Protein AF-A0A8H6Z9X0-F1 (afdb_monomer)

InterPro domains:
  IPR000868 Isochorismatase-like domain [PF00857] (7-190)
  IPR004045 Glutathione S-transferase, N-terminal [PF13409] (209-287)
  IPR004045 Glutathione S-transferase, N-terminal [PS50404] (196-293)
  IPR010987 Glutathione S-transferase, C-terminal-like [PS50405] (303-448)
  IPR036249 Thioredoxin-like superfamily [SSF52833] (198-290)
  IPR036282 Glutathione S-transferase, C-terminal domain superfamily [SSF47616] (295-425)
  IPR036380 Isochorismatase-like superfamily [G3DSA:3.40.50.850] (2-197)
  IPR036380 Isochorismatase-like superfamily [SSF52499] (2-194)
  IPR040079 Glutathione transferase family [SFLDS00019] (200-424)
  IPR050272 Isochorismatase-like hydrolase [PTHR43540] (5-193)

Sequence (451 aa):
MDNPRRCLLLIDLQNEFLSPTGNFPIESTCQLALLESVSKAVRHFRASGNAVVWVRSEYTTGKVLPPELDFLQRTHTGKTPCCEPNSAGAGFPDAIAALQAAEDLIITKTWYSAFTDTALRDELTARGITDVCVGGLLTHVCVRATAESAHSQGFAVTVLEDCMGWRNYRTHMQALRLMQQSGIQVATRHEVLPLNEPVLYYVNGSIPSWRVLMVLYEKEIPFTAIRLKVMSDPKETRLPAFLELNHRGKTPVFVDPLPLSDMHDSHSQIEKVTINESLAILQYIETYHRPDRPLLPPISQRSARALALTRIQETENLHNIYDALEDAHFEREKSGEPLDPEERATLVANVHAELDYWEVYATQSAYIAGDEFGLADCAFFPLLGYMLHRGFDWERMVKEGEPASRGGPDAWPHLRAYFERVWERGREKGCARRAQPAGWDQRGKANVFYP

Secondary structure (DSSP, 8-state):
-PPPEEEEEEE--SHHHHSTTSSSPPPHHHHHHHHHHHHHHHHHHHHTT-EEEEEEE---TT----TT--GGG-----SS--S-TTSTTTSPPHHHHTT--TTSEEEEESSSSTTTTSSHHHHHHHTTEEEEEEEES-IIIIIHHHHHHHHHTT-EEEEEEEEE--S-HHHHHHHHHHHHHTT-EEE-HHHHSPPSS-EEEEETT-HHHHHHHHHHHHTT---EEEEE-SSSSS-GGGSHHHHHH-TT--S-EEEE----TT---TT-----EEEESHHHHHHHHHHHS-TTS-SS--TT-HHHHHHHHHHHHHHHHHHHHHHHHHHHHHHHHHHT-PPPHHHHHHHHHHHHHHHHHHHHHHTTSSBTTBSS--HHHHHHHHHHHHHHHTT--S-BPPPTTS-GGG-BS-S-HHHHHHHHHHHT-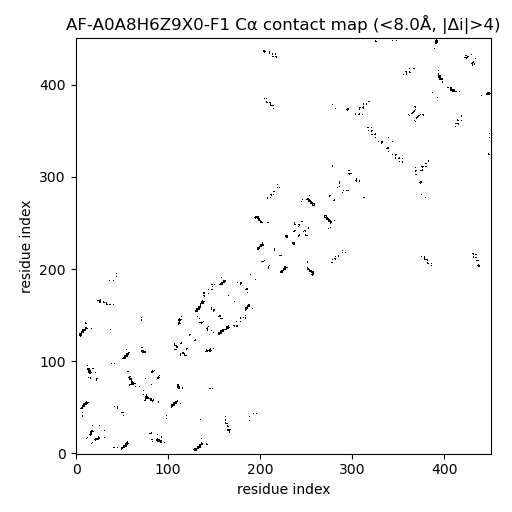SSSS-HHHHHSPTTTT-S----SS--

Structure (mmCIF, N/CA/C/O backbone):
data_AF-A0A8H6Z9X0-F1
#
_entry.id   AF-A0A8H6Z9X0-F1
#
loop_
_atom_site.group_PDB
_atom_site.id
_atom_site.type_symbol
_atom_site.label_atom_id
_atom_site.label_alt_id
_atom_site.label_comp_id
_atom_site.label_asym_id
_atom_site.label_entity_id
_atom_site.label_seq_id
_atom_site.pdbx_PDB_ins_code
_atom_site.Cartn_x
_atom_site.Cartn_y
_atom_site.Cartn_z
_atom_site.occupancy
_atom_site.B_iso_or_equiv
_atom_site.auth_seq_id
_atom_site.auth_comp_id
_atom_site.auth_asym_id
_atom_site.auth_atom_id
_atom_site.pdbx_PDB_model_num
ATOM 1 N N . MET A 1 1 ? -4.273 -24.922 24.700 1.00 36.47 1 MET A N 1
ATOM 2 C CA . MET A 1 1 ? -4.891 -23.706 25.261 1.00 36.47 1 MET A CA 1
ATOM 3 C C . MET A 1 1 ? -5.722 -23.127 24.140 1.00 36.47 1 MET A C 1
ATOM 5 O O . MET A 1 1 ? -5.155 -22.918 23.074 1.00 36.47 1 MET A O 1
ATOM 9 N N . ASP A 1 2 ? -7.039 -23.027 24.324 1.00 44.78 2 ASP A N 1
ATOM 10 C CA . ASP A 1 2 ? -7.939 -22.474 23.307 1.00 44.78 2 ASP A CA 1
ATOM 11 C C . ASP A 1 2 ? -7.489 -21.059 22.929 1.00 44.78 2 ASP A C 1
ATOM 13 O O . ASP A 1 2 ? -7.040 -20.292 23.782 1.00 44.78 2 ASP A O 1
ATOM 17 N N . ASN A 1 3 ? -7.545 -20.742 21.636 1.00 56.06 3 ASN A N 1
ATOM 18 C CA . ASN A 1 3 ? -7.147 -19.440 21.111 1.00 56.06 3 ASN A CA 1
ATOM 19 C C . ASN A 1 3 ? -8.032 -18.350 21.760 1.00 56.06 3 ASN A C 1
ATOM 21 O O . ASN A 1 3 ? -9.256 -18.513 21.739 1.00 56.06 3 ASN A O 1
ATOM 25 N N . PRO A 1 4 ? -7.473 -17.272 22.346 1.00 64.88 4 PRO A N 1
ATOM 26 C CA . PRO A 1 4 ? -8.268 -16.230 22.993 1.00 64.88 4 PRO A CA 1
ATOM 27 C C . PRO A 1 4 ? -9.327 -15.656 22.049 1.00 64.88 4 PRO A C 1
ATOM 29 O O . PRO A 1 4 ? -9.029 -15.291 20.906 1.00 64.88 4 PRO A O 1
ATOM 32 N N . ARG A 1 5 ? -10.573 -15.557 22.526 1.00 84.19 5 ARG A N 1
ATOM 33 C CA . ARG A 1 5 ? -11.680 -15.033 21.721 1.00 84.19 5 ARG A CA 1
ATOM 34 C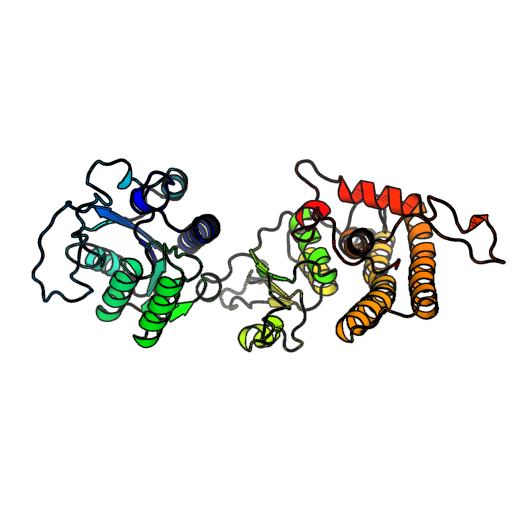 C . ARG A 1 5 ? -11.634 -13.510 21.746 1.00 84.19 5 ARG A C 1
ATOM 36 O O . ARG A 1 5 ? -11.769 -12.897 22.806 1.00 84.19 5 ARG A O 1
ATOM 43 N N . ARG A 1 6 ? -11.439 -12.907 20.573 1.00 91.62 6 ARG A N 1
ATOM 44 C CA . ARG A 1 6 ? -11.275 -11.460 20.420 1.00 91.62 6 ARG A CA 1
ATOM 45 C C . ARG A 1 6 ? -12.581 -10.754 20.074 1.00 91.62 6 ARG A C 1
ATOM 47 O O . ARG A 1 6 ? -13.459 -11.321 19.420 1.00 91.62 6 ARG A O 1
ATOM 54 N N . CYS A 1 7 ? -12.673 -9.476 20.435 1.00 95.25 7 CYS A N 1
ATOM 55 C CA . CYS A 1 7 ? -13.664 -8.569 19.863 1.00 95.25 7 CYS A CA 1
ATOM 56 C C . CYS A 1 7 ? -13.080 -7.212 19.468 1.00 95.25 7 CYS A C 1
ATOM 58 O O . CYS A 1 7 ? -12.078 -6.760 20.023 1.00 95.25 7 CYS A O 1
ATOM 60 N N . LEU A 1 8 ? -13.726 -6.573 18.494 1.00 97.50 8 LEU A N 1
ATOM 61 C CA . LEU A 1 8 ? -13.502 -5.182 18.129 1.00 97.50 8 LEU A CA 1
ATOM 62 C C . LEU A 1 8 ? -14.591 -4.329 18.775 1.00 97.50 8 LEU A C 1
ATOM 64 O O . LEU A 1 8 ? -15.768 -4.498 18.464 1.00 97.50 8 LEU A O 1
ATOM 68 N N . LEU A 1 9 ? -14.196 -3.410 19.648 1.00 98.31 9 LEU A N 1
ATOM 69 C CA . LEU A 1 9 ? -15.073 -2.491 20.359 1.00 98.31 9 LEU A CA 1
ATOM 70 C C . LEU A 1 9 ? -14.933 -1.081 19.766 1.00 98.31 9 LEU A C 1
ATOM 72 O O . LEU A 1 9 ? -13.902 -0.428 19.936 1.00 98.31 9 LEU A O 1
ATOM 76 N N . LEU A 1 10 ? -15.965 -0.615 19.059 1.00 98.69 10 LEU A N 1
ATOM 77 C CA . LEU A 1 10 ? -15.972 0.663 18.341 1.00 98.69 10 LEU A CA 1
ATOM 78 C C . LEU A 1 10 ? -16.825 1.697 19.068 1.00 98.69 10 LEU A C 1
ATOM 80 O O . LEU A 1 10 ? -18.040 1.545 19.174 1.00 98.69 10 LEU A O 1
ATOM 84 N N . ILE A 1 11 ? -16.180 2.756 19.553 1.00 98.62 11 ILE A N 1
ATOM 85 C CA . ILE A 1 11 ? -16.788 3.743 20.446 1.00 98.62 11 ILE A CA 1
ATOM 86 C C . ILE A 1 11 ? -17.245 4.992 19.688 1.00 98.62 11 ILE A C 1
ATOM 88 O O . ILE A 1 11 ? -16.458 5.614 18.981 1.00 98.62 11 ILE A O 1
ATOM 92 N N . ASP A 1 12 ? -18.501 5.386 19.886 1.00 98.00 12 ASP A N 1
ATOM 93 C CA . ASP A 1 12 ? -19.058 6.710 19.583 1.00 98.00 12 ASP A CA 1
ATOM 94 C C . ASP A 1 12 ? -18.835 7.191 18.132 1.00 98.00 12 ASP A C 1
ATOM 96 O O . ASP A 1 12 ? -18.646 8.380 17.880 1.00 98.00 12 ASP A O 1
ATOM 100 N N . LEU A 1 13 ? -18.878 6.288 17.144 1.00 98.19 13 LEU A N 1
ATOM 101 C CA . LEU A 1 13 ? -18.793 6.622 15.709 1.00 98.19 13 LEU A CA 1
ATOM 102 C C . LEU A 1 13 ? -20.101 7.249 15.179 1.00 98.19 13 LEU A C 1
ATOM 104 O O . LEU A 1 13 ? -20.662 6.803 14.184 1.00 98.19 13 LEU A O 1
ATOM 108 N N . GLN A 1 14 ? -20.609 8.265 15.873 1.00 98.00 14 GLN A N 1
ATOM 109 C CA . GLN A 1 14 ? -21.917 8.886 15.657 1.00 98.00 14 GLN A CA 1
ATOM 110 C C . GLN A 1 14 ? -21.821 10.197 14.858 1.00 98.00 14 GLN A C 1
ATOM 112 O O . GLN A 1 14 ? -20.760 10.821 14.758 1.00 98.00 14 GLN A O 1
ATOM 117 N N . ASN A 1 15 ? -22.957 10.643 14.317 1.00 97.69 15 ASN A N 1
ATOM 118 C CA . ASN A 1 15 ? -23.092 11.889 13.556 1.00 97.69 15 ASN A CA 1
ATOM 119 C C . ASN A 1 15 ? -22.611 13.121 14.333 1.00 97.69 15 ASN A C 1
ATOM 121 O O . ASN A 1 15 ? -22.063 14.035 13.725 1.00 97.69 15 ASN A O 1
ATOM 125 N N . GLU A 1 16 ? -22.759 13.136 15.661 1.00 97.06 16 GLU A N 1
ATOM 126 C CA . GLU A 1 16 ? -22.280 14.220 16.532 1.00 97.06 16 GLU A CA 1
ATOM 127 C C . GLU A 1 16 ? -20.791 14.549 16.326 1.00 97.06 16 GLU A C 1
ATOM 129 O O . GLU A 1 16 ? -20.377 15.703 16.465 1.00 97.06 16 GLU A O 1
ATOM 134 N N . PHE A 1 17 ? -19.997 13.534 15.975 1.00 97.31 17 PHE A N 1
ATOM 135 C CA . PHE A 1 17 ? -18.550 13.639 15.810 1.00 97.31 17 PHE A CA 1
ATOM 136 C C . PHE A 1 17 ? -18.098 13.534 14.350 1.00 97.31 17 PHE A C 1
ATOM 138 O O . PHE A 1 17 ? -17.062 14.094 13.996 1.00 97.31 17 PHE A O 1
ATOM 145 N N . LEU A 1 18 ? -18.840 12.801 13.513 1.00 96.44 18 LEU A N 1
ATOM 146 C CA . LEU A 1 18 ? -18.469 12.511 12.123 1.00 96.44 18 LEU A CA 1
ATOM 147 C C . LEU A 1 18 ? -19.166 13.414 11.095 1.00 96.44 18 LEU A C 1
ATOM 149 O O . LEU A 1 18 ? -18.741 13.456 9.941 1.00 96.44 18 LEU A O 1
ATOM 153 N N . SER A 1 19 ? -20.217 14.143 11.477 1.00 93.00 19 SER A N 1
ATOM 154 C CA . SER A 1 19 ? -20.836 15.138 10.600 1.00 93.00 19 SER A CA 1
ATOM 155 C C . SER A 1 19 ? -20.174 16.508 10.779 1.00 93.00 19 SER A C 1
ATOM 157 O O . SER A 1 19 ? -19.987 16.939 11.920 1.00 93.00 19 SER A O 1
ATOM 159 N N . PRO A 1 20 ? -19.931 17.269 9.694 1.00 86.62 20 PRO A N 1
ATOM 160 C CA . PRO A 1 20 ? -19.563 18.684 9.785 1.00 86.62 20 PRO A CA 1
ATOM 161 C C . PRO A 1 20 ? -20.582 19.538 10.556 1.00 86.62 20 PRO A C 1
ATOM 163 O O . PRO A 1 20 ? -20.238 20.611 11.039 1.00 86.62 20 PRO A O 1
ATOM 166 N N . THR A 1 21 ? -21.835 19.077 10.654 1.00 89.06 21 THR A N 1
ATOM 167 C CA . THR A 1 21 ? -22.923 19.756 11.376 1.00 89.06 21 THR A CA 1
ATOM 168 C C . THR A 1 21 ? -23.115 19.254 12.808 1.00 89.06 21 THR A C 1
ATOM 170 O O . THR A 1 21 ? -24.050 19.696 13.472 1.00 89.06 21 THR A O 1
ATOM 173 N N . GLY A 1 22 ? -22.302 18.301 13.274 1.00 92.38 22 GLY A N 1
ATOM 174 C CA . GLY A 1 22 ? -22.305 17.888 14.676 1.00 92.38 22 GLY A CA 1
ATOM 175 C C . GLY A 1 22 ? -21.810 19.018 15.584 1.00 92.38 22 GLY A C 1
ATOM 176 O O . GLY A 1 22 ? -21.097 19.916 15.136 1.00 92.38 22 GLY A O 1
ATOM 177 N N . ASN A 1 23 ? -22.160 18.994 16.870 1.00 93.88 23 ASN A N 1
ATOM 178 C CA . ASN A 1 23 ? -21.667 19.987 17.831 1.00 93.88 23 ASN A CA 1
ATOM 179 C C . ASN A 1 23 ? -20.195 19.749 18.203 1.00 93.88 23 ASN A C 1
ATOM 181 O O . ASN A 1 23 ? -19.512 20.664 18.675 1.00 93.88 23 ASN A O 1
ATOM 185 N N . PHE A 1 24 ? -19.694 18.526 18.005 1.00 94.69 24 PHE A N 1
ATOM 186 C CA . PHE A 1 24 ? -18.351 18.115 18.413 1.00 94.69 24 PHE A CA 1
ATOM 187 C C . PHE A 1 24 ? -17.573 17.409 17.292 1.00 94.69 24 PHE A C 1
ATOM 189 O O . PHE A 1 24 ? -16.994 16.349 17.543 1.00 94.69 24 PHE A O 1
ATOM 196 N N . PRO A 1 25 ? -17.477 17.990 16.082 1.00 96.25 25 PRO A N 1
ATOM 197 C CA . PRO A 1 25 ? -16.830 17.328 14.961 1.00 96.25 25 PRO A CA 1
ATOM 198 C C . PRO A 1 25 ? -15.352 17.067 15.266 1.00 96.25 25 PRO A C 1
ATOM 200 O O . PRO A 1 25 ? -14.683 17.885 15.915 1.00 96.25 25 PRO A O 1
ATOM 203 N N . ILE A 1 26 ? -14.856 15.917 14.807 1.00 95.94 26 ILE A N 1
ATOM 204 C CA . ILE A 1 26 ? -13.423 15.599 14.798 1.00 95.94 26 ILE A CA 1
ATOM 205 C C . ILE A 1 26 ? -12.679 16.407 13.737 1.00 95.94 26 ILE A C 1
ATOM 207 O O . ILE A 1 26 ? -13.271 16.996 12.836 1.00 95.94 26 ILE A O 1
ATOM 211 N N . GLU A 1 27 ? -11.353 16.425 13.843 1.00 90.31 27 GLU A N 1
ATOM 212 C CA . GLU A 1 27 ? -10.500 17.040 12.833 1.00 90.31 27 GLU A CA 1
ATOM 213 C C . GLU A 1 27 ? -10.643 16.313 11.491 1.00 90.31 27 GLU A C 1
ATOM 215 O O . GLU A 1 27 ? -10.440 15.098 11.397 1.00 90.31 27 GLU A O 1
ATOM 220 N N . SER A 1 28 ? -10.921 17.067 10.426 1.00 85.81 28 SER A N 1
ATOM 221 C CA . SER A 1 28 ? -11.088 16.525 9.066 1.00 85.81 28 SER A CA 1
ATOM 222 C C . SER A 1 28 ? -9.872 15.718 8.591 1.00 85.81 28 SER A C 1
ATOM 224 O O . SER A 1 28 ? -10.015 14.745 7.852 1.00 85.81 28 SER A O 1
ATOM 226 N N . THR A 1 29 ? -8.679 16.073 9.077 1.00 80.25 29 THR A N 1
ATOM 227 C CA . THR A 1 29 ? -7.407 15.404 8.766 1.00 80.25 29 THR A CA 1
ATOM 228 C C . THR A 1 29 ? -7.338 13.946 9.225 1.00 80.25 29 THR A C 1
ATOM 230 O O . THR A 1 29 ? -6.576 13.180 8.641 1.00 80.25 29 THR A O 1
ATOM 233 N N . CYS A 1 30 ? -8.122 13.540 10.232 1.00 83.75 30 CYS A N 1
ATOM 234 C CA . CYS A 1 30 ? -8.141 12.157 10.724 1.00 83.75 30 CYS A CA 1
ATOM 235 C C . CYS A 1 30 ? -9.350 11.348 10.238 1.00 83.75 30 CYS A C 1
ATOM 237 O O . CYS A 1 30 ? -9.296 10.121 10.217 1.00 83.75 30 CYS A O 1
ATOM 239 N N . GLN A 1 31 ? -10.427 12.011 9.808 1.00 89.44 31 GLN A N 1
ATOM 240 C CA . GLN A 1 31 ? -11.712 11.359 9.557 1.00 89.44 31 GLN A CA 1
ATOM 241 C C . GLN A 1 31 ? -11.668 10.316 8.431 1.00 89.44 31 GLN A C 1
ATOM 243 O O . GLN A 1 31 ? -12.178 9.212 8.611 1.00 89.44 31 GLN A O 1
ATOM 248 N N . LEU A 1 32 ? -11.060 10.632 7.282 1.00 81.56 32 LEU A N 1
ATOM 249 C CA . LEU A 1 32 ? -10.991 9.685 6.158 1.00 81.56 32 LEU A CA 1
ATOM 250 C C . LEU A 1 32 ? -10.180 8.435 6.520 1.00 81.56 32 LEU A C 1
ATOM 252 O O . LEU A 1 32 ? -10.641 7.319 6.289 1.00 81.56 32 LEU A O 1
ATOM 256 N N . ALA A 1 33 ? -9.013 8.629 7.141 1.00 80.12 33 ALA A N 1
ATOM 257 C CA . ALA A 1 33 ? -8.155 7.534 7.582 1.00 80.12 33 ALA A CA 1
ATOM 258 C C . ALA A 1 33 ? -8.851 6.661 8.641 1.00 80.12 33 ALA A C 1
ATOM 260 O O . ALA A 1 33 ? -8.812 5.437 8.545 1.00 80.12 33 ALA A O 1
ATOM 261 N N . LEU A 1 34 ? -9.552 7.283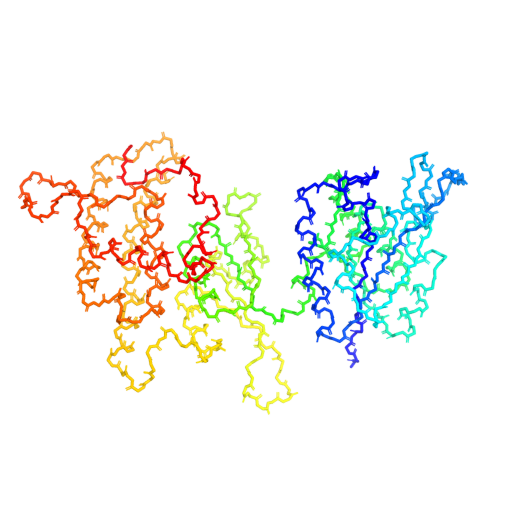 9.597 1.00 92.69 34 LEU A N 1
ATOM 262 C CA . LEU A 1 34 ? -10.356 6.586 10.599 1.00 92.69 34 LEU A CA 1
ATOM 263 C C . LEU A 1 34 ? -11.413 5.685 9.949 1.00 92.69 34 LEU A C 1
ATOM 265 O O . LEU A 1 34 ? -11.494 4.505 10.281 1.00 92.69 34 LEU A O 1
ATOM 269 N N . LEU A 1 35 ? -12.229 6.226 9.039 1.00 91.94 35 LEU A N 1
ATOM 270 C CA . LEU A 1 35 ? -13.320 5.472 8.411 1.00 91.94 35 LEU A CA 1
ATOM 271 C C . LEU A 1 35 ? -12.793 4.306 7.565 1.00 91.94 35 LEU A C 1
ATOM 273 O O . LEU A 1 35 ? -13.355 3.209 7.608 1.00 91.94 35 LEU A O 1
ATOM 277 N N . GLU A 1 36 ? -11.696 4.517 6.836 1.00 85.12 36 GLU A N 1
ATOM 278 C CA . GLU A 1 36 ? -11.043 3.461 6.064 1.00 85.12 36 GLU A CA 1
ATOM 279 C C . GLU A 1 36 ? -10.522 2.341 6.978 1.00 85.12 36 GLU A C 1
ATOM 281 O O . GLU A 1 36 ? -10.826 1.165 6.755 1.00 85.12 36 GLU A O 1
ATOM 286 N N . SER A 1 37 ? -9.780 2.695 8.029 1.00 88.88 37 SER A N 1
ATOM 287 C CA . SER A 1 37 ? -9.214 1.730 8.974 1.00 88.88 37 SER A CA 1
ATOM 288 C C . SER A 1 37 ? -10.289 0.971 9.743 1.00 88.88 37 SER A C 1
ATOM 290 O O . SER A 1 37 ? -10.199 -0.252 9.848 1.00 88.88 37 SER A O 1
ATOM 292 N N . VAL A 1 38 ? -11.342 1.652 10.209 1.00 95.44 38 VAL A N 1
ATOM 293 C CA . VAL A 1 38 ? -12.490 1.011 10.868 1.00 95.44 38 VAL A CA 1
ATOM 294 C C . VAL A 1 38 ? -13.168 0.029 9.920 1.00 95.44 38 VAL A C 1
ATOM 296 O O . VAL A 1 38 ? -13.411 -1.111 10.305 1.00 95.44 38 VAL A O 1
ATOM 299 N N . SER A 1 39 ? -13.421 0.414 8.665 1.00 91.62 39 SER A N 1
ATOM 300 C CA . SER A 1 39 ? -14.029 -0.487 7.678 1.00 91.62 39 SER A CA 1
ATOM 301 C C . SER A 1 39 ? -13.192 -1.751 7.450 1.00 91.62 39 SER A C 1
ATOM 303 O O . SER A 1 39 ? -13.745 -2.851 7.362 1.00 91.62 39 SER A O 1
ATOM 305 N N . LYS A 1 40 ? -11.861 -1.614 7.385 1.00 85.56 40 LYS A N 1
ATOM 306 C CA . LYS A 1 40 ? -10.933 -2.749 7.254 1.00 85.56 40 LYS A CA 1
ATOM 307 C C . LYS A 1 40 ? -10.916 -3.618 8.511 1.00 85.56 40 LYS A C 1
ATOM 309 O O . LYS A 1 40 ? -11.000 -4.839 8.398 1.00 85.56 40 LYS A O 1
ATOM 314 N N . ALA A 1 41 ? -10.861 -3.009 9.695 1.00 91.19 41 ALA A N 1
ATOM 315 C CA . ALA A 1 41 ? -10.877 -3.724 10.966 1.00 91.19 41 ALA A CA 1
ATOM 316 C C . ALA A 1 41 ? -12.180 -4.521 11.140 1.00 91.19 41 ALA A C 1
ATOM 318 O O . ALA A 1 41 ? -12.126 -5.715 11.414 1.00 91.19 41 ALA A O 1
ATOM 319 N N . VAL A 1 42 ? -13.342 -3.912 10.889 1.00 93.69 42 VAL A N 1
ATOM 320 C CA . VAL A 1 42 ? -14.651 -4.586 10.962 1.00 93.69 42 VAL A CA 1
ATOM 321 C C . VAL A 1 42 ? -14.697 -5.807 10.044 1.00 93.69 42 VAL A C 1
ATOM 323 O O . VAL A 1 42 ? -15.053 -6.901 10.486 1.00 93.69 42 VAL A O 1
ATOM 326 N N . ARG A 1 43 ? -14.289 -5.645 8.778 1.00 88.06 43 ARG A N 1
ATOM 327 C CA . ARG A 1 43 ? -14.234 -6.753 7.812 1.00 88.06 43 ARG A CA 1
ATOM 328 C C . ARG A 1 43 ? -13.314 -7.874 8.285 1.00 88.06 43 ARG A C 1
ATOM 330 O O . ARG A 1 43 ? -13.701 -9.037 8.219 1.00 88.06 43 ARG A O 1
ATOM 337 N N . HIS A 1 44 ? -12.134 -7.526 8.793 1.00 84.62 44 HIS A N 1
ATOM 338 C CA . HIS A 1 44 ? -11.184 -8.503 9.308 1.00 84.62 44 HIS A CA 1
ATOM 339 C C . HIS A 1 44 ? -11.757 -9.286 10.495 1.00 84.62 44 HIS A C 1
ATOM 341 O O . HIS A 1 44 ? -11.721 -10.513 10.487 1.00 84.62 44 HIS A O 1
ATOM 347 N N . PHE A 1 45 ? -12.298 -8.601 11.508 1.00 88.62 45 PHE A N 1
ATOM 348 C CA . PHE A 1 45 ? -12.819 -9.263 12.705 1.00 88.62 45 PHE A CA 1
ATOM 349 C C . PHE A 1 45 ? -13.903 -10.277 12.356 1.00 88.62 45 PHE A C 1
ATOM 351 O O . PHE A 1 45 ? -13.823 -11.417 12.809 1.00 88.62 45 PHE A O 1
ATOM 358 N N . ARG A 1 46 ? -14.840 -9.907 11.477 1.00 86.19 46 ARG A N 1
ATOM 359 C CA . ARG A 1 46 ? -15.887 -10.829 11.028 1.00 86.19 46 ARG A CA 1
ATOM 360 C C . ARG A 1 46 ? -15.341 -12.000 10.218 1.00 86.19 46 ARG A C 1
ATOM 362 O O . ARG A 1 46 ? -15.717 -13.135 10.487 1.00 86.19 46 ARG A O 1
ATOM 369 N N . ALA A 1 47 ? -14.435 -11.749 9.268 1.00 79.69 47 ALA A N 1
ATOM 370 C CA . ALA A 1 47 ? -13.822 -12.810 8.462 1.00 79.69 47 ALA A CA 1
ATOM 371 C C . ALA A 1 47 ? -13.057 -13.831 9.322 1.00 79.69 47 ALA A C 1
ATOM 373 O O . ALA A 1 47 ? -13.040 -15.017 9.008 1.00 79.69 47 ALA A O 1
ATOM 374 N N . SER A 1 48 ? -12.478 -13.377 10.435 1.00 78.69 48 SER A N 1
ATOM 375 C CA . SER A 1 48 ? -11.765 -14.209 11.407 1.00 78.69 48 SER A CA 1
ATOM 376 C C . SER A 1 48 ? -12.682 -14.830 12.478 1.00 78.69 48 SER A C 1
ATOM 378 O O . SER A 1 48 ? -12.185 -15.392 13.451 1.00 78.69 48 SER A O 1
ATOM 380 N N . GLY A 1 49 ? -14.011 -14.709 12.346 1.00 83.25 49 GLY A N 1
ATOM 381 C CA . GLY A 1 49 ? -14.990 -15.254 13.297 1.00 83.25 49 GLY A CA 1
ATOM 382 C C . GLY A 1 49 ? -15.028 -14.551 14.663 1.00 83.25 49 GLY A C 1
ATOM 383 O O . GLY A 1 49 ? -15.595 -15.088 15.616 1.00 83.25 49 GLY A O 1
ATOM 384 N N . ASN A 1 50 ? -14.422 -13.367 14.776 1.00 90.00 50 ASN A N 1
ATOM 385 C CA . ASN A 1 50 ? -14.390 -12.560 15.991 1.00 90.00 50 ASN A CA 1
ATOM 386 C C . ASN A 1 50 ? -15.567 -11.575 16.040 1.00 90.00 50 ASN A C 1
ATOM 388 O O . ASN A 1 50 ? -16.102 -11.152 15.015 1.00 90.00 50 ASN A O 1
ATOM 392 N N . ALA A 1 51 ? -15.961 -11.179 17.251 1.00 93.44 51 ALA A N 1
ATOM 393 C CA . ALA A 1 51 ? -17.116 -10.308 17.450 1.00 93.44 51 ALA A CA 1
ATOM 394 C C . ALA A 1 51 ? -16.804 -8.839 17.118 1.00 93.44 51 ALA A C 1
ATOM 396 O O . ALA A 1 51 ? -15.708 -8.348 17.396 1.00 93.44 51 ALA A O 1
ATOM 397 N N . VAL A 1 52 ? -17.801 -8.115 16.607 1.00 97.31 52 VAL A N 1
ATOM 398 C CA . VAL A 1 52 ? -17.788 -6.651 16.495 1.00 97.31 52 VAL A CA 1
ATOM 399 C C . VAL A 1 52 ? -18.869 -6.090 17.418 1.00 97.31 52 VAL A C 1
ATOM 401 O O . VAL A 1 52 ? -20.013 -6.549 17.413 1.00 97.31 52 VAL A O 1
ATOM 404 N N . VAL A 1 53 ? -18.489 -5.119 18.245 1.00 98.38 53 VAL A N 1
ATOM 405 C CA . VAL A 1 53 ? -19.364 -4.444 19.202 1.00 98.38 53 VAL A CA 1
ATOM 406 C C . VAL A 1 53 ? -19.332 -2.949 18.920 1.00 98.38 53 VAL A C 1
ATOM 408 O O . VAL A 1 53 ? -18.280 -2.311 18.983 1.00 98.38 53 VAL A O 1
ATOM 411 N N . TRP A 1 54 ? -20.497 -2.383 18.641 1.00 98.56 54 TRP A N 1
ATOM 412 C CA . TRP A 1 54 ? -20.681 -0.952 18.450 1.00 98.56 54 TRP A CA 1
ATOM 413 C C . TRP A 1 54 ? -21.173 -0.333 19.743 1.00 98.56 54 TRP A C 1
ATOM 415 O O . TRP A 1 54 ? -22.130 -0.807 20.351 1.00 98.56 54 TRP A O 1
ATOM 425 N N . VAL A 1 55 ? -20.549 0.758 20.155 1.00 98.50 55 VAL A N 1
ATOM 426 C CA . VAL A 1 55 ? -20.985 1.531 21.308 1.00 98.50 55 VAL A CA 1
ATOM 427 C C . VAL A 1 55 ? -21.402 2.904 20.828 1.00 98.50 55 VAL A C 1
ATOM 429 O O . VAL A 1 55 ? -20.648 3.578 20.128 1.00 98.50 55 VAL A O 1
ATOM 432 N N . ARG A 1 56 ? -22.599 3.325 21.220 1.00 97.50 56 ARG A N 1
ATOM 433 C CA . ARG A 1 56 ? -23.082 4.687 21.016 1.00 97.50 56 ARG A CA 1
ATOM 434 C C . ARG A 1 56 ? -23.318 5.364 22.355 1.00 97.50 56 ARG A C 1
ATOM 436 O O . ARG A 1 56 ? -23.759 4.729 23.313 1.00 97.50 56 ARG A O 1
ATOM 443 N N . SER A 1 57 ? -23.053 6.654 22.407 1.00 96.88 57 SER A N 1
ATOM 444 C CA . SER A 1 57 ? -23.386 7.494 23.543 1.00 96.88 57 SER A CA 1
ATOM 445 C C . SER A 1 57 ? -24.766 8.097 23.390 1.00 96.88 57 SER A C 1
ATOM 447 O O . SER A 1 57 ? -25.144 8.522 22.302 1.00 96.88 57 SER A O 1
ATOM 449 N N . GLU A 1 58 ? -25.474 8.204 24.502 1.00 95.38 58 GLU A N 1
ATOM 450 C CA . GLU A 1 58 ? -26.644 9.056 24.631 1.00 95.38 58 GLU A CA 1
ATOM 451 C C . GLU A 1 58 ? -26.516 9.859 25.929 1.00 95.38 58 GLU A C 1
ATOM 453 O O . GLU A 1 58 ? -26.509 9.290 27.022 1.00 95.38 58 GLU A O 1
ATOM 458 N N . TYR A 1 59 ? -26.360 11.183 25.829 1.00 91.69 59 TYR A N 1
ATOM 459 C CA . TYR A 1 59 ? -26.185 12.038 27.006 1.00 91.69 59 TYR A CA 1
ATOM 460 C C . TYR A 1 59 ? -27.379 12.961 27.219 1.00 91.69 59 TYR A C 1
ATOM 462 O O . TYR A 1 59 ? -27.945 13.524 26.286 1.00 91.69 59 TYR A O 1
ATOM 470 N N . THR A 1 60 ? -27.730 13.165 28.487 1.00 85.19 60 THR A N 1
ATOM 471 C CA . THR A 1 60 ? -28.675 14.205 28.894 1.00 85.19 60 THR A CA 1
ATOM 472 C C . THR A 1 60 ? -27.916 15.497 29.172 1.00 85.19 60 THR A C 1
ATOM 474 O O . THR A 1 60 ? -27.067 15.549 30.065 1.00 85.19 60 THR A O 1
ATOM 477 N N . THR A 1 61 ? -28.233 16.547 28.418 1.00 79.25 61 THR A N 1
ATOM 478 C CA . THR A 1 61 ? -27.615 17.870 28.556 1.00 79.25 61 THR A CA 1
ATOM 479 C C . THR A 1 61 ? -27.819 18.444 29.959 1.00 79.25 61 THR A C 1
ATOM 481 O O . THR A 1 61 ? -28.895 18.339 30.544 1.00 79.25 61 THR A O 1
ATOM 484 N N . GLY A 1 62 ? -26.779 19.078 30.508 1.00 67.88 62 GLY A N 1
ATOM 485 C CA . GLY A 1 62 ? -26.874 19.776 31.793 1.00 67.88 62 GLY A CA 1
ATOM 486 C C . GLY A 1 62 ? -26.927 18.874 33.031 1.00 67.88 62 GLY A C 1
ATOM 487 O O . GLY A 1 62 ? -27.308 19.349 34.102 1.00 67.88 62 GLY A O 1
ATOM 488 N N . LYS A 1 63 ? -26.529 17.597 32.928 1.00 75.00 63 LYS A N 1
ATOM 489 C CA . LYS A 1 63 ? -26.375 16.719 34.097 1.00 75.00 63 LYS A CA 1
ATOM 490 C C . LYS A 1 63 ? -25.341 17.313 35.063 1.00 75.00 63 LYS A C 1
ATOM 492 O O . LYS A 1 63 ? -24.199 17.571 34.685 1.00 75.00 63 LYS A O 1
ATOM 497 N N . VAL A 1 64 ? -25.738 17.524 36.317 1.00 73.75 64 VAL A N 1
ATOM 498 C CA . VAL A 1 64 ? -24.838 17.980 37.386 1.00 73.75 64 VAL A CA 1
ATOM 499 C C . VAL A 1 64 ? -24.265 16.753 38.083 1.00 73.75 64 VAL A C 1
ATOM 501 O O . VAL A 1 64 ? -25.011 15.905 38.568 1.00 73.75 64 VAL A O 1
ATOM 504 N N . LEU A 1 65 ? -22.940 16.651 38.108 1.00 74.50 65 LEU A N 1
ATOM 505 C CA . LEU A 1 65 ? -22.217 15.569 38.768 1.00 74.50 65 LEU A CA 1
ATOM 506 C C . LEU A 1 65 ? -21.503 16.079 40.032 1.00 74.50 65 LEU A C 1
ATOM 508 O O . LEU A 1 65 ? -21.108 17.248 40.065 1.00 74.50 65 LEU A O 1
ATOM 512 N N . PRO A 1 66 ? -21.290 15.222 41.050 1.00 76.62 66 PRO A N 1
ATOM 513 C CA . PRO A 1 66 ? -20.405 15.530 42.168 1.00 76.62 66 PRO A CA 1
ATOM 514 C C . PRO A 1 66 ? -18.998 15.946 41.692 1.00 76.62 66 PRO A C 1
ATOM 516 O O . PRO A 1 66 ? -18.497 15.388 40.711 1.00 76.62 66 PRO A O 1
ATOM 519 N N . PRO A 1 67 ? -18.335 16.899 42.375 1.00 67.75 67 PRO A N 1
ATOM 520 C CA . PRO A 1 67 ? -17.039 17.427 41.942 1.00 67.75 67 PRO A CA 1
ATOM 521 C C . PRO A 1 67 ? -15.893 16.401 41.997 1.00 67.75 67 PRO A C 1
ATOM 523 O O . PRO A 1 67 ? -14.914 16.546 41.268 1.00 67.75 67 PRO A O 1
ATOM 526 N N . GLU A 1 68 ? -16.023 15.355 42.816 1.00 74.56 68 GLU A N 1
ATOM 527 C CA . GLU A 1 68 ? -14.958 14.394 43.151 1.00 74.56 68 GLU A CA 1
ATOM 528 C C . GLU A 1 68 ? -15.039 13.069 42.370 1.00 74.56 68 GLU A C 1
ATOM 530 O O . GLU A 1 68 ? -14.518 12.050 42.814 1.00 74.56 68 GLU A O 1
ATOM 535 N N . LEU A 1 69 ? -15.695 13.043 41.205 1.00 71.69 69 LEU A N 1
ATOM 536 C CA . LEU A 1 69 ? -15.767 11.815 40.408 1.00 71.69 69 LEU A CA 1
ATOM 537 C C . LEU A 1 69 ? -14.459 11.514 39.674 1.00 71.69 69 LEU A C 1
ATOM 539 O O . LEU A 1 69 ? -13.908 12.376 38.973 1.00 71.69 69 LEU A O 1
ATOM 543 N N . ASP A 1 70 ? -14.040 10.251 39.773 1.00 76.19 70 ASP A N 1
ATOM 544 C CA . ASP A 1 70 ? -12.961 9.683 38.973 1.00 76.19 70 ASP A CA 1
ATOM 545 C C . ASP A 1 70 ? -13.245 9.839 37.469 1.00 76.19 70 ASP A C 1
ATOM 547 O O . ASP A 1 70 ? -14.399 9.874 37.032 1.00 76.19 70 ASP A O 1
ATOM 551 N N . PHE A 1 71 ? -12.189 9.932 36.657 1.00 79.19 71 PHE A N 1
ATOM 552 C CA . PHE A 1 71 ? -12.311 10.140 35.213 1.00 79.19 71 PHE A CA 1
ATOM 553 C C . PHE A 1 71 ? -13.190 9.076 34.535 1.00 79.19 71 PHE A C 1
ATOM 555 O O . PHE A 1 71 ? -13.980 9.422 33.651 1.00 79.19 71 PHE A O 1
ATOM 562 N N . LEU A 1 72 ? -13.118 7.816 34.984 1.00 78.50 72 LEU A N 1
ATOM 563 C CA . LEU A 1 72 ? -13.902 6.704 34.434 1.00 78.50 72 LEU A CA 1
ATOM 564 C C . LEU A 1 72 ? -15.401 6.802 34.755 1.00 78.50 72 LEU A C 1
ATOM 566 O O . LEU A 1 72 ? -16.231 6.220 34.055 1.00 78.50 72 LEU A O 1
ATOM 570 N N . GLN A 1 73 ? -15.753 7.577 35.781 1.00 76.75 73 GLN A N 1
ATOM 571 C CA . GLN A 1 73 ? -17.119 7.797 36.257 1.00 76.75 73 GLN A CA 1
ATOM 572 C C . GLN A 1 73 ? -17.702 9.131 35.772 1.00 76.75 73 GLN A C 1
ATOM 574 O O . GLN A 1 73 ? -18.710 9.604 36.290 1.00 76.75 73 GLN A O 1
ATOM 579 N N . ARG A 1 74 ? -17.078 9.778 34.782 1.00 82.88 74 ARG A N 1
ATOM 580 C CA . ARG A 1 74 ? -17.575 11.038 34.216 1.00 82.88 74 ARG A CA 1
ATOM 581 C C . ARG A 1 74 ? -18.553 10.818 33.065 1.00 82.88 74 ARG A C 1
ATOM 583 O O . ARG A 1 74 ? -18.565 9.786 32.397 1.00 82.88 74 ARG A O 1
ATOM 590 N N . THR A 1 75 ? -19.383 11.829 32.840 1.00 84.75 75 THR A N 1
ATOM 591 C CA . THR A 1 75 ? -20.303 11.939 31.702 1.00 84.75 75 THR A CA 1
ATOM 592 C C . THR A 1 75 ? -20.185 13.328 31.082 1.00 84.75 75 THR A C 1
ATOM 594 O O . THR A 1 75 ? -19.498 14.200 31.625 1.00 84.75 75 THR A O 1
ATOM 597 N N . HIS A 1 76 ? -20.877 13.554 29.970 1.00 83.56 76 HIS A N 1
ATOM 598 C CA . HIS A 1 76 ? -21.012 14.886 29.405 1.00 83.56 76 HIS A CA 1
ATOM 599 C C . HIS A 1 76 ? -21.877 15.772 30.310 1.00 83.56 76 HIS A C 1
ATOM 601 O O . HIS A 1 76 ? -23.059 15.511 30.521 1.00 83.56 76 HIS A O 1
ATOM 607 N N . THR A 1 77 ? -21.281 16.837 30.841 1.00 78.81 77 THR A N 1
ATOM 608 C CA . THR A 1 77 ? -21.946 17.832 31.705 1.00 78.81 77 THR A CA 1
ATOM 609 C C . THR A 1 77 ? -22.030 19.213 31.050 1.00 78.81 77 THR A C 1
ATOM 611 O O . THR A 1 77 ? -22.429 20.194 31.680 1.00 78.81 77 THR A O 1
ATOM 614 N N . GLY A 1 78 ? -21.628 19.315 29.777 1.00 78.12 78 GLY A N 1
ATOM 615 C CA . GLY A 1 78 ? -21.640 20.565 29.027 1.00 78.12 78 GLY A CA 1
ATOM 616 C C . GLY A 1 78 ? -23.055 21.097 28.795 1.00 78.12 78 GLY A C 1
ATOM 617 O O . GLY A 1 78 ? -24.030 20.348 28.755 1.00 78.12 78 GLY A O 1
ATOM 618 N N . LYS A 1 79 ? -23.157 22.418 28.606 1.00 83.50 79 LYS A N 1
ATOM 619 C CA . LYS A 1 79 ? -24.415 23.082 28.219 1.00 83.50 79 LYS A CA 1
ATOM 620 C C . LYS A 1 79 ? -24.782 22.846 26.753 1.00 83.50 79 LYS A C 1
ATOM 622 O O . LYS A 1 79 ? -25.944 22.980 26.396 1.00 83.50 79 LYS A O 1
ATOM 627 N N . THR A 1 80 ? -23.796 22.534 25.915 1.00 87.62 80 THR A N 1
ATOM 628 C CA . THR A 1 80 ? -24.011 22.165 24.515 1.00 87.62 80 THR A CA 1
ATOM 629 C C . THR A 1 80 ? -24.466 20.708 24.446 1.00 87.62 80 THR A C 1
ATOM 631 O O . THR A 1 80 ? -23.743 19.861 24.975 1.00 87.62 80 THR A O 1
ATOM 634 N N . PRO A 1 81 ? -25.602 20.402 23.804 1.00 89.75 81 PRO A N 1
ATOM 635 C CA . PRO A 1 81 ? -26.041 19.037 23.527 1.00 89.75 81 PRO A CA 1
ATOM 636 C C . PRO A 1 81 ? -24.970 18.156 22.890 1.00 89.75 81 PRO A C 1
ATOM 638 O O . PRO A 1 81 ? -24.267 18.605 21.992 1.00 89.75 81 PRO A O 1
ATOM 641 N N . CYS A 1 82 ? -24.852 16.908 23.346 1.00 92.75 82 CYS A N 1
ATOM 642 C CA . CYS A 1 82 ? -23.936 15.912 22.788 1.00 92.75 82 CYS A CA 1
ATOM 643 C C . CYS A 1 82 ? -24.645 14.564 22.718 1.00 92.75 82 CYS A C 1
ATOM 645 O O . CYS A 1 82 ? -24.988 14.017 23.764 1.00 92.75 82 CYS A O 1
ATOM 647 N N . CYS A 1 83 ? -24.844 14.024 21.516 1.00 94.44 83 CYS A N 1
ATOM 648 C CA . CYS A 1 83 ? -25.526 12.752 21.297 1.00 94.44 83 CYS A CA 1
ATOM 649 C C . CYS A 1 83 ? -26.856 12.680 22.069 1.00 94.44 83 CYS A C 1
ATOM 651 O O . CYS A 1 83 ? -27.105 11.719 22.792 1.00 94.44 83 CYS A O 1
ATOM 653 N N . GLU A 1 84 ? -27.694 13.717 21.993 1.00 93.44 84 GLU A N 1
ATOM 654 C CA . GLU A 1 84 ? -28.962 13.702 22.732 1.00 93.44 84 GLU A CA 1
ATOM 655 C C . GLU A 1 84 ? -29.858 12.553 22.244 1.00 93.44 84 GLU A C 1
ATOM 657 O O . GLU A 1 84 ? -29.943 12.334 21.027 1.00 93.44 84 GLU A O 1
ATOM 662 N N . PRO A 1 85 ? -30.548 11.830 23.147 1.00 93.31 85 PRO A N 1
ATOM 663 C CA . PRO A 1 85 ? -31.471 10.771 22.758 1.00 93.31 85 PRO A CA 1
ATOM 664 C C . PRO A 1 85 ? -32.459 11.247 21.688 1.00 93.31 85 PRO A C 1
ATOM 666 O O . PRO A 1 85 ? -33.046 12.323 21.805 1.00 93.31 85 PRO A O 1
ATOM 669 N N . ASN A 1 86 ? -32.663 10.431 20.653 1.00 90.69 86 ASN A N 1
ATOM 670 C CA . ASN A 1 86 ? -33.525 10.723 19.497 1.00 90.69 86 ASN A CA 1
ATOM 671 C C . ASN A 1 86 ? -33.088 11.912 18.614 1.00 90.69 86 ASN A C 1
ATOM 673 O O . ASN A 1 86 ? -33.830 12.306 17.714 1.00 90.69 86 ASN A O 1
ATOM 677 N N . SER A 1 87 ? -31.898 12.481 18.826 1.00 93.62 87 SER A N 1
ATOM 678 C CA . SER A 1 87 ? -31.331 13.483 17.920 1.00 93.62 87 SER A CA 1
ATOM 679 C C . SER A 1 87 ? -30.650 12.831 16.712 1.00 93.62 87 SER A C 1
ATOM 681 O O . SER A 1 87 ? -30.175 11.696 16.777 1.00 93.62 87 SER A O 1
ATOM 683 N N . ALA A 1 88 ? -30.516 13.584 15.615 1.00 92.62 88 ALA A N 1
ATOM 684 C CA . ALA A 1 88 ? -29.707 13.150 14.474 1.00 92.62 88 ALA A CA 1
ATOM 685 C C . ALA A 1 88 ? -28.240 12.898 14.874 1.00 92.62 88 ALA A C 1
ATOM 687 O O . ALA A 1 88 ? -27.618 11.971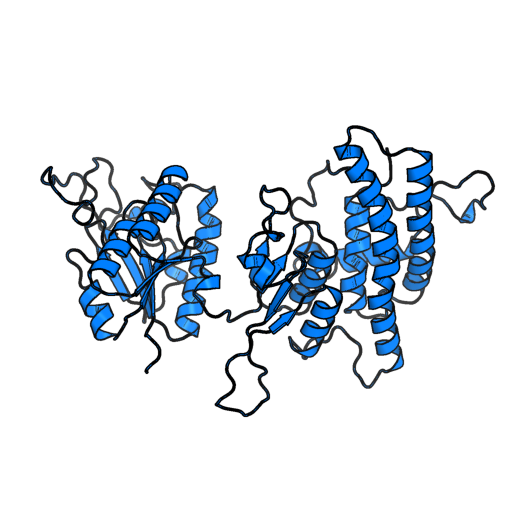 14.355 1.00 92.62 88 ALA A O 1
ATOM 688 N N . GLY A 1 89 ? -27.712 13.681 15.827 1.00 93.94 89 GLY A N 1
ATOM 689 C CA . GLY A 1 89 ? -26.351 13.556 16.355 1.00 93.94 89 GLY A CA 1
ATOM 690 C C . GLY A 1 89 ? -26.084 12.210 17.031 1.00 93.94 89 GLY A C 1
ATOM 691 O O . GLY A 1 89 ? -24.998 11.661 16.867 1.00 93.94 89 GLY A O 1
ATOM 692 N N . ALA A 1 90 ? -27.083 11.634 17.708 1.00 95.94 90 ALA A N 1
ATOM 693 C CA . ALA A 1 90 ? -26.969 10.328 18.360 1.00 95.94 90 ALA A CA 1
ATOM 694 C C . ALA A 1 90 ? -27.004 9.132 17.384 1.00 95.94 90 ALA A C 1
ATOM 696 O O . ALA A 1 90 ? -26.669 8.010 17.770 1.00 95.94 90 ALA A O 1
ATOM 697 N N . GLY A 1 91 ? -27.395 9.333 16.125 1.00 96.19 91 GLY A N 1
ATOM 698 C CA . GLY A 1 91 ? -27.386 8.278 15.110 1.00 96.19 91 GLY A CA 1
ATOM 699 C C . GLY A 1 91 ? -25.979 7.936 14.606 1.00 96.19 91 GLY A C 1
ATOM 700 O O . GLY A 1 91 ? -25.068 8.764 14.654 1.00 96.19 91 GLY A O 1
ATOM 701 N N . PHE A 1 92 ? -25.808 6.725 14.072 1.00 97.25 92 PHE A N 1
ATOM 702 C CA . PHE A 1 92 ? -24.649 6.394 13.239 1.00 97.25 92 PHE A CA 1
ATOM 703 C C . PHE A 1 92 ? -24.824 7.023 11.841 1.00 97.25 92 PHE A C 1
ATOM 705 O O . PHE A 1 92 ? -25.939 6.993 11.317 1.00 97.25 92 PHE A O 1
ATOM 712 N N . PRO A 1 93 ? -23.770 7.582 11.217 1.00 95.81 93 PRO A N 1
ATOM 713 C CA . PRO A 1 93 ? -23.828 8.006 9.818 1.00 95.81 93 PRO A CA 1
ATOM 714 C C . PRO A 1 93 ? -23.972 6.797 8.887 1.00 95.81 93 PRO A C 1
ATOM 716 O O . PRO A 1 93 ? -23.518 5.702 9.226 1.00 95.81 93 PRO A O 1
ATOM 719 N N . ASP A 1 94 ? -24.494 7.007 7.675 1.00 94.62 94 ASP A N 1
ATOM 720 C CA . ASP A 1 94 ? -24.726 5.947 6.678 1.00 94.62 94 ASP A CA 1
ATOM 721 C C . ASP A 1 94 ? -23.487 5.079 6.420 1.00 94.62 94 ASP A C 1
ATOM 723 O O . ASP A 1 94 ? -23.582 3.857 6.340 1.00 94.62 94 ASP A O 1
ATOM 727 N N . ALA A 1 95 ? -22.302 5.695 6.360 1.00 92.50 95 ALA A N 1
ATOM 728 C CA . ALA A 1 95 ? -21.040 4.985 6.154 1.00 92.50 95 ALA A CA 1
ATOM 729 C C . ALA A 1 95 ? -20.709 3.996 7.284 1.00 92.50 95 ALA A C 1
ATOM 731 O O . ALA A 1 95 ? -20.057 2.989 7.032 1.00 92.50 95 ALA A O 1
ATOM 732 N N . ILE A 1 96 ? -21.143 4.274 8.516 1.00 96.94 96 ILE A N 1
ATOM 733 C CA . ILE A 1 96 ? -20.976 3.378 9.665 1.00 96.94 96 ILE A CA 1
ATOM 734 C C . ILE A 1 96 ? -22.130 2.383 9.731 1.00 96.94 96 ILE A C 1
ATOM 736 O O . ILE A 1 96 ? -21.878 1.197 9.911 1.00 96.94 96 ILE A O 1
ATOM 740 N N . ALA A 1 97 ? -23.369 2.829 9.510 1.00 95.25 97 ALA A N 1
ATOM 741 C CA . ALA A 1 97 ? -24.542 1.959 9.477 1.00 95.25 97 ALA A CA 1
ATOM 742 C C . ALA A 1 97 ? -24.399 0.841 8.427 1.00 95.25 97 ALA A C 1
ATOM 744 O O . ALA A 1 97 ? -24.696 -0.314 8.713 1.00 95.25 97 ALA A O 1
ATOM 745 N N . ALA A 1 98 ? -23.845 1.152 7.250 1.00 94.19 98 ALA A N 1
ATOM 746 C CA . ALA A 1 98 ? -23.556 0.178 6.196 1.00 94.19 98 ALA A CA 1
ATOM 747 C C . ALA A 1 98 ? -22.489 -0.864 6.581 1.00 94.19 98 ALA A C 1
ATOM 749 O O . ALA A 1 98 ? -22.385 -1.906 5.935 1.00 94.19 98 ALA A O 1
ATOM 750 N N . LEU A 1 99 ? -21.680 -0.594 7.612 1.00 94.81 99 LEU A N 1
ATOM 751 C CA . LEU A 1 99 ? -20.723 -1.559 8.144 1.00 94.81 99 LEU A CA 1
ATOM 752 C C . LEU A 1 99 ? -21.345 -2.472 9.195 1.00 94.81 99 LEU A C 1
ATOM 754 O O . LEU A 1 99 ? -20.710 -3.471 9.512 1.00 94.81 99 LEU A O 1
ATOM 758 N N . GLN A 1 100 ? -22.515 -2.162 9.755 1.00 96.06 100 GLN A N 1
ATOM 759 C CA . GLN A 1 100 ? -23.144 -2.966 10.805 1.00 96.06 100 GLN A CA 1
ATOM 760 C C . GLN A 1 100 ? -23.791 -4.227 10.218 1.00 96.06 100 GLN A C 1
ATOM 762 O O . GLN A 1 100 ? -24.330 -4.209 9.113 1.00 96.06 100 GLN A O 1
ATOM 767 N N . ALA A 1 101 ? -23.726 -5.324 10.964 1.00 93.81 101 ALA A N 1
ATOM 768 C CA . ALA A 1 101 ? -24.359 -6.596 10.635 1.00 93.81 101 ALA A CA 1
ATOM 769 C C . ALA A 1 101 ? -25.372 -6.981 11.725 1.00 93.81 101 ALA A C 1
ATOM 771 O O . ALA A 1 101 ? -25.307 -6.480 12.848 1.00 93.81 101 ALA A O 1
ATOM 772 N N . ALA A 1 102 ? -26.329 -7.851 11.399 1.00 93.25 102 ALA A N 1
ATOM 773 C CA . ALA A 1 102 ? -27.432 -8.195 12.302 1.00 93.25 102 ALA A CA 1
ATOM 774 C C . ALA A 1 102 ? -26.963 -8.931 13.573 1.00 93.25 102 ALA A C 1
ATOM 776 O O . ALA A 1 102 ? -27.619 -8.869 14.609 1.00 93.25 102 ALA A O 1
ATOM 777 N N . GLU A 1 103 ? -25.833 -9.625 13.486 1.00 91.38 103 GLU A N 1
ATOM 778 C CA . GLU A 1 103 ? -25.178 -10.359 14.566 1.00 91.38 103 GLU A CA 1
ATOM 779 C C . GLU A 1 103 ? -24.325 -9.481 15.497 1.00 91.38 103 GLU A C 1
ATOM 781 O O . GLU A 1 103 ? -23.888 -9.946 16.559 1.00 91.38 103 GLU A O 1
ATOM 786 N N . ASP A 1 104 ? -24.067 -8.228 15.114 1.00 96.38 104 ASP A N 1
ATOM 787 C CA . ASP A 1 104 ? -23.272 -7.322 15.930 1.00 96.38 104 ASP A CA 1
ATOM 788 C C . ASP A 1 104 ? -24.025 -6.925 17.203 1.00 96.38 104 ASP A C 1
ATOM 790 O O . ASP A 1 104 ? -25.242 -6.734 17.222 1.00 96.38 104 ASP A O 1
ATOM 794 N N . LEU A 1 105 ? -23.273 -6.709 18.279 1.00 96.25 105 LEU A N 1
ATOM 795 C CA . LEU A 1 105 ? -23.820 -6.142 19.505 1.00 96.25 105 LEU A CA 1
ATOM 796 C C . LEU A 1 105 ? -23.780 -4.612 19.434 1.00 96.25 105 LEU A C 1
ATOM 798 O O . LEU A 1 105 ? -22.738 -4.038 19.118 1.00 96.25 105 LEU A O 1
ATOM 802 N N . ILE A 1 106 ? -24.883 -3.950 19.789 1.00 97.88 106 ILE A N 1
ATOM 803 C CA . ILE A 1 106 ? -24.940 -2.492 19.940 1.00 97.88 106 ILE A CA 1
ATOM 804 C C . ILE A 1 106 ? -25.220 -2.150 21.405 1.00 97.88 106 ILE A C 1
ATOM 806 O O . ILE A 1 106 ? -26.283 -2.474 21.931 1.00 97.88 106 ILE A O 1
ATOM 810 N N . ILE A 1 107 ? -24.281 -1.468 22.060 1.00 98.19 107 ILE A N 1
ATOM 811 C CA . ILE A 1 107 ? -24.411 -0.973 23.435 1.00 98.19 107 ILE A CA 1
ATOM 812 C C . ILE A 1 107 ? -24.670 0.532 23.415 1.00 98.19 107 ILE A C 1
ATOM 814 O O . ILE A 1 107 ? -23.986 1.287 22.726 1.00 98.19 107 ILE A O 1
ATOM 818 N N . THR A 1 108 ? -25.643 0.981 24.207 1.00 97.69 108 THR A N 1
ATOM 819 C CA . THR A 1 108 ? -25.869 2.411 24.462 1.00 97.69 108 THR A CA 1
ATOM 820 C C . THR A 1 108 ? -25.314 2.764 25.838 1.00 97.69 108 THR A C 1
ATOM 822 O O . THR A 1 108 ? -25.618 2.071 26.808 1.00 97.69 108 THR A O 1
ATOM 825 N N . LYS A 1 109 ? -24.498 3.819 25.929 1.00 95.88 109 LYS A N 1
ATOM 826 C CA . LYS A 1 109 ? -23.885 4.287 27.181 1.00 95.88 109 LYS A CA 1
ATOM 827 C C . LYS A 1 109 ? -24.253 5.732 27.499 1.00 95.88 109 LYS A C 1
ATOM 829 O O . LYS A 1 109 ? -24.402 6.555 26.602 1.00 95.88 109 LYS A O 1
ATOM 834 N N . THR A 1 110 ? -24.306 6.053 28.789 1.00 93.94 110 THR A N 1
ATOM 835 C CA . THR A 1 110 ? -24.536 7.418 29.303 1.00 93.94 110 THR A CA 1
ATOM 836 C C . THR A 1 110 ? -23.320 7.987 30.041 1.00 93.94 110 THR A C 1
ATOM 838 O O . THR A 1 110 ? -23.405 9.047 30.661 1.00 93.94 110 THR A O 1
ATOM 841 N N . TRP A 1 111 ? -22.191 7.280 30.022 1.00 92.88 111 TRP A N 1
ATOM 842 C CA . TRP A 1 111 ? -20.936 7.637 30.688 1.00 92.88 111 TRP A CA 1
ATOM 843 C C . TRP A 1 111 ? -19.776 7.574 29.689 1.00 92.88 111 TRP A C 1
ATOM 845 O O . TRP A 1 111 ? -19.922 7.048 28.584 1.00 92.88 111 TRP A O 1
ATOM 855 N N . TYR A 1 112 ? -18.613 8.117 30.052 1.00 94.75 112 TYR A N 1
ATOM 856 C CA . TYR A 1 112 ? -17.433 8.029 29.190 1.00 94.75 112 TYR A CA 1
ATOM 857 C C . TYR A 1 112 ? -17.010 6.579 28.962 1.00 94.75 112 TYR A C 1
ATOM 859 O O . TYR A 1 112 ? -16.827 6.182 27.811 1.00 94.75 112 TYR A O 1
ATOM 867 N N . SER A 1 113 ? -16.905 5.789 30.034 1.00 96.94 113 SER A N 1
ATOM 868 C CA . SER A 1 113 ? -16.634 4.358 29.931 1.00 96.94 113 SER A CA 1
ATOM 869 C C . SER A 1 113 ? -17.874 3.594 29.479 1.00 96.94 113 SER A C 1
ATOM 871 O O . SER A 1 113 ? -18.947 3.727 30.065 1.00 96.94 113 SER A O 1
ATOM 873 N N . ALA A 1 114 ? -17.707 2.740 28.469 1.00 97.25 114 ALA A N 1
ATOM 874 C CA . ALA A 1 114 ? -18.755 1.835 28.013 1.00 97.25 114 ALA A CA 1
ATOM 875 C C . ALA A 1 114 ? -19.079 0.714 29.012 1.00 97.25 114 ALA A C 1
ATOM 877 O O . ALA A 1 114 ? -20.073 0.025 28.821 1.00 97.25 114 ALA A O 1
ATOM 878 N N . PHE A 1 115 ? -18.271 0.524 30.059 1.00 96.50 115 PHE A N 1
ATOM 879 C CA . PHE A 1 115 ? -18.509 -0.483 31.098 1.00 96.50 115 PHE A CA 1
ATOM 880 C C . PHE A 1 115 ? -19.329 0.041 32.282 1.00 96.50 115 PHE A C 1
ATOM 882 O O . PHE A 1 115 ? -19.808 -0.754 33.086 1.00 96.50 115 PHE A O 1
ATOM 889 N N . THR A 1 116 ? -19.488 1.359 32.406 1.00 93.88 116 THR A N 1
ATOM 890 C CA . THR A 1 116 ? -20.246 1.963 33.505 1.00 93.88 116 THR A CA 1
ATOM 891 C C . THR A 1 116 ? -21.735 1.955 33.173 1.00 93.88 116 THR A C 1
ATOM 893 O O . THR A 1 116 ? -22.142 2.557 32.181 1.00 93.88 116 THR A O 1
ATOM 896 N N . ASP A 1 117 ? -22.541 1.311 34.020 1.00 92.50 117 ASP A N 1
ATOM 897 C CA . ASP A 1 117 ? -24.003 1.199 33.895 1.00 92.50 117 ASP A CA 1
ATOM 898 C C . ASP A 1 117 ? -24.487 0.650 32.537 1.00 92.50 117 ASP A C 1
ATOM 900 O O . ASP A 1 117 ? -25.497 1.097 31.993 1.00 92.50 117 ASP A O 1
ATOM 904 N N . THR A 1 118 ? -23.776 -0.329 31.968 1.00 96.00 118 THR A N 1
ATOM 905 C CA . THR A 1 118 ? -24.205 -1.039 30.750 1.00 96.00 118 THR A CA 1
ATOM 906 C C . THR A 1 118 ? -24.074 -2.556 30.906 1.00 96.00 118 THR A C 1
ATOM 908 O O . THR A 1 118 ? -23.391 -3.048 31.802 1.00 96.00 118 THR A O 1
ATOM 911 N N . ALA A 1 119 ? -24.676 -3.308 29.981 1.00 96.06 119 ALA A N 1
ATOM 912 C CA . ALA A 1 119 ? -24.532 -4.763 29.897 1.00 96.06 119 ALA A CA 1
ATOM 913 C C . ALA A 1 119 ? -23.231 -5.224 29.203 1.00 96.06 119 ALA A C 1
ATOM 915 O O . ALA A 1 119 ? -23.058 -6.418 28.969 1.00 96.06 119 ALA A O 1
ATOM 916 N N . LEU A 1 120 ? -22.311 -4.312 28.843 1.00 97.75 120 LEU A N 1
ATOM 917 C CA . LEU A 1 120 ? -21.144 -4.644 28.015 1.00 97.75 120 LEU 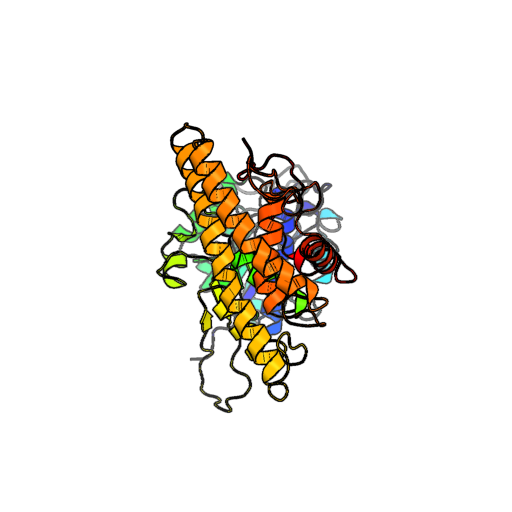A CA 1
ATOM 918 C C . LEU A 1 120 ? -20.289 -5.756 28.634 1.00 97.75 120 LEU A C 1
ATOM 920 O O . LEU A 1 120 ? -19.915 -6.695 27.939 1.00 97.75 120 LEU A O 1
ATOM 924 N N . ARG A 1 121 ? -19.996 -5.677 29.936 1.00 96.75 121 ARG A N 1
ATOM 925 C CA . ARG A 1 121 ? -19.190 -6.695 30.625 1.00 96.75 121 ARG A CA 1
ATOM 926 C C . ARG A 1 121 ? -19.828 -8.079 30.527 1.00 96.75 121 ARG A C 1
ATOM 928 O O . ARG A 1 121 ? -19.139 -9.050 30.208 1.00 96.75 121 ARG A O 1
ATOM 935 N N . ASP A 1 122 ? -21.119 -8.155 30.821 1.00 96.56 122 ASP A N 1
ATOM 936 C CA . ASP A 1 122 ? -21.856 -9.413 30.881 1.00 96.56 122 ASP A CA 1
ATOM 937 C C . ASP A 1 122 ? -21.948 -10.039 29.488 1.00 96.56 122 ASP A C 1
ATOM 939 O O . ASP A 1 122 ? -21.686 -11.228 29.330 1.00 96.56 122 ASP A O 1
ATOM 943 N N . GLU A 1 123 ? -22.190 -9.223 28.460 1.00 97.00 123 GLU A N 1
ATOM 944 C CA . GLU A 1 123 ? -22.191 -9.648 27.059 1.00 97.00 123 GLU A CA 1
ATOM 945 C C . GLU A 1 123 ? -20.825 -10.164 26.590 1.00 97.00 123 GLU A C 1
ATOM 947 O O . GLU A 1 123 ? -20.743 -11.216 25.950 1.00 97.00 123 GLU A O 1
ATOM 952 N N . LEU A 1 124 ? -19.736 -9.455 26.913 1.00 96.50 124 LEU A N 1
ATOM 953 C CA . LEU A 1 124 ? -18.385 -9.904 26.568 1.00 96.50 124 LEU A CA 1
ATOM 954 C C . LEU A 1 124 ? -18.053 -11.230 27.266 1.00 96.50 124 LEU A C 1
ATOM 956 O O . LEU A 1 124 ? -17.554 -12.162 26.632 1.00 96.50 124 LEU A O 1
ATOM 960 N N . THR A 1 125 ? -18.404 -11.341 28.549 1.00 94.94 125 THR A N 1
ATOM 961 C CA . THR A 1 125 ? -18.175 -12.545 29.361 1.00 94.94 125 THR A CA 1
ATOM 962 C C . THR A 1 125 ? -18.990 -13.732 28.847 1.00 94.94 125 THR A C 1
ATOM 964 O O . THR A 1 125 ? -18.442 -14.818 28.666 1.00 94.94 125 THR A O 1
ATOM 967 N N . ALA A 1 126 ? -20.276 -13.537 28.540 1.00 94.56 126 ALA A N 1
ATOM 968 C CA . ALA A 1 126 ? -21.159 -14.578 28.011 1.00 94.56 126 ALA A CA 1
ATOM 969 C C . ALA A 1 126 ? -20.682 -15.121 26.654 1.00 94.56 126 ALA A C 1
ATOM 971 O O . ALA A 1 126 ? -20.878 -16.294 26.338 1.00 94.56 126 ALA A O 1
ATOM 972 N N . ARG A 1 127 ? -20.007 -14.283 25.860 1.00 93.38 127 ARG A N 1
ATOM 973 C CA . ARG A 1 127 ? -19.392 -14.668 24.582 1.00 93.38 127 ARG A CA 1
ATOM 974 C C . ARG A 1 127 ? -18.009 -15.307 24.754 1.00 93.38 127 ARG A C 1
ATOM 976 O O . ARG A 1 127 ? -17.442 -15.769 23.764 1.00 93.38 127 ARG A O 1
ATOM 983 N N . GLY A 1 128 ? -17.477 -15.371 25.975 1.00 93.88 128 GLY A N 1
ATOM 984 C CA . GLY A 1 128 ? -16.144 -15.900 26.271 1.00 93.88 128 GLY A CA 1
ATOM 985 C C . GLY A 1 128 ? -15.017 -15.027 25.722 1.00 93.88 128 GLY A C 1
ATOM 986 O O . GLY A 1 128 ? -13.961 -15.548 25.377 1.00 93.88 128 GLY A O 1
ATOM 987 N N . ILE A 1 129 ? -15.260 -13.723 25.565 1.00 95.62 129 ILE A N 1
ATOM 988 C CA . ILE A 1 129 ? -14.260 -12.773 25.075 1.00 95.62 129 ILE A CA 1
ATOM 989 C C . ILE A 1 129 ? -13.274 -12.471 26.200 1.00 95.62 129 ILE A C 1
ATOM 991 O O . ILE A 1 129 ? -13.680 -12.114 27.303 1.00 95.62 129 ILE A O 1
ATOM 995 N N . THR A 1 130 ? -11.983 -12.591 25.907 1.00 94.44 130 THR A N 1
ATOM 996 C CA . THR A 1 130 ? -10.883 -12.290 26.842 1.00 94.44 130 THR A CA 1
ATOM 997 C C . THR A 1 130 ? -10.012 -11.133 26.359 1.00 94.44 130 THR A C 1
ATOM 999 O O . THR A 1 130 ? -9.324 -10.499 27.158 1.00 94.44 130 THR A O 1
ATOM 1002 N N . ASP A 1 131 ? -10.099 -10.813 25.066 1.00 94.81 131 ASP A N 1
ATOM 1003 C CA . ASP A 1 131 ? -9.206 -9.891 24.374 1.00 94.81 131 ASP A CA 1
ATOM 1004 C C . ASP A 1 131 ? -10.025 -8.853 23.598 1.00 94.81 131 ASP A C 1
ATOM 1006 O O . ASP A 1 131 ? -10.834 -9.188 22.728 1.00 94.81 131 ASP A O 1
ATOM 1010 N N . VAL A 1 132 ? -9.818 -7.574 23.904 1.00 96.75 132 VAL A N 1
ATOM 1011 C CA . VAL A 1 132 ? -10.607 -6.460 23.373 1.00 96.75 132 VAL A CA 1
ATOM 1012 C C . VAL A 1 132 ? -9.702 -5.504 22.607 1.00 96.75 132 VAL A C 1
ATOM 1014 O O . VAL A 1 132 ? -8.800 -4.880 23.168 1.00 96.75 132 VAL A O 1
ATOM 1017 N N . CYS A 1 133 ? -9.977 -5.351 21.314 1.00 97.31 133 CYS A N 1
ATOM 1018 C CA . CYS A 1 133 ? -9.384 -4.312 20.482 1.00 97.31 133 CYS A CA 1
ATOM 1019 C C . CYS A 1 133 ? -10.303 -3.088 20.464 1.00 97.31 133 CYS A C 1
ATOM 1021 O O . CYS A 1 133 ? -11.448 -3.195 20.036 1.00 97.31 133 CYS A O 1
ATOM 1023 N N . VAL A 1 134 ? -9.826 -1.930 20.915 1.00 98.38 134 VAL A N 1
ATOM 1024 C CA . VAL A 1 134 ? -10.641 -0.713 21.058 1.00 98.38 134 VAL A CA 1
ATOM 1025 C C . VAL A 1 134 ? -10.294 0.300 19.967 1.00 98.38 134 VAL A C 1
ATOM 1027 O O . VAL A 1 134 ? -9.124 0.617 19.755 1.00 98.38 134 VAL A O 1
ATOM 1030 N N . GLY A 1 135 ? -11.318 0.843 19.309 1.00 98.19 135 GLY A N 1
ATOM 1031 C CA . GLY A 1 135 ? -11.221 1.963 18.370 1.00 98.19 135 GLY A CA 1
ATOM 1032 C C . GLY A 1 135 ? -12.383 2.946 18.540 1.00 98.19 135 GLY A C 1
ATOM 1033 O O . GLY A 1 135 ? -13.283 2.735 19.352 1.00 98.19 135 GLY A O 1
ATOM 1034 N N . GLY A 1 136 ? -12.385 4.029 17.767 1.00 97.94 136 GLY A N 1
ATOM 1035 C CA . GLY A 1 136 ? -13.455 5.025 17.749 1.00 97.94 136 GLY A CA 1
ATOM 1036 C C . GLY A 1 136 ? -13.073 6.375 18.360 1.00 97.94 136 GLY A C 1
ATOM 1037 O O . GLY A 1 136 ? -11.948 6.859 18.196 1.00 97.94 136 GLY A O 1
ATOM 1038 N N . LEU A 1 137 ? -14.044 7.021 19.009 1.00 97.69 137 LEU A N 1
ATOM 1039 C CA . LEU A 1 137 ? -14.042 8.442 19.347 1.00 97.69 137 LEU A CA 1
ATOM 1040 C C . LEU A 1 137 ? -14.417 8.697 20.818 1.00 97.69 137 LEU A C 1
ATOM 1042 O O . LEU A 1 137 ? -15.141 7.932 21.435 1.00 97.69 137 LEU A O 1
ATOM 1046 N N . LEU A 1 138 ? -13.962 9.778 21.451 1.00 96.56 138 LEU A N 1
ATOM 1047 C CA . LEU A 1 138 ? -12.707 10.481 21.169 1.00 96.56 138 LEU A CA 1
ATOM 1048 C C . LEU A 1 138 ? -11.571 9.779 21.917 1.00 96.56 138 LEU A C 1
ATOM 1050 O O . LEU A 1 138 ? -11.762 9.363 23.062 1.00 96.56 138 LEU A O 1
ATOM 1054 N N . THR A 1 139 ? -10.373 9.738 21.322 1.00 94.88 139 THR A N 1
ATOM 1055 C CA . THR A 1 139 ? -9.198 9.057 21.905 1.00 94.88 139 THR A CA 1
ATOM 1056 C C . THR A 1 139 ? -8.967 9.391 23.379 1.00 94.88 139 THR A C 1
ATOM 1058 O O . THR A 1 139 ? -8.783 8.504 24.201 1.00 94.88 139 THR A O 1
ATOM 1061 N N . HIS A 1 140 ? -9.008 10.679 23.725 1.00 95.19 140 HIS A N 1
ATOM 1062 C CA . HIS A 1 140 ? -8.680 11.173 25.064 1.00 95.19 140 HIS A CA 1
ATOM 1063 C C . HIS A 1 140 ? -9.837 11.142 26.070 1.00 95.19 140 HIS A C 1
ATOM 1065 O O . HIS A 1 140 ? -9.615 11.477 27.232 1.00 95.19 140 HIS A O 1
ATOM 1071 N N . VAL A 1 141 ? -11.047 10.769 25.635 1.00 95.06 141 VAL A N 1
ATOM 1072 C CA . VAL A 1 141 ? -12.254 10.731 26.475 1.00 95.06 141 VAL A CA 1
ATOM 1073 C C . VAL A 1 141 ? -12.793 9.302 26.532 1.00 95.06 141 VAL A C 1
ATOM 1075 O O . VAL A 1 141 ? -12.260 8.485 27.279 1.00 95.06 141 VAL A O 1
ATOM 1078 N N . CYS A 1 142 ? -13.813 8.980 25.733 1.00 97.44 142 CYS A N 1
ATOM 1079 C CA . CYS A 1 142 ? -14.559 7.730 25.831 1.00 97.44 142 CYS A CA 1
ATOM 1080 C C . CYS A 1 142 ? -13.720 6.498 25.481 1.00 97.44 142 CYS A C 1
ATOM 1082 O O . CYS A 1 142 ? -13.858 5.472 26.145 1.00 97.44 142 CYS A O 1
ATOM 1084 N N . VAL A 1 143 ? -12.825 6.596 24.489 1.00 98.06 143 VAL A N 1
ATOM 1085 C CA . VAL A 1 143 ? -11.926 5.485 24.130 1.00 98.06 143 VAL A CA 1
ATOM 1086 C C . VAL A 1 143 ? -11.001 5.161 25.295 1.00 98.06 143 VAL A C 1
ATOM 1088 O O . VAL A 1 143 ? -10.983 4.022 25.750 1.00 98.06 143 VAL A O 1
ATOM 1091 N N . ARG A 1 144 ? -10.300 6.166 25.833 1.00 97.44 144 ARG A N 1
ATOM 1092 C CA . ARG A 1 144 ? -9.418 5.991 26.990 1.00 97.44 144 ARG A CA 1
ATOM 1093 C C . ARG A 1 144 ? -10.159 5.446 28.206 1.00 97.44 144 ARG A C 1
ATOM 1095 O O . ARG A 1 144 ? -9.719 4.456 28.777 1.00 97.44 144 ARG A O 1
ATOM 1102 N N . ALA A 1 145 ? -11.290 6.052 28.571 1.00 97.31 145 ALA A N 1
ATOM 1103 C CA . ALA A 1 145 ? -12.068 5.608 29.725 1.00 97.31 145 ALA A CA 1
ATOM 1104 C C . ALA A 1 145 ? -12.535 4.152 29.571 1.00 97.31 145 ALA A C 1
ATOM 1106 O O . ALA A 1 145 ? -12.477 3.364 30.514 1.00 97.31 145 ALA A O 1
ATOM 1107 N N . THR A 1 146 ? -12.964 3.774 28.367 1.00 98.19 146 THR A N 1
ATOM 1108 C CA . THR A 1 146 ? -13.393 2.403 28.079 1.00 98.19 146 THR A CA 1
ATOM 1109 C C . THR A 1 146 ? -12.219 1.425 28.095 1.00 98.19 146 THR A C 1
ATOM 1111 O O . THR A 1 146 ? -12.347 0.356 28.682 1.00 98.19 146 THR A O 1
ATOM 1114 N N . ALA A 1 147 ? -11.073 1.786 27.514 1.00 98.06 147 ALA A N 1
ATOM 1115 C CA . ALA A 1 147 ? -9.880 0.942 27.487 1.00 98.06 147 ALA A CA 1
ATOM 1116 C C . ALA A 1 147 ? -9.308 0.705 28.896 1.00 98.06 147 ALA A C 1
ATOM 1118 O O . ALA A 1 147 ? -9.044 -0.436 29.267 1.00 98.06 147 ALA A O 1
ATOM 1119 N N . GLU A 1 148 ? -9.194 1.757 29.714 1.00 97.56 148 GLU A N 1
ATOM 1120 C CA . GLU A 1 148 ? -8.768 1.656 31.119 1.00 97.56 148 GLU A CA 1
ATOM 1121 C C . GLU A 1 148 ? -9.761 0.831 31.955 1.00 97.56 148 GLU A C 1
ATOM 1123 O O . GLU A 1 148 ? -9.346 0.010 32.773 1.00 97.56 148 GLU A O 1
ATOM 1128 N N . SER A 1 149 ? -11.069 0.970 31.705 1.00 97.12 149 SER A N 1
ATOM 1129 C CA . SER A 1 149 ? -12.095 0.159 32.380 1.00 97.12 149 SER A CA 1
ATOM 1130 C C . SER A 1 149 ? -12.083 -1.309 31.954 1.00 97.12 149 SER A C 1
ATOM 1132 O O . SER A 1 149 ? -12.330 -2.183 32.780 1.00 97.12 149 SER A O 1
ATOM 1134 N N . ALA A 1 150 ? -11.823 -1.604 30.678 1.00 97.56 150 ALA A N 1
ATOM 1135 C CA . ALA A 1 150 ? -11.664 -2.976 30.203 1.00 97.56 150 ALA A CA 1
ATOM 1136 C C . ALA A 1 150 ? -10.434 -3.623 30.855 1.00 97.56 150 ALA A C 1
ATOM 1138 O O . ALA A 1 150 ? -10.509 -4.739 31.367 1.00 97.56 150 ALA A O 1
ATOM 1139 N N . HIS A 1 151 ? -9.321 -2.890 30.905 1.00 97.06 151 HIS A N 1
ATOM 1140 C CA . HIS A 1 151 ? -8.083 -3.377 31.497 1.00 97.06 151 HIS A CA 1
ATOM 1141 C C . HIS A 1 151 ? -8.243 -3.668 32.995 1.00 97.06 151 HIS A C 1
ATOM 1143 O O . HIS A 1 151 ? -7.866 -4.743 33.458 1.00 97.06 151 HIS A O 1
ATOM 1149 N N . SER A 1 152 ? -8.887 -2.768 33.748 1.00 95.56 152 SER A N 1
ATOM 1150 C CA . SER A 1 152 ? -9.141 -2.970 35.183 1.00 95.56 152 SER A CA 1
ATOM 1151 C C . SER A 1 152 ? -10.089 -4.136 35.484 1.00 95.56 152 SER A C 1
ATOM 1153 O O . SER A 1 152 ? -10.051 -4.694 36.579 1.00 95.56 152 SER A O 1
ATOM 1155 N N . GLN A 1 153 ? -10.907 -4.542 34.510 1.00 94.62 153 GLN A N 1
ATOM 1156 C CA . GLN A 1 153 ? -11.783 -5.714 34.595 1.00 94.62 153 GLN A CA 1
ATOM 1157 C C . GLN A 1 153 ? -11.114 -7.020 34.145 1.00 94.62 153 GLN A C 1
ATOM 1159 O O . GLN A 1 153 ? -11.762 -8.065 34.163 1.00 94.62 153 GLN A O 1
ATOM 1164 N N . GLY A 1 154 ? -9.827 -6.983 33.788 1.00 94.56 154 GLY A N 1
ATOM 1165 C CA . GLY A 1 154 ? -9.028 -8.169 33.481 1.00 94.56 154 GLY A CA 1
ATOM 1166 C C . GLY A 1 154 ? -9.044 -8.605 32.016 1.00 94.56 154 GLY A C 1
ATOM 1167 O O . GLY A 1 154 ? -8.529 -9.679 31.717 1.00 94.56 154 GLY A O 1
ATOM 1168 N N . PHE A 1 155 ? -9.594 -7.801 31.101 1.00 96.69 155 PHE A N 1
ATOM 1169 C CA . PHE A 1 155 ? -9.446 -8.057 29.667 1.00 96.69 155 PHE A CA 1
ATOM 1170 C C . PHE A 1 155 ? -8.016 -7.733 29.214 1.00 96.69 155 PHE A C 1
ATOM 1172 O O . PHE A 1 155 ? -7.415 -6.750 29.661 1.00 96.69 155 PHE A O 1
ATOM 1179 N N . ALA A 1 156 ? -7.486 -8.512 28.270 1.00 95.62 156 ALA A N 1
ATOM 1180 C CA . ALA A 1 156 ? -6.344 -8.073 27.479 1.00 95.62 156 ALA A CA 1
ATOM 1181 C C . ALA A 1 156 ? -6.823 -6.955 26.544 1.00 95.62 156 ALA A C 1
ATOM 1183 O O . ALA A 1 156 ? -7.790 -7.135 25.804 1.00 95.62 156 ALA A O 1
ATOM 1184 N N . VAL A 1 157 ? -6.191 -5.782 26.606 1.00 97.31 157 VAL A N 1
ATOM 1185 C CA . VAL A 1 157 ? -6.652 -4.602 25.864 1.00 97.31 157 VAL A CA 1
ATOM 1186 C C . VAL A 1 157 ? -5.583 -4.138 24.896 1.00 97.31 157 VAL A C 1
ATOM 1188 O O . VAL A 1 157 ? -4.454 -3.838 25.293 1.00 97.31 157 VAL A O 1
ATOM 1191 N N . THR A 1 158 ? -5.986 -3.998 23.637 1.00 96.69 158 THR A N 1
ATOM 1192 C CA . THR A 1 158 ? -5.196 -3.324 22.613 1.00 96.69 158 THR A CA 1
ATOM 1193 C C . THR A 1 158 ? -5.990 -2.167 22.033 1.00 96.69 158 THR A C 1
ATOM 1195 O O . THR A 1 158 ? -7.119 -2.328 21.584 1.00 96.69 158 THR A O 1
ATOM 1198 N N . VAL A 1 159 ? -5.411 -0.977 22.020 1.00 97.62 159 VAL A N 1
ATOM 1199 C CA . VAL A 1 159 ? -6.001 0.192 21.373 1.00 97.62 159 VAL A CA 1
ATOM 1200 C C . VAL A 1 159 ? -5.429 0.309 19.963 1.00 97.62 159 VAL A C 1
ATOM 1202 O O . VAL A 1 159 ? -4.210 0.343 19.794 1.00 97.62 159 VAL A O 1
ATOM 1205 N N . LEU A 1 160 ? -6.316 0.379 18.967 1.00 95.75 160 LEU A N 1
ATOM 1206 C CA . LEU A 1 160 ? -5.962 0.467 17.551 1.00 95.75 160 LEU A CA 1
ATOM 1207 C C . LEU A 1 160 ? -5.754 1.931 17.142 1.00 95.75 160 LEU A C 1
ATOM 1209 O O . LEU A 1 160 ? -6.723 2.658 16.913 1.00 95.75 160 LEU A O 1
ATOM 1213 N N . GLU A 1 161 ? -4.500 2.382 17.071 1.00 92.12 161 GLU A N 1
ATOM 1214 C CA . GLU A 1 161 ? -4.174 3.803 16.868 1.00 92.12 161 GLU A CA 1
ATOM 1215 C C . GLU A 1 161 ? -4.644 4.379 15.534 1.00 92.12 161 GLU A C 1
ATOM 1217 O O . GLU A 1 161 ? -5.081 5.528 15.470 1.00 92.12 161 GLU A O 1
ATOM 1222 N N . ASP A 1 162 ? -4.652 3.553 14.492 1.00 87.81 162 ASP A N 1
ATOM 1223 C CA . ASP A 1 162 ? -5.135 3.904 13.162 1.00 87.81 162 ASP A CA 1
ATOM 1224 C C . ASP A 1 162 ? -6.665 3.830 13.035 1.00 87.81 162 ASP A C 1
ATOM 1226 O O . ASP A 1 162 ? -7.212 4.250 12.017 1.00 87.81 162 ASP A O 1
ATOM 1230 N N . CYS A 1 163 ? -7.363 3.347 14.068 1.00 95.88 163 CYS A N 1
ATOM 1231 C CA . CYS A 1 163 ? -8.824 3.290 14.160 1.00 95.88 163 CYS A CA 1
ATOM 1232 C C . CYS A 1 163 ? -9.378 4.309 15.169 1.00 95.88 163 CYS A C 1
ATOM 1234 O O . CYS A 1 163 ? -10.426 4.075 15.773 1.00 95.88 163 CYS A O 1
ATOM 1236 N N . MET A 1 164 ? -8.688 5.432 15.380 1.00 95.19 164 MET A N 1
ATOM 1237 C CA . MET A 1 164 ? -9.093 6.473 16.324 1.00 95.19 164 MET A CA 1
ATOM 1238 C C . MET A 1 164 ? -9.234 7.853 15.692 1.00 95.19 164 MET A C 1
ATOM 1240 O O . MET A 1 164 ? -8.554 8.190 14.730 1.00 95.19 164 MET A O 1
ATOM 1244 N N . GLY A 1 165 ? -10.105 8.673 16.279 1.00 94.56 165 GLY A N 1
ATOM 1245 C CA . GLY A 1 165 ? -10.280 10.066 15.879 1.00 94.56 165 GLY A CA 1
ATOM 1246 C C . GLY A 1 165 ? -10.254 11.036 17.053 1.00 94.56 165 GLY A C 1
ATOM 1247 O O . GLY A 1 165 ? -10.512 10.699 18.217 1.00 94.56 165 GLY A O 1
ATOM 1248 N N . TRP A 1 166 ? -9.907 12.278 16.732 1.00 95.12 166 TRP A N 1
ATOM 1249 C CA . TRP A 1 166 ? -9.628 13.316 17.711 1.00 95.12 166 TRP A CA 1
ATOM 1250 C C . TRP A 1 166 ? -10.027 14.700 17.215 1.00 95.12 166 TRP A C 1
ATOM 1252 O O . TRP A 1 166 ? -10.065 14.980 16.023 1.00 95.12 166 TRP A O 1
ATOM 1262 N N . ARG A 1 167 ? -10.266 15.597 18.174 1.00 94.81 167 ARG A N 1
ATOM 1263 C CA . ARG A 1 167 ? -10.483 17.034 17.935 1.00 94.81 167 ARG A CA 1
ATOM 1264 C C . ARG A 1 167 ? -9.220 17.868 18.147 1.00 94.81 167 ARG A C 1
ATOM 1266 O O . ARG A 1 167 ? -9.148 19.014 17.744 1.00 94.81 167 ARG A O 1
ATOM 1273 N N . ASN A 1 168 ? -8.234 17.314 18.850 1.00 91.62 168 ASN A N 1
ATOM 1274 C CA . ASN A 1 168 ? -6.962 17.970 19.114 1.00 91.62 168 ASN A CA 1
ATOM 1275 C C . ASN A 1 168 ? -5.857 16.915 19.186 1.00 91.62 168 ASN A C 1
ATOM 1277 O O . ASN A 1 168 ? -5.859 16.053 20.071 1.00 91.62 168 ASN A O 1
ATOM 1281 N N . TYR A 1 169 ? -4.896 17.011 18.271 1.00 89.69 169 TYR A N 1
ATOM 1282 C CA . TYR A 1 169 ? -3.831 16.021 18.131 1.00 89.69 169 TYR A CA 1
ATOM 1283 C C . TYR A 1 169 ? -2.942 15.894 19.382 1.00 89.69 169 TYR A C 1
ATOM 1285 O O . TYR A 1 169 ? -2.537 14.791 19.741 1.00 89.69 169 TYR A O 1
ATOM 1293 N N . ARG A 1 170 ? -2.682 16.988 20.117 1.00 89.81 170 ARG A N 1
ATOM 1294 C CA . ARG A 1 170 ? -1.874 16.921 21.351 1.00 89.81 170 ARG A CA 1
ATOM 1295 C C . ARG A 1 170 ? -2.560 16.075 22.420 1.00 89.81 170 ARG A C 1
ATOM 1297 O O . ARG A 1 170 ? -1.911 15.234 23.034 1.00 89.81 170 ARG A O 1
ATOM 1304 N N . THR A 1 171 ? -3.865 16.269 22.615 1.00 92.25 171 THR A N 1
ATOM 1305 C CA . THR A 1 171 ? -4.639 15.477 23.589 1.00 92.25 171 THR A CA 1
ATOM 1306 C C . THR A 1 171 ? -4.755 14.009 23.183 1.00 92.25 171 THR A C 1
ATOM 1308 O O . THR A 1 171 ? -4.676 13.137 24.042 1.00 92.25 171 THR A O 1
ATOM 1311 N N . HIS A 1 172 ? -4.865 13.729 21.880 1.00 93.69 172 HIS A N 1
ATOM 1312 C CA . HIS A 1 172 ? -4.816 12.375 21.328 1.00 93.69 172 HIS A CA 1
ATOM 1313 C C . HIS A 1 172 ? -3.497 11.675 21.678 1.00 93.69 172 HIS A C 1
ATOM 1315 O O . HIS A 1 172 ? -3.514 10.635 22.335 1.00 93.69 172 HIS A O 1
ATOM 1321 N N . MET A 1 173 ? -2.358 12.297 21.355 1.00 89.94 173 MET A N 1
ATOM 1322 C CA . MET A 1 173 ? -1.036 11.734 21.654 1.00 89.94 173 MET A CA 1
ATOM 1323 C C . MET A 1 173 ? -0.784 11.565 23.154 1.00 89.94 173 MET A C 1
ATOM 1325 O O . MET A 1 173 ? -0.161 10.593 23.577 1.00 89.94 173 MET A O 1
ATOM 1329 N N . GLN A 1 174 ? -1.258 12.501 23.980 1.00 92.44 174 GLN A N 1
ATOM 1330 C CA . GLN A 1 174 ? -1.146 12.378 25.432 1.00 92.44 174 GLN A CA 1
ATOM 1331 C C . GLN A 1 174 ? -1.953 11.186 25.958 1.00 92.44 174 GLN A C 1
ATOM 1333 O O . GLN A 1 174 ? -1.453 10.439 26.794 1.00 92.44 174 GLN A O 1
ATOM 1338 N N . ALA A 1 175 ? -3.176 10.989 25.466 1.00 93.75 175 ALA A N 1
ATOM 1339 C CA . ALA A 1 175 ? -4.018 9.875 25.883 1.00 93.75 175 ALA A CA 1
ATOM 1340 C C . ALA A 1 175 ? -3.439 8.514 25.481 1.00 93.75 175 ALA A C 1
ATOM 1342 O O . ALA A 1 175 ? -3.445 7.607 26.307 1.00 93.75 175 ALA A O 1
ATOM 1343 N N . LEU A 1 176 ? -2.877 8.390 24.272 1.00 92.19 176 LEU A N 1
ATOM 1344 C CA . LEU A 1 176 ? -2.152 7.186 23.850 1.00 92.19 176 LEU A CA 1
ATOM 1345 C C . LEU A 1 176 ? -1.039 6.818 24.837 1.00 92.19 176 LEU A C 1
ATOM 1347 O O . LEU A 1 176 ? -0.980 5.688 25.316 1.00 92.19 176 LEU A O 1
ATOM 1351 N N . ARG A 1 177 ? -0.207 7.799 25.206 1.00 91.12 177 ARG A N 1
ATOM 1352 C CA . ARG A 1 177 ? 0.889 7.599 26.165 1.00 91.12 177 ARG A CA 1
ATOM 1353 C C . ARG A 1 177 ? 0.388 7.188 27.547 1.00 91.12 177 ARG A C 1
ATOM 1355 O O . ARG A 1 177 ? 0.989 6.319 28.166 1.00 91.12 177 ARG A O 1
ATOM 1362 N N . LEU A 1 178 ? -0.700 7.793 28.027 1.00 94.31 178 LEU A N 1
ATOM 1363 C CA . LEU A 1 178 ? -1.290 7.448 29.325 1.00 94.31 178 LEU A CA 1
ATOM 1364 C C . LEU A 1 178 ? -1.844 6.018 29.337 1.00 94.31 178 LEU A C 1
ATOM 1366 O O . LEU A 1 178 ? -1.643 5.302 30.316 1.00 94.31 178 LEU A O 1
ATOM 1370 N N . MET A 1 179 ? -2.477 5.574 28.246 1.00 96.00 179 MET A N 1
ATOM 1371 C CA . MET A 1 179 ? -2.934 4.186 28.113 1.00 96.00 179 MET A CA 1
ATOM 1372 C C . MET A 1 179 ? -1.750 3.209 28.111 1.00 96.00 179 MET A C 1
ATOM 1374 O O . MET A 1 179 ? -1.760 2.254 28.884 1.00 96.00 179 MET A O 1
ATOM 1378 N N . GLN A 1 180 ? -0.687 3.495 27.348 1.00 92.94 180 GLN A N 1
ATOM 1379 C CA . GLN A 1 180 ? 0.543 2.684 27.359 1.00 92.94 180 GLN A CA 1
ATOM 1380 C C . GLN A 1 180 ? 1.172 2.595 28.753 1.00 92.94 180 GLN A C 1
ATOM 1382 O O . GLN A 1 180 ? 1.528 1.512 29.209 1.00 92.94 180 GLN A O 1
ATOM 1387 N N . GLN A 1 181 ? 1.273 3.725 29.460 1.00 92.81 181 GLN A N 1
ATOM 1388 C CA . GLN A 1 181 ? 1.787 3.772 30.834 1.00 92.81 181 GLN A CA 1
ATOM 1389 C C . GLN A 1 181 ? 0.921 2.983 31.821 1.00 92.81 181 GLN A C 1
ATOM 1391 O O . GLN A 1 181 ? 1.433 2.504 32.828 1.00 92.81 181 GLN A O 1
ATOM 1396 N N . SER A 1 182 ? -0.368 2.826 31.520 1.00 92.31 182 SER A N 1
ATOM 1397 C CA . SER A 1 182 ? -1.317 2.042 32.314 1.00 92.31 182 SER A CA 1
ATOM 1398 C C . SER A 1 182 ? -1.310 0.549 31.958 1.00 92.31 182 SER A C 1
ATOM 1400 O O . SER A 1 182 ? -2.162 -0.183 32.445 1.00 92.31 182 SER A O 1
ATOM 1402 N N . GLY A 1 183 ? -0.376 0.090 31.114 1.00 90.69 183 GLY A N 1
ATOM 1403 C CA . GLY A 1 183 ? -0.242 -1.319 30.726 1.00 90.69 183 GLY A CA 1
ATOM 1404 C C . GLY A 1 183 ? -1.114 -1.748 29.543 1.00 90.69 183 GLY A C 1
ATOM 1405 O O . GLY A 1 183 ? -1.156 -2.932 29.220 1.00 90.69 183 GLY A O 1
ATOM 1406 N N . ILE A 1 184 ? -1.790 -0.810 28.874 1.00 96.25 184 ILE A N 1
ATOM 1407 C CA . ILE A 1 184 ? -2.613 -1.091 27.691 1.00 96.25 184 ILE A CA 1
ATOM 1408 C C . ILE A 1 184 ? -1.731 -1.066 26.445 1.00 96.25 184 ILE A C 1
ATOM 1410 O O . ILE A 1 184 ? -1.000 -0.102 26.205 1.00 96.25 184 ILE A O 1
ATOM 1414 N N . GLN A 1 185 ? -1.824 -2.100 25.611 1.00 92.75 185 GLN A N 1
ATOM 1415 C CA . GLN A 1 185 ? -1.095 -2.128 24.350 1.00 92.75 185 GLN A CA 1
ATOM 1416 C C . GLN A 1 185 ? -1.672 -1.080 23.389 1.00 92.75 185 GLN A C 1
ATOM 1418 O O . GLN A 1 185 ? -2.884 -0.984 23.214 1.00 92.75 185 GLN A O 1
ATOM 1423 N N . VAL A 1 186 ? -0.803 -0.315 22.731 1.00 91.31 186 VAL A N 1
ATOM 1424 C CA . VAL A 1 186 ? -1.167 0.555 21.605 1.00 91.31 186 VAL A CA 1
ATOM 1425 C C . VAL A 1 186 ? -0.449 0.020 20.383 1.00 91.31 186 VAL A C 1
ATOM 1427 O O . VAL A 1 186 ? 0.754 -0.231 20.444 1.00 91.31 186 VAL A O 1
ATOM 1430 N N . ALA A 1 187 ? -1.203 -0.189 19.314 1.00 86.62 187 ALA A N 1
ATOM 1431 C CA . ALA A 1 187 ? -0.706 -0.748 18.071 1.00 86.62 187 ALA A CA 1
ATOM 1432 C C . ALA A 1 187 ? -1.605 -0.304 16.914 1.00 86.62 187 ALA A C 1
ATOM 1434 O O . ALA A 1 187 ? -2.758 0.077 17.112 1.00 86.62 187 ALA A O 1
ATOM 1435 N N . THR A 1 188 ? -1.105 -0.379 15.694 1.00 83.75 188 THR A N 1
ATOM 1436 C CA . THR A 1 188 ? -1.926 -0.296 14.487 1.00 83.75 188 THR A CA 1
ATOM 1437 C C . THR A 1 188 ? -2.696 -1.599 14.287 1.00 83.75 188 THR A C 1
ATOM 1439 O O . THR A 1 188 ? -2.275 -2.671 14.732 1.00 83.75 188 THR A O 1
ATOM 1442 N N . ARG A 1 189 ? -3.813 -1.566 13.551 1.00 82.94 189 ARG A N 1
ATOM 1443 C CA . ARG A 1 189 ? -4.582 -2.787 13.249 1.00 82.94 189 ARG A CA 1
ATOM 1444 C C . ARG A 1 189 ? -3.739 -3.883 12.578 1.00 82.94 189 ARG A C 1
ATOM 1446 O O . ARG A 1 189 ? -4.038 -5.054 12.749 1.00 82.94 189 ARG A O 1
ATOM 1453 N N . HIS A 1 190 ? -2.684 -3.528 11.843 1.00 70.31 190 HIS A N 1
ATOM 1454 C CA . HIS A 1 190 ? -1.788 -4.483 11.179 1.00 70.31 190 HIS A CA 1
ATOM 1455 C C . HIS A 1 190 ? -0.883 -5.268 12.114 1.00 70.31 190 HIS A C 1
ATOM 1457 O O . HIS A 1 190 ? -0.483 -6.380 11.786 1.00 70.31 190 HIS A O 1
ATOM 1463 N N . GLU A 1 191 ? -0.523 -4.674 13.243 1.00 71.81 191 GLU A N 1
ATOM 1464 C CA . GLU A 1 191 ? 0.331 -5.317 14.238 1.00 71.81 191 GLU A CA 1
ATOM 1465 C C . GLU A 1 191 ? -0.464 -6.309 15.097 1.00 71.81 191 GLU A C 1
ATOM 1467 O O . GLU A 1 191 ? 0.111 -7.222 15.682 1.00 71.81 191 GLU A O 1
ATOM 1472 N N . VAL A 1 192 ? -1.789 -6.141 15.167 1.00 72.44 192 VAL A N 1
ATOM 1473 C CA . VAL A 1 192 ? -2.674 -6.903 16.064 1.00 72.44 192 VAL A CA 1
ATOM 1474 C C . VAL A 1 192 ? -3.479 -7.960 15.319 1.00 72.44 192 VAL A C 1
ATOM 1476 O O . VAL A 1 192 ? -3.745 -9.044 15.848 1.00 72.44 192 VAL A O 1
ATOM 1479 N N . LEU A 1 193 ? -3.906 -7.642 14.100 1.00 67.69 193 LEU A N 1
ATOM 1480 C CA . LEU A 1 193 ? -4.734 -8.512 13.282 1.00 67.69 193 LEU A CA 1
ATOM 1481 C C . LEU A 1 193 ? -3.836 -9.317 12.345 1.00 67.69 193 LEU A C 1
ATOM 1483 O O . LEU A 1 193 ? -3.002 -8.710 11.669 1.00 67.69 193 LEU A O 1
ATOM 1487 N N . PRO A 1 194 ? -3.982 -10.659 12.285 1.00 60.78 194 PRO A N 1
ATOM 1488 C CA . PRO A 1 194 ? -3.288 -11.435 11.272 1.00 60.78 194 PRO A CA 1
ATOM 1489 C C . PRO A 1 194 ? -3.608 -10.819 9.914 1.00 60.78 194 PRO A C 1
ATOM 1491 O O . PRO A 1 194 ? -4.746 -10.457 9.615 1.00 60.78 194 PRO A O 1
ATOM 1494 N N . LEU A 1 195 ? -2.576 -10.593 9.117 1.00 58.19 195 LEU A N 1
ATOM 1495 C CA . LEU A 1 195 ? -2.777 -10.028 7.799 1.00 58.19 195 LEU A CA 1
ATOM 1496 C C . LEU A 1 195 ? -3.575 -11.081 7.004 1.00 58.19 195 LEU A C 1
ATOM 1498 O O . LEU A 1 195 ? -3.133 -12.211 6.863 1.00 58.19 195 LEU A O 1
ATOM 1502 N N . ASN A 1 196 ? -4.781 -10.748 6.546 1.00 64.38 196 ASN A N 1
ATOM 1503 C CA . ASN A 1 196 ? -5.567 -11.627 5.659 1.00 64.38 196 ASN A CA 1
ATOM 1504 C C . ASN A 1 196 ? -5.361 -11.254 4.182 1.00 64.38 196 ASN A C 1
ATOM 1506 O O . ASN A 1 196 ? -5.980 -11.823 3.290 1.00 64.38 196 ASN A O 1
ATOM 1510 N N . GLU A 1 197 ? -4.525 -10.249 3.939 1.00 76.12 197 GLU A N 1
ATOM 1511 C CA . GLU A 1 197 ? -4.139 -9.752 2.631 1.00 76.12 197 GLU A CA 1
ATOM 1512 C C . GLU A 1 197 ? -2.666 -9.330 2.687 1.00 76.12 197 GLU A C 1
ATOM 1514 O O . GLU A 1 197 ? -2.177 -8.962 3.766 1.00 76.12 197 GLU A O 1
ATOM 1519 N N . PRO A 1 198 ? -1.952 -9.351 1.555 1.00 89.81 198 PRO A N 1
ATOM 1520 C CA . PRO A 1 198 ? -0.577 -8.894 1.520 1.00 89.81 198 PRO A CA 1
ATOM 1521 C C . PRO A 1 198 ? -0.409 -7.439 1.964 1.00 89.81 198 PRO A C 1
ATOM 1523 O O . PRO A 1 198 ? -1.266 -6.582 1.730 1.00 89.81 198 PRO A O 1
ATOM 1526 N N . VAL A 1 199 ? 0.737 -7.141 2.572 1.00 90.56 199 VAL A N 1
ATOM 1527 C CA . VAL A 1 199 ? 1.135 -5.785 2.955 1.00 90.56 199 VAL A CA 1
ATOM 1528 C C . VAL A 1 199 ? 2.334 -5.352 2.134 1.00 90.56 199 VAL A C 1
ATOM 1530 O O . VAL A 1 199 ? 3.352 -6.035 2.085 1.00 90.56 199 VAL A O 1
ATOM 1533 N N . LEU A 1 200 ? 2.233 -4.175 1.527 1.00 95.81 200 LEU A N 1
ATOM 1534 C CA . LEU A 1 200 ? 3.319 -3.533 0.807 1.00 95.81 200 LEU A CA 1
ATOM 1535 C C . LEU A 1 200 ? 3.810 -2.315 1.588 1.00 95.81 200 LEU A C 1
ATOM 1537 O O . LEU A 1 200 ? 3.138 -1.284 1.632 1.00 95.81 200 LEU A O 1
ATOM 1541 N N . TYR A 1 201 ? 5.015 -2.401 2.141 1.00 95.25 201 TYR A N 1
ATOM 1542 C CA . TYR A 1 201 ? 5.737 -1.240 2.648 1.00 95.25 201 TYR A CA 1
ATOM 1543 C C . TYR A 1 201 ? 6.458 -0.560 1.488 1.00 95.25 201 TYR A C 1
ATOM 1545 O O . TYR A 1 201 ? 7.277 -1.184 0.808 1.00 95.25 201 TYR A O 1
ATOM 1553 N N . TYR A 1 202 ? 6.166 0.716 1.252 1.00 95.62 202 TYR A N 1
ATOM 1554 C CA . TYR A 1 202 ? 6.634 1.422 0.062 1.00 95.62 202 TYR A CA 1
ATOM 1555 C C . TYR A 1 202 ? 6.992 2.879 0.333 1.00 95.62 202 TYR A C 1
ATOM 1557 O O . TYR A 1 202 ? 6.559 3.476 1.318 1.00 95.62 202 TYR A O 1
ATOM 1565 N N . VAL A 1 203 ? 7.756 3.476 -0.582 1.00 92.12 203 VAL A N 1
ATOM 1566 C CA . VAL A 1 203 ? 8.082 4.906 -0.557 1.00 92.12 203 VAL A CA 1
ATOM 1567 C C . VAL A 1 203 ? 7.427 5.594 -1.744 1.00 92.12 203 VAL A C 1
ATOM 1569 O O . VAL A 1 203 ? 7.476 5.122 -2.879 1.00 92.12 203 VAL A O 1
ATOM 1572 N N . ASN A 1 204 ? 6.811 6.744 -1.485 1.00 88.69 204 ASN A N 1
ATOM 1573 C CA . ASN A 1 204 ? 6.212 7.551 -2.538 1.00 88.69 204 ASN A CA 1
ATOM 1574 C C . ASN A 1 204 ? 7.288 8.136 -3.458 1.00 88.69 204 ASN A C 1
ATOM 1576 O O . ASN A 1 204 ? 8.156 8.859 -2.976 1.00 88.69 204 ASN A O 1
ATOM 1580 N N . GLY A 1 205 ? 7.189 7.885 -4.765 1.00 83.38 205 GLY A N 1
ATOM 1581 C CA . GLY A 1 205 ? 8.206 8.317 -5.728 1.00 83.38 205 GLY A CA 1
ATOM 1582 C C . GLY A 1 205 ? 9.400 7.369 -5.858 1.00 83.38 205 GLY A C 1
ATOM 1583 O O . GLY A 1 205 ? 10.400 7.766 -6.428 1.00 83.38 205 GLY A O 1
ATOM 1584 N N . SER A 1 206 ? 9.320 6.140 -5.340 1.00 91.25 206 SER A N 1
ATOM 1585 C CA . SER A 1 206 ? 10.339 5.107 -5.562 1.00 91.25 206 SER A CA 1
ATOM 1586 C C . SER A 1 206 ? 9.971 4.255 -6.781 1.00 91.25 206 SER A C 1
ATOM 1588 O O . SER A 1 206 ? 8.916 3.617 -6.779 1.00 91.25 206 SER A O 1
ATOM 1590 N N . ILE A 1 207 ? 10.852 4.200 -7.788 1.00 95.12 207 ILE A N 1
ATOM 1591 C CA . ILE A 1 207 ? 10.710 3.330 -8.972 1.00 95.12 207 ILE A CA 1
ATOM 1592 C C . ILE A 1 207 ? 10.465 1.863 -8.557 1.00 95.12 207 ILE A C 1
ATOM 1594 O O . ILE A 1 207 ? 9.439 1.306 -8.956 1.00 95.12 207 ILE A O 1
ATOM 1598 N N . PRO A 1 208 ? 11.287 1.245 -7.678 1.00 96.69 208 PRO A N 1
ATOM 1599 C CA . PRO A 1 208 ? 11.032 -0.104 -7.168 1.00 96.69 208 PRO A CA 1
ATOM 1600 C C . PRO A 1 208 ? 9.646 -0.296 -6.538 1.00 96.69 208 PRO A C 1
ATOM 1602 O O . PRO A 1 208 ? 9.009 -1.328 -6.740 1.00 96.69 208 PRO A O 1
ATOM 1605 N N . SER A 1 209 ? 9.163 0.693 -5.780 1.00 96.62 209 SER A N 1
ATOM 1606 C CA . SER A 1 209 ? 7.837 0.641 -5.150 1.00 96.62 209 SER A CA 1
ATOM 1607 C C . SER A 1 209 ? 6.713 0.681 -6.185 1.00 96.62 209 SER A C 1
ATOM 1609 O O . SER A 1 209 ? 5.724 -0.043 -6.070 1.00 96.62 209 SER A O 1
ATOM 1611 N N . TRP A 1 210 ? 6.883 1.514 -7.211 1.00 96.06 210 TRP A N 1
ATOM 1612 C CA . TRP A 1 210 ? 5.921 1.669 -8.292 1.00 96.06 210 TRP A CA 1
ATOM 1613 C C . TRP A 1 210 ? 5.781 0.375 -9.107 1.00 96.06 210 TRP A C 1
ATOM 1615 O O . TRP A 1 210 ? 4.653 -0.051 -9.361 1.00 96.06 210 TRP A O 1
ATOM 1625 N N . ARG A 1 211 ? 6.889 -0.325 -9.402 1.00 97.44 211 ARG A N 1
ATOM 1626 C CA . ARG A 1 211 ? 6.857 -1.642 -10.072 1.00 97.44 211 ARG A CA 1
ATOM 1627 C C . ARG A 1 211 ? 5.868 -2.599 -9.401 1.00 97.44 211 ARG A C 1
ATOM 1629 O O . ARG A 1 211 ? 5.006 -3.168 -10.063 1.00 97.44 211 ARG A O 1
ATOM 1636 N N . VAL A 1 212 ? 5.952 -2.733 -8.074 1.00 98.19 212 VAL A N 1
ATOM 1637 C CA . VAL A 1 212 ? 5.093 -3.650 -7.304 1.00 98.19 212 VAL A CA 1
ATOM 1638 C C . VAL A 1 212 ? 3.632 -3.195 -7.304 1.00 98.19 212 VAL A C 1
ATOM 1640 O O . VAL A 1 212 ? 2.734 -4.006 -7.527 1.00 98.19 212 VAL A O 1
ATOM 1643 N N . LEU A 1 213 ? 3.381 -1.897 -7.102 1.00 97.12 213 LEU A N 1
ATOM 1644 C CA . LEU A 1 213 ? 2.025 -1.340 -7.123 1.00 97.12 213 LEU A CA 1
ATOM 1645 C C . LEU A 1 213 ? 1.321 -1.583 -8.467 1.00 97.12 213 LEU A C 1
ATOM 1647 O O . LEU A 1 213 ? 0.139 -1.924 -8.477 1.00 97.12 213 LEU A O 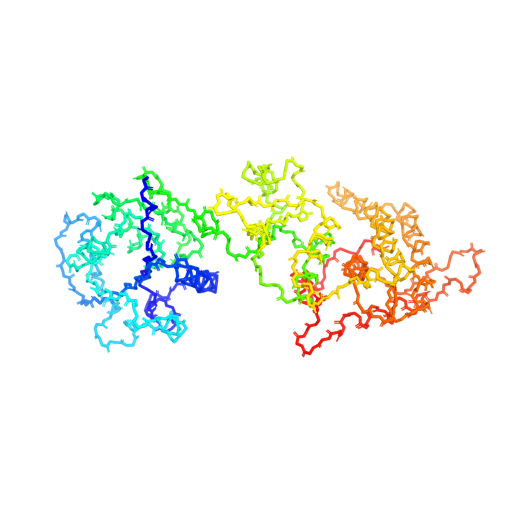1
ATOM 1651 N N . MET A 1 214 ? 2.032 -1.455 -9.595 1.00 96.31 214 MET A N 1
ATOM 1652 C CA . MET A 1 214 ? 1.458 -1.733 -10.917 1.00 96.31 214 MET A CA 1
ATOM 1653 C C . MET A 1 214 ? 0.969 -3.178 -11.035 1.00 96.31 214 MET A C 1
ATOM 1655 O O . MET A 1 214 ? -0.157 -3.399 -11.475 1.00 96.31 214 MET A O 1
ATOM 1659 N N . VAL A 1 215 ? 1.768 -4.151 -10.588 1.00 97.25 215 VAL A N 1
ATOM 1660 C CA . VAL A 1 215 ? 1.395 -5.575 -10.623 1.00 97.25 215 VAL A CA 1
ATOM 1661 C C . VAL A 1 215 ? 0.167 -5.848 -9.762 1.00 97.25 215 VAL A C 1
ATOM 1663 O O . VAL A 1 215 ? -0.767 -6.503 -10.222 1.00 97.25 215 VAL A O 1
ATOM 1666 N N . LEU A 1 216 ? 0.150 -5.328 -8.530 1.00 96.12 216 LEU A N 1
ATOM 1667 C CA . LEU A 1 216 ? -0.968 -5.515 -7.603 1.00 96.12 216 LEU A CA 1
ATOM 1668 C C . LEU A 1 216 ? -2.274 -4.962 -8.185 1.00 96.12 216 LEU A C 1
ATOM 1670 O O . LEU A 1 216 ? -3.318 -5.604 -8.083 1.00 96.12 216 LEU A O 1
ATOM 1674 N N . TYR A 1 217 ? -2.219 -3.804 -8.849 1.00 94.06 217 TYR A N 1
ATOM 1675 C CA . TYR A 1 217 ? -3.392 -3.223 -9.496 1.00 94.06 217 TYR A CA 1
ATOM 1676 C C . TYR A 1 217 ? -3.813 -3.943 -10.777 1.00 94.06 217 TYR A C 1
ATOM 1678 O O . TYR A 1 217 ? -5.015 -4.113 -10.973 1.00 94.06 217 TYR A O 1
ATOM 1686 N N . GLU A 1 218 ? -2.876 -4.376 -11.624 1.00 93.44 218 GLU A N 1
ATOM 1687 C CA . GLU A 1 218 ? -3.191 -5.087 -12.873 1.00 93.44 218 GLU A CA 1
ATOM 1688 C C . GLU A 1 218 ? -3.810 -6.468 -12.603 1.00 93.44 218 GLU A C 1
ATOM 1690 O O . GLU A 1 218 ? -4.779 -6.877 -13.255 1.00 93.44 218 GLU A O 1
ATOM 1695 N N . LYS A 1 219 ? -3.279 -7.175 -11.598 1.00 93.12 219 LYS A N 1
ATOM 1696 C CA . LYS A 1 219 ? -3.790 -8.481 -11.157 1.00 93.12 219 LYS A CA 1
ATOM 1697 C C . LYS A 1 219 ? -4.991 -8.362 -10.214 1.00 93.12 219 LYS A C 1
ATOM 1699 O O . LYS A 1 219 ? -5.544 -9.388 -9.829 1.00 93.12 219 LYS A O 1
ATOM 1704 N N . GLU A 1 220 ? -5.419 -7.143 -9.870 1.00 90.62 220 GLU A N 1
ATOM 1705 C CA . GLU A 1 220 ? -6.543 -6.871 -8.958 1.00 90.62 220 GLU A CA 1
ATOM 1706 C C . GLU A 1 220 ? -6.397 -7.617 -7.621 1.00 90.62 220 GLU A C 1
ATOM 1708 O O . GLU A 1 220 ? -7.331 -8.254 -7.132 1.00 90.62 220 GLU A O 1
ATOM 1713 N N . ILE A 1 221 ? -5.195 -7.581 -7.050 1.00 89.50 221 ILE A N 1
ATOM 1714 C CA . ILE A 1 221 ? -4.889 -8.207 -5.763 1.00 89.50 221 ILE A CA 1
ATOM 1715 C C . ILE A 1 221 ? -5.263 -7.210 -4.662 1.00 89.50 221 ILE A C 1
ATOM 1717 O O . ILE A 1 221 ? -4.758 -6.087 -4.688 1.00 89.50 221 ILE A O 1
ATOM 1721 N N . PRO A 1 222 ? -6.135 -7.564 -3.702 1.00 86.25 222 PRO A N 1
ATOM 1722 C CA . PRO A 1 222 ? -6.336 -6.769 -2.496 1.00 86.25 222 PRO A CA 1
ATOM 1723 C C . PRO A 1 222 ? -5.055 -6.760 -1.663 1.00 86.25 222 PRO A C 1
ATOM 1725 O O . PRO A 1 222 ? -4.441 -7.803 -1.458 1.00 86.25 222 PRO A O 1
ATOM 1728 N N . PHE A 1 223 ? -4.636 -5.588 -1.204 1.00 89.69 223 PHE A N 1
ATOM 1729 C CA . PHE A 1 223 ? -3.455 -5.438 -0.365 1.00 89.69 223 PHE A CA 1
ATOM 1730 C C . PHE A 1 223 ? -3.594 -4.193 0.500 1.00 89.69 223 PHE A C 1
ATOM 1732 O O . PHE A 1 223 ? -4.303 -3.244 0.146 1.00 89.69 223 PHE A O 1
ATOM 1739 N N . THR A 1 224 ? -2.824 -4.143 1.583 1.00 85.19 224 THR A N 1
ATOM 1740 C CA . THR A 1 224 ? -2.606 -2.884 2.286 1.00 85.19 224 THR A CA 1
ATOM 1741 C C . THR A 1 224 ? -1.264 -2.262 1.917 1.00 85.19 224 THR A C 1
ATOM 1743 O O . THR A 1 224 ? -0.209 -2.869 2.072 1.00 85.19 224 THR A O 1
ATOM 1746 N N . ALA A 1 225 ? -1.299 -0.997 1.502 1.00 88.69 225 ALA A N 1
ATOM 1747 C CA . ALA A 1 225 ? -0.121 -0.163 1.325 1.00 88.69 225 ALA A CA 1
ATOM 1748 C C . ALA A 1 225 ? 0.241 0.583 2.626 1.00 88.69 225 ALA A C 1
ATOM 1750 O O . ALA A 1 225 ? -0.563 1.360 3.143 1.00 88.69 225 ALA A O 1
ATOM 1751 N N . ILE A 1 226 ? 1.467 0.407 3.118 1.00 88.12 226 ILE A N 1
ATOM 1752 C CA . ILE A 1 226 ? 2.051 1.198 4.208 1.00 88.12 226 ILE A CA 1
ATOM 1753 C C . ILE A 1 226 ? 3.104 2.127 3.607 1.00 88.12 226 ILE A C 1
ATOM 1755 O O . ILE A 1 226 ? 4.177 1.698 3.179 1.00 88.12 226 ILE A O 1
ATOM 1759 N N . ARG A 1 227 ? 2.786 3.422 3.553 1.00 90.75 227 ARG A N 1
ATOM 1760 C CA . ARG A 1 227 ? 3.704 4.442 3.043 1.00 90.75 227 ARG A CA 1
ATOM 1761 C C . ARG A 1 227 ? 4.714 4.822 4.118 1.00 90.75 227 ARG A C 1
ATOM 1763 O O . ARG A 1 227 ? 4.332 5.414 5.122 1.00 90.75 227 ARG A O 1
ATOM 1770 N N . LEU A 1 228 ? 5.989 4.595 3.832 1.00 89.25 228 LEU A N 1
ATOM 1771 C CA . LEU A 1 228 ? 7.094 4.998 4.688 1.00 89.25 228 LEU A CA 1
ATOM 1772 C C . LEU A 1 228 ? 7.585 6.411 4.362 1.00 89.25 228 LEU A C 1
ATOM 1774 O O . LEU A 1 228 ? 7.709 6.808 3.196 1.00 89.25 228 LEU A O 1
ATOM 1778 N N . LYS A 1 229 ? 7.897 7.180 5.404 1.00 86.50 229 LYS A N 1
ATOM 1779 C CA . LYS A 1 229 ? 8.483 8.521 5.316 1.00 86.50 229 LYS A CA 1
ATOM 1780 C C . LYS A 1 229 ? 10.002 8.428 5.450 1.00 86.50 229 LYS A C 1
ATOM 1782 O O . LYS A 1 229 ? 10.547 8.165 6.515 1.00 86.50 229 LYS A O 1
ATOM 1787 N N . VAL A 1 230 ? 10.703 8.676 4.345 1.00 84.50 230 VAL A N 1
ATOM 1788 C CA . VAL A 1 230 ? 12.181 8.648 4.284 1.00 84.50 230 VAL A CA 1
ATOM 1789 C C . VAL A 1 230 ? 12.839 10.016 4.482 1.00 84.50 230 VAL A C 1
ATOM 1791 O O . VAL A 1 230 ? 14.064 10.105 4.520 1.00 84.50 230 VAL A O 1
ATOM 1794 N N . MET A 1 231 ? 12.025 11.065 4.622 1.00 79.44 231 MET A N 1
ATOM 1795 C CA . MET A 1 231 ? 12.460 12.436 4.920 1.00 79.44 231 MET A CA 1
ATOM 1796 C C . MET A 1 231 ? 12.268 12.809 6.401 1.00 79.44 231 MET A C 1
ATOM 1798 O O . MET A 1 231 ? 12.485 13.957 6.770 1.00 79.44 231 MET A O 1
ATOM 1802 N N . SER A 1 232 ? 11.818 11.872 7.242 1.00 75.88 232 SER A N 1
ATOM 1803 C CA . SER A 1 232 ? 11.725 12.059 8.694 1.00 75.88 232 SER A CA 1
ATOM 1804 C C . SER A 1 232 ? 13.072 11.818 9.379 1.00 75.88 232 SER A C 1
ATOM 1806 O O . SER A 1 232 ? 13.952 11.164 8.814 1.00 75.88 232 SER A O 1
ATOM 1808 N N . ASP A 1 233 ? 13.198 12.295 10.619 1.00 77.44 233 ASP A N 1
ATOM 1809 C CA . ASP A 1 233 ? 14.313 11.977 11.512 1.00 77.44 233 ASP A CA 1
ATOM 1810 C C . ASP A 1 233 ? 13.791 11.309 12.806 1.00 77.44 233 ASP A C 1
ATOM 1812 O O . ASP A 1 233 ? 13.045 11.952 13.552 1.00 77.44 233 ASP A O 1
ATOM 1816 N N . PRO A 1 234 ? 14.106 10.020 13.060 1.00 80.50 234 PRO A N 1
ATOM 1817 C CA . PRO A 1 234 ? 14.813 9.105 12.161 1.00 80.50 234 PRO A CA 1
ATOM 1818 C C . PRO A 1 234 ? 13.963 8.741 10.931 1.00 80.50 234 PRO A C 1
ATOM 1820 O O . PRO A 1 234 ? 12.729 8.818 10.946 1.00 80.50 234 PRO A O 1
ATOM 1823 N N . LYS A 1 235 ? 14.618 8.303 9.850 1.00 86.56 235 LYS A N 1
ATOM 1824 C CA . LYS A 1 235 ? 13.921 7.739 8.681 1.00 86.56 235 LYS A CA 1
ATOM 1825 C C . LYS A 1 235 ? 13.141 6.505 9.122 1.00 86.56 235 LYS A C 1
ATOM 1827 O O . LYS A 1 235 ? 13.716 5.640 9.781 1.00 86.56 235 LYS A O 1
ATOM 1832 N N . GLU A 1 236 ? 11.882 6.367 8.712 1.00 87.75 236 GLU A N 1
ATOM 1833 C CA . GLU A 1 236 ? 11.065 5.209 9.115 1.00 87.75 236 GLU A CA 1
ATOM 1834 C C . GLU A 1 236 ? 11.691 3.870 8.676 1.00 87.75 236 GLU A C 1
ATOM 1836 O O . GLU A 1 236 ? 11.603 2.877 9.392 1.00 87.75 236 GLU A O 1
ATOM 1841 N N . THR A 1 237 ? 12.450 3.858 7.573 1.00 90.50 237 THR A N 1
ATOM 1842 C CA . THR A 1 237 ? 13.210 2.683 7.102 1.00 90.50 237 THR A CA 1
ATOM 1843 C C . THR A 1 237 ? 14.422 2.308 7.966 1.00 90.50 237 THR A C 1
ATOM 1845 O O . THR A 1 237 ? 15.099 1.316 7.698 1.00 90.50 237 THR A O 1
ATOM 1848 N N . ARG A 1 238 ? 14.740 3.112 8.982 1.00 90.50 238 ARG A N 1
ATOM 1849 C CA . ARG A 1 238 ? 15.824 2.879 9.947 1.00 90.50 238 ARG A CA 1
ATOM 1850 C C . ARG A 1 238 ? 15.300 2.544 11.342 1.00 90.50 238 ARG A C 1
ATOM 1852 O O . ARG A 1 238 ? 16.104 2.297 12.234 1.00 90.50 238 ARG A O 1
ATOM 1859 N N . LEU A 1 239 ? 13.980 2.534 11.537 1.00 85.12 239 LEU A N 1
ATOM 1860 C CA . LEU A 1 239 ? 13.376 2.131 12.802 1.00 85.12 239 LEU A CA 1
ATOM 1861 C C . LEU A 1 239 ? 13.571 0.622 13.031 1.00 85.12 239 LEU A C 1
ATOM 1863 O O . LEU A 1 239 ? 13.463 -0.140 12.066 1.00 85.12 239 LEU A O 1
ATOM 1867 N N . PRO A 1 240 ? 13.790 0.172 14.283 1.00 84.44 240 PRO A N 1
ATOM 1868 C CA . PRO A 1 240 ? 13.978 -1.247 14.599 1.00 84.44 240 PRO A CA 1
ATOM 1869 C C . PRO A 1 240 ? 12.888 -2.151 14.012 1.00 84.44 240 PRO A C 1
ATOM 1871 O O . PRO A 1 240 ? 13.208 -3.119 13.332 1.00 84.44 240 PRO A O 1
ATOM 1874 N N . ALA A 1 241 ? 11.618 -1.759 14.152 1.00 81.12 241 ALA A N 1
ATOM 1875 C CA . ALA A 1 241 ? 10.475 -2.513 13.633 1.00 81.12 241 ALA A CA 1
ATOM 1876 C C . ALA A 1 241 ? 10.519 -2.732 12.108 1.00 81.12 241 ALA A C 1
ATOM 1878 O O . ALA A 1 241 ? 10.095 -3.771 11.613 1.00 81.12 241 ALA A O 1
ATOM 1879 N N . PHE A 1 242 ? 11.052 -1.775 11.339 1.00 86.81 242 PHE A N 1
ATOM 1880 C CA . PHE A 1 242 ? 11.211 -1.957 9.895 1.00 86.81 242 PHE A CA 1
ATOM 1881 C C . PHE A 1 242 ? 12.456 -2.781 9.552 1.00 86.81 242 PHE A C 1
ATOM 1883 O O . PHE A 1 242 ? 12.432 -3.586 8.622 1.00 86.81 242 PHE A O 1
ATOM 1890 N N . LEU A 1 243 ? 13.545 -2.610 10.305 1.00 90.62 243 LEU A N 1
ATOM 1891 C CA . LEU A 1 243 ? 14.774 -3.381 10.106 1.00 90.62 243 LEU A CA 1
ATOM 1892 C C . LEU A 1 243 ? 14.590 -4.875 10.410 1.00 90.62 243 LEU A C 1
ATOM 1894 O O . LEU A 1 243 ? 15.289 -5.694 9.817 1.00 90.62 243 LEU A O 1
ATOM 1898 N N . GLU A 1 244 ? 13.626 -5.235 11.260 1.00 88.75 244 GLU A N 1
ATOM 1899 C CA . GLU A 1 244 ? 13.187 -6.624 11.453 1.00 88.75 244 GLU A CA 1
ATOM 1900 C C . GLU A 1 244 ? 12.556 -7.226 10.187 1.00 88.75 244 GLU A C 1
ATOM 1902 O O . GLU A 1 244 ? 12.751 -8.407 9.909 1.00 88.75 244 GLU A O 1
ATOM 1907 N N . LEU A 1 245 ? 11.848 -6.422 9.383 1.00 88.81 245 LEU A N 1
ATOM 1908 C CA . LEU A 1 245 ? 11.288 -6.858 8.096 1.00 88.81 245 LEU A CA 1
ATOM 1909 C C . LEU A 1 245 ? 12.360 -6.906 6.999 1.00 88.81 245 LEU A C 1
ATOM 1911 O O . LEU A 1 245 ? 12.414 -7.835 6.192 1.00 88.81 245 LEU A O 1
ATOM 1915 N N . ASN A 1 246 ? 13.224 -5.891 6.960 1.00 93.88 246 ASN A N 1
ATOM 1916 C CA . ASN A 1 246 ? 14.318 -5.799 6.006 1.00 93.88 246 ASN A CA 1
ATOM 1917 C C . ASN A 1 246 ? 15.545 -5.143 6.643 1.00 93.88 246 ASN A C 1
ATOM 1919 O O . ASN A 1 246 ? 15.643 -3.914 6.704 1.00 93.88 246 ASN A O 1
ATOM 1923 N N . HIS A 1 247 ? 16.542 -5.955 7.007 1.00 92.75 247 HIS A N 1
ATOM 1924 C CA . HIS A 1 247 ? 17.777 -5.472 7.635 1.00 92.75 247 HIS A CA 1
ATOM 1925 C C . HIS A 1 247 ? 18.542 -4.448 6.780 1.00 92.75 247 HIS A C 1
ATOM 1927 O O . HIS A 1 247 ? 19.386 -3.717 7.295 1.00 92.75 247 HIS A O 1
ATOM 1933 N N . ARG A 1 248 ? 18.279 -4.381 5.463 1.00 93.88 248 ARG A N 1
ATOM 1934 C CA . ARG A 1 248 ? 18.922 -3.413 4.559 1.00 93.88 248 ARG A CA 1
ATOM 1935 C C . ARG A 1 248 ? 18.298 -2.021 4.654 1.00 93.88 248 ARG A C 1
ATOM 1937 O O . ARG A 1 248 ? 18.874 -1.077 4.117 1.00 93.88 248 ARG A O 1
ATOM 1944 N N . GLY A 1 249 ? 17.131 -1.880 5.290 1.00 93.00 249 GLY A N 1
ATOM 1945 C CA . GLY A 1 249 ? 16.393 -0.618 5.357 1.00 93.00 249 GLY A CA 1
ATOM 1946 C C . GLY A 1 249 ? 15.957 -0.106 3.978 1.00 93.00 249 GLY A C 1
ATOM 1947 O O . GLY A 1 249 ? 15.869 1.105 3.771 1.00 93.00 249 GLY A O 1
ATOM 1948 N N . LYS A 1 250 ? 15.751 -1.019 3.017 1.00 92.81 250 LYS A N 1
ATOM 1949 C CA . LYS A 1 250 ? 15.354 -0.715 1.636 1.00 92.81 250 LYS A CA 1
ATOM 1950 C C . LYS A 1 250 ? 13.871 -1.006 1.415 1.00 92.81 250 LYS A C 1
ATOM 1952 O O . LYS A 1 250 ? 13.279 -1.838 2.096 1.00 92.81 250 LYS A O 1
ATOM 1957 N N . THR A 1 251 ? 13.292 -0.332 0.430 1.00 93.94 251 THR A N 1
ATOM 1958 C CA . THR A 1 251 ? 11.901 -0.512 -0.0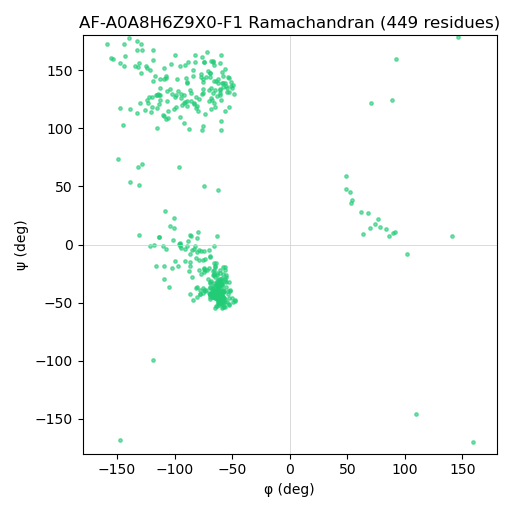06 1.00 93.94 251 THR A CA 1
ATOM 1959 C C . THR A 1 251 ? 11.846 -0.814 -1.503 1.00 93.94 251 THR A C 1
ATOM 1961 O O . THR A 1 251 ? 12.710 -0.319 -2.228 1.00 93.94 251 THR A O 1
ATOM 1964 N N . PRO A 1 252 ? 10.814 -1.517 -1.996 1.00 97.44 252 PRO A N 1
ATOM 1965 C CA . PRO A 1 252 ? 9.656 -2.027 -1.259 1.00 97.44 252 PRO A CA 1
ATOM 1966 C C . PRO A 1 252 ? 9.957 -3.276 -0.423 1.00 97.44 252 PRO A C 1
ATOM 1968 O O . PRO A 1 252 ? 10.937 -3.978 -0.669 1.00 97.44 252 PRO A O 1
ATOM 1971 N N . VAL A 1 253 ? 9.079 -3.545 0.544 1.00 97.31 253 VAL A N 1
ATOM 1972 C CA . VAL A 1 253 ? 8.993 -4.828 1.258 1.00 97.31 253 VAL A CA 1
ATOM 1973 C C . VAL A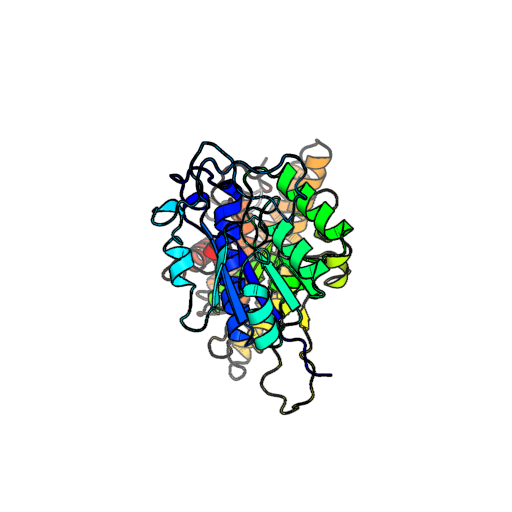 1 253 ? 7.572 -5.348 1.109 1.00 97.31 253 VAL A C 1
ATOM 1975 O O . VAL A 1 253 ? 6.621 -4.641 1.448 1.00 97.31 253 VAL A O 1
ATOM 1978 N N . PHE A 1 254 ? 7.430 -6.564 0.592 1.00 96.38 254 PHE A N 1
ATOM 1979 C CA . PHE A 1 254 ? 6.145 -7.237 0.463 1.00 96.38 254 PHE A CA 1
ATOM 1980 C C . PHE A 1 254 ? 6.050 -8.340 1.508 1.00 96.38 254 PHE A C 1
ATOM 1982 O O . PHE A 1 254 ? 6.911 -9.214 1.586 1.00 96.38 254 PHE A O 1
ATOM 1989 N N . VAL A 1 255 ? 5.012 -8.275 2.326 1.00 92.25 255 VAL A N 1
ATOM 1990 C CA . VAL A 1 255 ? 4.706 -9.259 3.352 1.00 92.25 255 VAL A CA 1
ATOM 1991 C C . VAL A 1 255 ? 3.457 -9.995 2.912 1.00 92.25 255 VAL A C 1
ATOM 1993 O O . VAL A 1 255 ? 2.377 -9.408 2.892 1.00 92.25 255 VAL A O 1
ATOM 1996 N N . ASP A 1 256 ? 3.608 -11.268 2.577 1.00 89.44 256 ASP A N 1
ATOM 1997 C CA . ASP A 1 256 ? 2.497 -12.144 2.251 1.00 89.44 256 ASP A CA 1
ATOM 1998 C C . ASP A 1 256 ? 2.155 -13.028 3.453 1.00 89.44 256 ASP A C 1
ATOM 2000 O O . ASP A 1 256 ? 2.991 -13.812 3.910 1.00 89.44 256 ASP A O 1
ATOM 2004 N N . PRO A 1 257 ? 0.951 -12.887 4.013 1.00 76.62 257 PRO A N 1
ATOM 2005 C CA . PRO A 1 257 ? 0.501 -13.724 5.107 1.00 76.62 257 PRO A CA 1
ATOM 2006 C C . PRO A 1 257 ? -0.326 -14.927 4.652 1.00 76.62 257 PRO A C 1
ATOM 2008 O O . PRO A 1 257 ? -0.809 -15.665 5.507 1.00 76.62 257 PRO A O 1
ATOM 2011 N N . LEU A 1 258 ? -0.588 -15.090 3.350 1.00 66.00 258 LEU A N 1
ATOM 2012 C CA . LEU A 1 258 ? -1.456 -16.159 2.878 1.00 66.00 258 LEU A CA 1
ATOM 2013 C C . LEU A 1 258 ? -0.767 -17.522 3.045 1.00 66.00 258 LEU A C 1
ATOM 2015 O O . LEU A 1 258 ? 0.390 -17.677 2.653 1.00 66.00 258 LEU A O 1
ATOM 2019 N N . PRO A 1 259 ? -1.459 -18.536 3.596 1.00 58.53 259 PRO A N 1
ATOM 2020 C CA . PRO A 1 259 ? -0.945 -19.896 3.564 1.00 58.53 259 PRO A CA 1
ATOM 2021 C C . PRO A 1 259 ? -0.864 -20.374 2.109 1.00 58.53 259 PRO A C 1
ATOM 2023 O O . PRO A 1 259 ? -1.771 -20.115 1.315 1.00 58.53 259 PRO A O 1
ATOM 2026 N N . LEU A 1 260 ? 0.198 -21.107 1.762 1.00 54.56 260 LEU A N 1
ATOM 2027 C CA . LEU A 1 260 ? 0.272 -21.824 0.487 1.00 54.56 260 LEU A CA 1
ATOM 2028 C C . LEU A 1 260 ? -0.898 -22.818 0.435 1.00 54.56 260 LEU A C 1
ATOM 2030 O O . LEU A 1 260 ? -0.887 -23.824 1.141 1.00 54.56 260 LEU A O 1
ATOM 2034 N N . SER A 1 261 ? -1.918 -22.529 -0.375 1.00 49.62 261 SER A N 1
ATOM 2035 C CA . SER A 1 261 ? -3.208 -23.238 -0.365 1.00 49.62 261 SER A CA 1
ATOM 2036 C C . SER A 1 261 ? -3.161 -24.712 -0.790 1.00 49.62 261 SER A C 1
ATOM 2038 O O . SER A 1 261 ? -4.191 -25.376 -0.735 1.00 49.62 261 SER A O 1
ATOM 2040 N N . ASP A 1 262 ? -1.993 -25.249 -1.153 1.00 45.66 262 ASP A N 1
ATOM 2041 C CA . ASP A 1 262 ? -1.870 -26.586 -1.746 1.00 45.66 262 ASP A CA 1
ATOM 2042 C C . ASP A 1 262 ? -1.049 -27.598 -0.929 1.00 45.66 262 ASP A C 1
ATOM 2044 O O . ASP A 1 262 ? -0.957 -28.763 -1.321 1.00 45.66 262 ASP A O 1
ATOM 2048 N N . MET A 1 263 ? -0.505 -27.227 0.234 1.00 43.31 263 MET A N 1
ATOM 2049 C CA . MET A 1 263 ? 0.095 -28.218 1.134 1.00 43.31 263 MET A CA 1
ATOM 2050 C C . MET A 1 263 ? -0.960 -28.700 2.130 1.00 43.31 263 MET A C 1
ATOM 2052 O O . MET A 1 263 ? -1.320 -27.995 3.065 1.00 43.31 263 MET A O 1
ATOM 2056 N N . HIS A 1 264 ? -1.467 -29.913 1.898 1.00 39.25 264 HIS A N 1
ATOM 2057 C CA . HIS A 1 264 ? -2.403 -30.682 2.733 1.00 39.25 264 HIS A CA 1
ATOM 2058 C C . HIS A 1 264 ? -1.830 -31.038 4.125 1.00 39.25 264 HIS A C 1
ATOM 2060 O O . HIS A 1 264 ? -1.906 -32.183 4.564 1.00 39.25 264 HIS A O 1
ATOM 2066 N N . ASP A 1 265 ? -1.237 -30.081 4.832 1.00 43.91 265 ASP A N 1
ATOM 2067 C CA . ASP A 1 265 ? -0.744 -30.287 6.185 1.00 43.91 265 ASP A CA 1
ATOM 2068 C C . ASP A 1 265 ? -1.536 -29.414 7.156 1.00 43.91 265 ASP A C 1
ATOM 2070 O O . ASP A 1 265 ? -1.303 -28.217 7.316 1.00 43.91 265 ASP A O 1
ATOM 2074 N N . SER A 1 266 ? -2.498 -30.037 7.835 1.00 44.09 266 SER A N 1
ATOM 2075 C CA . SER A 1 266 ? -3.332 -29.429 8.879 1.00 44.09 266 SER A CA 1
ATOM 2076 C C . SER A 1 266 ? -2.542 -28.957 10.114 1.00 44.09 266 SER A C 1
ATOM 2078 O O . SER A 1 266 ? -3.143 -28.556 11.111 1.00 44.09 266 SER A O 1
ATOM 2080 N N . HIS A 1 267 ? -1.206 -29.007 10.064 1.00 45.22 267 HIS A N 1
ATOM 2081 C CA . HIS A 1 267 ? -0.290 -28.569 11.110 1.00 45.22 267 HIS A CA 1
ATOM 2082 C C . HIS A 1 267 ? 0.700 -27.473 10.686 1.00 45.22 267 HIS A C 1
ATOM 2084 O O . HIS A 1 267 ? 1.460 -27.009 11.540 1.00 45.22 267 HIS A O 1
ATOM 2090 N N . SER A 1 268 ? 0.701 -27.007 9.430 1.00 45.25 268 SER A N 1
ATOM 2091 C CA . SER A 1 268 ? 1.604 -25.921 9.034 1.00 45.25 268 SER A CA 1
ATOM 2092 C C . SER A 1 268 ? 1.118 -24.590 9.612 1.00 45.25 268 SER A C 1
ATOM 2094 O O . SER A 1 268 ? 0.067 -24.074 9.225 1.00 45.25 268 SER A O 1
ATOM 2096 N N . GLN A 1 269 ? 1.883 -24.025 10.550 1.00 50.16 269 GLN A N 1
ATOM 2097 C CA . GLN A 1 269 ? 1.743 -22.623 10.939 1.00 50.16 269 GLN A CA 1
ATOM 2098 C C . GLN A 1 269 ? 1.772 -21.756 9.673 1.00 50.16 269 GLN A C 1
ATOM 2100 O O . GLN A 1 269 ? 2.548 -22.034 8.763 1.00 50.16 269 GLN A O 1
ATOM 2105 N N . ILE A 1 270 ? 0.921 -20.728 9.610 1.00 53.25 270 ILE A N 1
ATOM 2106 C CA . ILE A 1 270 ? 0.924 -19.747 8.520 1.00 53.25 270 ILE A CA 1
ATOM 2107 C C . ILE A 1 270 ? 2.309 -19.087 8.502 1.00 53.25 270 ILE A C 1
ATOM 2109 O O . ILE A 1 270 ? 2.597 -18.215 9.324 1.00 53.25 270 ILE A O 1
ATOM 2113 N N . GLU A 1 271 ? 3.194 -19.539 7.616 1.00 62.91 271 GLU A N 1
ATOM 2114 C CA . GLU A 1 271 ? 4.521 -18.955 7.469 1.00 62.91 271 GLU A CA 1
ATOM 2115 C C . GLU A 1 271 ? 4.366 -17.639 6.708 1.00 62.91 271 GLU A C 1
ATOM 2117 O O . GLU A 1 271 ? 4.223 -17.613 5.490 1.00 62.91 271 GLU A O 1
ATOM 2122 N N . LYS A 1 272 ? 4.342 -16.527 7.449 1.00 76.31 272 LYS A N 1
ATOM 2123 C CA . LYS A 1 272 ? 4.406 -15.180 6.877 1.00 76.31 272 LYS A CA 1
ATOM 2124 C C . LYS A 1 272 ? 5.666 -15.074 6.013 1.00 76.31 272 LYS A C 1
ATOM 2126 O O . LYS A 1 272 ? 6.779 -15.087 6.540 1.00 76.31 272 LYS A O 1
ATOM 2131 N N . VAL A 1 273 ? 5.497 -14.892 4.708 1.00 88.50 273 VAL A N 1
ATOM 2132 C CA . VAL A 1 273 ? 6.608 -14.738 3.766 1.00 88.50 273 VAL A CA 1
ATOM 2133 C C . VAL A 1 273 ? 6.928 -13.257 3.613 1.00 88.50 273 VAL A C 1
ATOM 2135 O O . VAL A 1 273 ? 6.054 -12.436 3.351 1.00 88.50 273 VAL A O 1
ATOM 2138 N N . THR A 1 274 ? 8.197 -12.893 3.781 1.00 92.38 274 THR A N 1
ATOM 2139 C CA . THR A 1 274 ? 8.671 -11.524 3.539 1.00 92.38 274 THR A CA 1
ATOM 2140 C C . THR A 1 274 ? 9.615 -11.527 2.350 1.00 92.38 274 THR A C 1
ATOM 2142 O O . THR A 1 274 ? 10.643 -12.202 2.370 1.00 92.38 274 THR A O 1
ATOM 2145 N N . ILE A 1 275 ? 9.268 -10.766 1.315 1.00 95.88 275 ILE A N 1
ATOM 2146 C CA . ILE A 1 275 ? 10.060 -10.627 0.099 1.00 95.88 275 ILE A CA 1
ATOM 2147 C C . ILE A 1 275 ? 10.589 -9.199 0.025 1.00 95.88 275 ILE A C 1
ATOM 2149 O O . ILE A 1 275 ? 9.843 -8.217 0.053 1.00 95.88 275 ILE A O 1
ATOM 2153 N N . ASN A 1 276 ? 11.909 -9.118 -0.087 1.00 93.38 276 ASN A N 1
ATOM 2154 C CA . ASN A 1 276 ? 12.668 -7.895 -0.279 1.00 93.38 276 ASN A CA 1
ATOM 2155 C C . ASN A 1 276 ? 13.171 -7.886 -1.732 1.00 93.38 276 ASN A C 1
ATOM 2157 O O . ASN A 1 276 ? 13.539 -8.943 -2.237 1.00 93.38 276 ASN A O 1
ATOM 2161 N N . GLU A 1 277 ? 13.212 -6.710 -2.367 1.00 94.81 277 GLU A N 1
ATOM 2162 C CA . GLU A 1 277 ? 13.529 -6.460 -3.793 1.00 94.81 277 GLU A CA 1
ATOM 2163 C C . GLU A 1 277 ? 12.342 -6.510 -4.764 1.00 94.81 277 GLU A C 1
ATOM 2165 O O . GLU A 1 277 ? 11.640 -7.509 -4.902 1.00 94.81 277 GLU A O 1
ATOM 2170 N N . SER A 1 278 ? 12.155 -5.416 -5.512 1.00 97.50 278 SER A N 1
ATOM 2171 C CA . SER A 1 278 ? 10.988 -5.233 -6.390 1.00 97.50 278 SER A CA 1
ATOM 2172 C C . SER A 1 278 ? 10.849 -6.316 -7.463 1.00 97.50 278 SER A C 1
ATOM 2174 O O . SER A 1 278 ? 9.755 -6.841 -7.644 1.00 97.50 278 SER A O 1
ATOM 2176 N N . LEU A 1 279 ? 11.937 -6.710 -8.135 1.00 97.56 279 LEU A N 1
ATOM 2177 C CA . LEU A 1 279 ? 11.884 -7.732 -9.188 1.00 97.56 279 LEU A CA 1
ATOM 2178 C C . LEU A 1 279 ? 11.592 -9.136 -8.635 1.00 97.56 279 LEU A C 1
ATOM 2180 O O . LEU A 1 279 ? 10.903 -9.921 -9.287 1.00 97.56 279 LEU A O 1
ATOM 2184 N N . ALA A 1 280 ? 12.059 -9.441 -7.420 1.00 97.44 280 ALA A N 1
ATOM 2185 C CA . ALA A 1 280 ? 11.721 -10.685 -6.733 1.00 97.44 280 ALA A CA 1
ATOM 2186 C C . ALA A 1 280 ? 10.243 -10.698 -6.318 1.00 97.44 280 ALA A C 1
ATOM 2188 O O . ALA A 1 280 ? 9.552 -11.692 -6.532 1.00 97.44 280 ALA A O 1
ATOM 2189 N N . ILE A 1 281 ? 9.734 -9.572 -5.805 1.00 98.19 281 ILE A N 1
ATOM 2190 C CA . ILE A 1 281 ? 8.314 -9.400 -5.468 1.00 98.19 281 ILE A CA 1
ATOM 2191 C C . ILE A 1 281 ? 7.431 -9.588 -6.710 1.00 98.19 281 ILE A C 1
ATOM 2193 O O . ILE A 1 281 ? 6.431 -10.296 -6.642 1.00 98.19 281 ILE A O 1
ATOM 2197 N N . LEU A 1 282 ? 7.817 -9.014 -7.855 1.00 98.06 282 LEU A N 1
ATOM 2198 C CA . LEU A 1 282 ? 7.139 -9.196 -9.146 1.00 98.06 282 LEU A CA 1
ATOM 2199 C C . LEU A 1 282 ? 6.970 -10.686 -9.492 1.00 98.06 282 LEU A C 1
ATOM 2201 O O . LEU A 1 282 ? 5.863 -11.131 -9.791 1.00 98.06 282 LEU A O 1
ATOM 2205 N N . GLN A 1 283 ? 8.056 -11.460 -9.418 1.00 95.94 283 GLN A N 1
ATOM 2206 C CA . GLN A 1 283 ? 8.041 -12.898 -9.718 1.00 95.94 283 GLN A CA 1
ATOM 2207 C C . GLN A 1 283 ? 7.244 -13.706 -8.689 1.00 95.94 283 GLN A C 1
ATOM 2209 O O . GLN A 1 283 ? 6.530 -14.639 -9.059 1.00 95.94 283 GLN A O 1
ATOM 2214 N N . TYR A 1 284 ? 7.344 -13.344 -7.408 1.00 96.00 284 TYR A N 1
ATOM 2215 C CA . TYR A 1 284 ? 6.586 -13.975 -6.333 1.00 96.00 284 TYR A CA 1
ATOM 2216 C C . TYR A 1 284 ? 5.078 -13.790 -6.539 1.00 96.00 284 TYR A C 1
ATOM 2218 O O . TYR A 1 284 ? 4.332 -14.767 -6.565 1.00 96.00 284 TYR A O 1
ATOM 2226 N N . ILE A 1 285 ? 4.637 -12.550 -6.778 1.00 95.81 285 ILE A N 1
ATOM 2227 C CA . ILE A 1 285 ? 3.233 -12.231 -7.052 1.00 95.81 285 ILE A CA 1
ATOM 2228 C C . ILE A 1 285 ? 2.745 -12.971 -8.301 1.00 95.81 285 ILE A C 1
ATOM 2230 O O . ILE A 1 285 ? 1.669 -13.556 -8.275 1.00 95.81 285 ILE A O 1
ATOM 2234 N N . GLU A 1 286 ? 3.528 -12.991 -9.381 1.00 95.19 286 GLU A N 1
ATOM 2235 C CA . GLU A 1 286 ? 3.156 -13.715 -10.602 1.00 95.19 286 GLU A CA 1
ATOM 2236 C C . GLU A 1 286 ? 2.983 -15.223 -10.380 1.00 95.19 286 GLU A C 1
ATOM 2238 O O . GLU A 1 286 ? 2.156 -15.850 -11.038 1.00 95.19 286 GLU A O 1
ATOM 2243 N N . THR A 1 287 ? 3.748 -15.799 -9.454 1.00 91.94 287 THR A N 1
ATOM 2244 C CA . THR A 1 287 ? 3.721 -17.237 -9.170 1.00 91.94 287 THR A CA 1
ATOM 2245 C C . THR A 1 287 ? 2.553 -17.624 -8.266 1.00 91.94 287 THR A C 1
ATOM 2247 O O . THR A 1 287 ? 1.888 -18.621 -8.534 1.00 91.94 287 THR A O 1
ATOM 2250 N N . TYR A 1 288 ? 2.308 -16.857 -7.200 1.00 88.88 288 TYR A N 1
ATOM 2251 C CA . TYR A 1 288 ? 1.418 -17.278 -6.110 1.00 88.88 288 TYR A CA 1
ATOM 2252 C C . TYR A 1 288 ? 0.089 -16.522 -6.050 1.00 88.88 288 TYR A C 1
ATOM 2254 O O . TYR A 1 288 ? -0.863 -17.015 -5.451 1.00 88.88 288 TYR A O 1
ATOM 2262 N N . HIS A 1 289 ? -0.021 -15.354 -6.687 1.00 87.38 289 HIS A N 1
ATOM 2263 C CA . HIS A 1 289 ? -1.235 -14.540 -6.634 1.00 87.38 289 HIS A CA 1
ATOM 2264 C C . HIS A 1 289 ? -1.911 -14.472 -7.992 1.00 87.38 289 HIS A C 1
ATOM 2266 O O . HIS A 1 289 ? -1.300 -14.086 -8.986 1.00 87.38 289 HIS A O 1
ATOM 2272 N N . ARG A 1 290 ? -3.215 -14.770 -8.020 1.00 83.69 290 ARG A N 1
ATOM 2273 C CA . ARG A 1 290 ? -4.059 -14.656 -9.222 1.00 83.69 290 ARG A CA 1
ATOM 2274 C C . ARG A 1 290 ? -3.428 -15.329 -10.459 1.00 83.69 290 ARG A C 1
ATOM 2276 O O . ARG A 1 290 ? -3.186 -14.656 -11.468 1.00 83.69 290 ARG A O 1
ATOM 2283 N N . PRO A 1 291 ? -3.140 -16.648 -10.408 1.00 85.88 291 PRO A N 1
ATOM 2284 C CA . PRO A 1 291 ? -2.604 -17.383 -11.558 1.00 85.88 291 PRO A CA 1
ATOM 2285 C C . PRO A 1 291 ? -3.589 -17.426 -12.742 1.00 85.88 291 PRO A C 1
ATOM 2287 O O . PRO A 1 291 ? -3.184 -17.683 -13.871 1.00 85.88 291 PRO A O 1
ATOM 2290 N N . ASP A 1 292 ? -4.869 -17.116 -12.504 1.00 86.06 292 ASP A N 1
ATOM 2291 C CA . ASP A 1 292 ? -5.905 -16.894 -13.519 1.00 86.06 292 ASP A CA 1
ATOM 2292 C C . ASP A 1 292 ? -5.650 -15.655 -14.398 1.00 86.06 292 ASP A C 1
ATOM 2294 O O . ASP A 1 292 ? -6.255 -15.519 -15.460 1.00 86.06 292 ASP A O 1
ATOM 2298 N N . ARG A 1 293 ? -4.755 -14.753 -13.975 1.00 89.56 293 ARG A N 1
ATOM 2299 C CA . ARG A 1 293 ? -4.395 -13.517 -14.686 1.00 89.56 293 ARG A CA 1
ATOM 2300 C C . ARG A 1 293 ? -2.877 -13.415 -14.847 1.00 89.56 293 ARG A C 1
ATOM 2302 O O . ARG A 1 293 ? -2.253 -12.592 -14.168 1.00 89.56 293 ARG A O 1
ATOM 2309 N N . PRO A 1 294 ? -2.257 -14.272 -15.673 1.00 94.81 294 PRO A N 1
ATOM 2310 C CA . PRO A 1 294 ? -0.808 -14.289 -15.833 1.00 94.81 294 PRO A CA 1
ATOM 2311 C C . PRO A 1 294 ? -0.310 -12.996 -16.488 1.00 94.81 294 PRO A C 1
ATOM 2313 O O . PRO A 1 294 ? -0.940 -12.471 -17.403 1.00 94.81 294 PRO A O 1
ATOM 2316 N N . LEU A 1 295 ? 0.833 -12.499 -16.017 1.00 97.00 295 LEU A N 1
ATOM 2317 C CA . LEU A 1 295 ? 1.583 -11.400 -16.638 1.00 97.00 295 LEU A CA 1
ATOM 2318 C C . LEU A 1 295 ? 2.871 -11.887 -17.312 1.00 97.00 295 LEU A C 1
ATOM 2320 O O . LEU A 1 295 ? 3.591 -11.096 -17.924 1.00 97.00 295 LEU A O 1
ATOM 2324 N N . LEU A 1 296 ? 3.190 -13.175 -17.195 1.00 97.38 296 LEU A N 1
ATOM 2325 C CA . LEU A 1 296 ? 4.212 -13.828 -17.997 1.00 97.38 296 LEU A CA 1
ATOM 2326 C C . LEU A 1 296 ? 3.575 -14.755 -19.037 1.00 97.38 296 LEU A C 1
ATOM 2328 O O . LEU A 1 296 ? 2.618 -15.466 -18.721 1.00 97.38 296 LEU A O 1
ATOM 2332 N N . PRO A 1 297 ? 4.172 -14.864 -20.239 1.00 96.50 297 PRO A N 1
ATOM 2333 C CA . PRO A 1 297 ? 3.778 -15.881 -21.206 1.00 96.50 297 PRO A CA 1
ATOM 2334 C C . PRO A 1 297 ? 3.793 -17.286 -20.580 1.00 96.50 297 PRO A C 1
ATOM 2336 O O . PRO A 1 297 ? 4.675 -17.582 -19.757 1.00 96.50 297 PRO A O 1
ATOM 2339 N N . PRO A 1 298 ? 2.854 -18.177 -20.950 1.00 93.56 298 PRO A N 1
ATOM 2340 C CA . PRO A 1 298 ? 2.739 -19.501 -20.346 1.00 93.56 298 PRO A CA 1
ATOM 2341 C C . PRO A 1 298 ? 4.013 -20.329 -20.556 1.00 93.56 298 PRO A C 1
ATOM 2343 O O . PRO A 1 298 ? 4.761 -20.127 -21.511 1.00 93.56 298 PRO A O 1
ATOM 2346 N N . ILE A 1 299 ? 4.251 -21.316 -19.686 1.00 94.31 299 ILE A N 1
ATOM 2347 C CA . ILE A 1 299 ? 5.468 -22.159 -19.712 1.00 94.31 299 ILE A CA 1
ATOM 2348 C C . ILE A 1 299 ? 5.649 -22.895 -21.057 1.00 94.31 299 ILE A C 1
ATOM 2350 O O . ILE A 1 299 ? 6.775 -23.197 -21.458 1.00 94.31 299 ILE A O 1
ATOM 2354 N N . SER A 1 300 ? 4.560 -23.146 -21.789 1.00 96.19 300 SER A N 1
ATOM 2355 C CA . SER A 1 300 ? 4.593 -23.718 -23.139 1.00 96.19 300 SER A CA 1
ATOM 2356 C C . SER A 1 300 ? 5.237 -22.790 -24.182 1.00 96.19 300 SER A C 1
ATOM 2358 O O . SER A 1 300 ? 5.819 -23.278 -25.149 1.00 96.19 300 SER A O 1
ATOM 2360 N N . GLN A 1 301 ? 5.208 -21.469 -23.983 1.00 97.00 301 GLN A N 1
ATOM 2361 C CA . GLN A 1 301 ? 5.775 -20.462 -24.885 1.00 97.00 301 GLN A CA 1
ATOM 2362 C C . GLN A 1 301 ? 7.179 -20.033 -24.439 1.00 97.00 301 GLN A C 1
ATOM 2364 O O . GLN A 1 301 ? 7.420 -18.892 -24.040 1.00 97.00 301 GLN A O 1
ATOM 2369 N N . ARG A 1 302 ? 8.134 -20.965 -24.517 1.00 97.56 302 ARG A N 1
ATOM 2370 C CA . ARG A 1 302 ? 9.500 -20.775 -23.995 1.00 97.56 302 ARG A CA 1
ATOM 2371 C C . ARG A 1 302 ? 10.190 -19.503 -24.495 1.00 97.56 302 ARG A C 1
ATOM 2373 O O . ARG A 1 302 ? 10.761 -18.790 -23.680 1.00 97.56 302 ARG A O 1
ATOM 2380 N N . SER A 1 303 ? 10.128 -19.206 -25.795 1.00 97.69 303 SER A N 1
ATOM 2381 C CA . SER A 1 303 ? 10.818 -18.042 -26.375 1.00 97.69 303 SER A CA 1
ATOM 2382 C C . SER A 1 303 ? 10.242 -16.713 -25.883 1.00 97.69 303 SER A C 1
ATOM 2384 O O . SER A 1 303 ? 11.000 -15.837 -25.479 1.00 97.69 303 SER A O 1
ATOM 2386 N N . ALA A 1 304 ? 8.912 -16.583 -25.850 1.00 97.56 304 ALA A N 1
ATOM 2387 C CA . ALA A 1 304 ? 8.249 -15.383 -25.344 1.00 97.56 304 ALA A CA 1
ATOM 2388 C C . ALA A 1 304 ? 8.512 -15.197 -23.842 1.00 97.56 304 ALA A C 1
ATOM 2390 O O . ALA A 1 304 ? 8.839 -14.103 -23.389 1.00 97.56 304 ALA A O 1
ATOM 2391 N N . ARG A 1 305 ? 8.449 -16.286 -23.060 1.00 97.25 305 ARG A N 1
ATOM 2392 C CA . ARG A 1 305 ? 8.745 -16.239 -21.623 1.00 97.25 305 ARG A CA 1
ATOM 2393 C C . ARG A 1 305 ? 10.206 -15.873 -21.353 1.00 97.25 305 ARG A C 1
ATOM 2395 O O . ARG A 1 305 ? 10.464 -15.091 -20.445 1.00 97.25 305 ARG A O 1
ATOM 2402 N N . ALA A 1 306 ? 11.148 -16.399 -22.139 1.00 98.19 306 ALA A N 1
ATOM 2403 C CA . ALA A 1 306 ? 12.560 -16.036 -22.043 1.00 98.19 306 ALA A CA 1
ATOM 2404 C C . ALA A 1 306 ? 12.774 -14.545 -22.339 1.00 98.19 306 ALA A C 1
ATOM 2406 O O . ALA A 1 306 ? 13.417 -13.870 -21.543 1.00 98.19 306 ALA A O 1
ATOM 2407 N N . LEU A 1 307 ? 12.167 -14.020 -23.410 1.00 98.38 307 LEU A N 1
ATOM 2408 C CA . LEU A 1 307 ? 12.230 -12.597 -23.746 1.00 98.38 307 LEU A CA 1
ATOM 2409 C C . LEU A 1 307 ? 11.688 -11.719 -22.609 1.00 98.38 307 LEU A C 1
ATOM 2411 O O . LEU A 1 307 ? 12.359 -10.776 -22.200 1.00 98.38 307 LEU A O 1
ATOM 2415 N N . ALA A 1 308 ? 10.523 -12.056 -22.048 1.00 98.06 308 ALA A N 1
ATOM 2416 C CA . ALA A 1 308 ? 9.951 -11.319 -20.922 1.00 98.06 308 ALA A CA 1
ATOM 2417 C C . ALA A 1 308 ? 10.876 -11.312 -19.696 1.00 98.06 308 ALA A C 1
ATOM 2419 O O . ALA A 1 308 ? 11.106 -10.258 -19.109 1.00 98.06 308 ALA A O 1
ATOM 2420 N N . LEU A 1 309 ? 11.456 -12.461 -19.334 1.00 97.94 309 LEU A N 1
ATOM 2421 C CA . LEU A 1 309 ? 12.401 -12.557 -18.217 1.00 97.94 309 LEU A CA 1
ATOM 2422 C C . LEU A 1 309 ? 13.680 -11.748 -18.466 1.00 97.94 309 LEU A C 1
ATOM 2424 O O . LEU A 1 309 ? 14.151 -11.075 -17.551 1.00 97.94 309 LEU A O 1
ATOM 2428 N N . THR A 1 310 ? 14.212 -11.773 -19.690 1.00 98.31 310 THR A N 1
ATOM 2429 C CA . THR A 1 310 ? 15.354 -10.941 -20.087 1.00 98.31 310 THR A CA 1
ATOM 2430 C C . THR A 1 310 ? 15.025 -9.460 -19.932 1.00 98.31 310 THR A C 1
ATOM 2432 O O . THR A 1 310 ? 15.752 -8.753 -19.237 1.00 98.31 310 THR A O 1
ATOM 2435 N N . ARG A 1 311 ? 13.893 -9.004 -20.483 1.00 98.19 311 ARG A N 1
ATOM 2436 C CA . ARG A 1 311 ? 13.480 -7.595 -20.426 1.00 98.19 311 ARG A CA 1
ATOM 2437 C C . ARG A 1 311 ? 13.257 -7.107 -19.002 1.00 98.19 311 ARG A C 1
ATOM 2439 O O . ARG A 1 311 ? 13.654 -5.994 -18.694 1.00 98.19 311 ARG A O 1
ATOM 2446 N N . ILE A 1 312 ? 12.692 -7.936 -18.118 1.00 98.38 312 ILE A N 1
ATOM 2447 C CA . ILE A 1 312 ? 12.553 -7.607 -16.688 1.00 98.38 312 ILE A CA 1
ATOM 2448 C C . ILE A 1 312 ? 13.915 -7.278 -16.068 1.00 98.38 312 ILE A C 1
ATOM 2450 O O . ILE A 1 312 ? 14.029 -6.280 -15.360 1.00 98.38 312 ILE A O 1
ATOM 2454 N N . GLN A 1 313 ? 14.938 -8.096 -16.326 1.00 97.81 313 GLN A N 1
ATOM 2455 C CA . GLN A 1 313 ? 16.257 -7.901 -15.718 1.00 97.81 313 GLN A CA 1
ATOM 2456 C C . GLN A 1 313 ? 17.029 -6.740 -16.347 1.00 97.81 313 GLN A C 1
ATOM 2458 O O . GLN A 1 313 ? 17.677 -5.981 -15.632 1.00 97.81 313 GLN A O 1
ATOM 2463 N N . GLU A 1 314 ? 16.918 -6.550 -17.662 1.00 97.88 314 GLU A N 1
ATOM 2464 C CA . GLU A 1 314 ? 17.556 -5.426 -18.358 1.00 97.88 314 GLU A CA 1
ATOM 2465 C C . GLU A 1 314 ? 17.068 -4.064 -17.858 1.00 97.88 314 GLU A C 1
ATOM 2467 O O . GLU A 1 314 ? 17.804 -3.090 -17.979 1.00 97.88 314 GLU A O 1
ATOM 2472 N N . THR A 1 315 ? 15.880 -3.972 -17.240 1.00 97.31 315 THR A N 1
ATOM 2473 C CA . THR A 1 315 ? 15.409 -2.708 -16.641 1.00 97.31 315 THR A CA 1
ATOM 2474 C C . THR A 1 315 ? 16.387 -2.124 -15.620 1.00 97.31 315 THR A C 1
ATOM 2476 O O . THR A 1 315 ? 16.420 -0.908 -15.443 1.00 97.31 315 THR A O 1
ATOM 2479 N N . GLU A 1 316 ? 17.216 -2.953 -14.979 1.00 96.94 316 GLU A N 1
ATOM 2480 C CA . GLU A 1 316 ? 18.235 -2.475 -14.044 1.00 96.94 316 GLU A CA 1
ATOM 2481 C C . GLU A 1 316 ? 19.398 -1.763 -14.744 1.00 96.94 316 GLU A C 1
ATOM 2483 O O . GLU A 1 316 ? 20.044 -0.931 -14.116 1.00 96.94 316 GLU A O 1
ATOM 2488 N N . ASN A 1 317 ? 19.647 -2.003 -16.037 1.00 97.75 317 ASN A N 1
ATOM 2489 C CA . ASN A 1 317 ? 20.647 -1.242 -16.792 1.00 97.75 317 ASN A CA 1
ATOM 2490 C C . ASN A 1 317 ? 20.256 0.241 -16.836 1.00 97.75 317 ASN A C 1
ATOM 2492 O O . ASN A 1 317 ? 21.028 1.100 -16.411 1.00 97.75 317 ASN A O 1
ATOM 2496 N N . LEU A 1 318 ? 19.017 0.529 -17.250 1.00 97.38 318 LEU A N 1
ATOM 2497 C CA . LEU A 1 318 ? 18.480 1.889 -17.269 1.00 97.38 318 LEU A CA 1
ATOM 2498 C C . LEU A 1 318 ? 18.342 2.478 -15.866 1.00 97.38 318 LEU A C 1
ATOM 2500 O O . LEU A 1 318 ? 18.665 3.646 -15.671 1.00 97.38 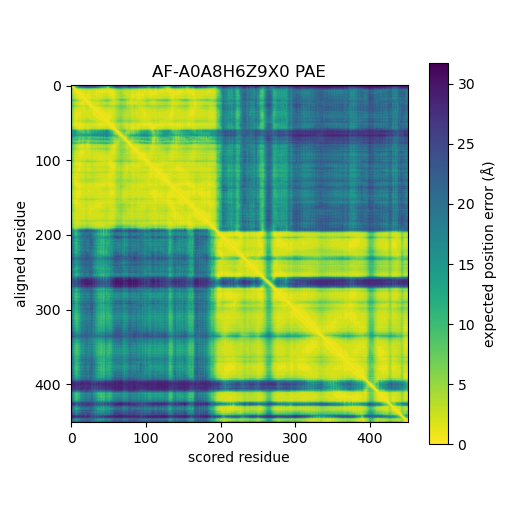318 LEU A O 1
ATOM 2504 N N . HIS A 1 319 ? 17.906 1.681 -14.890 1.00 97.00 319 HIS A N 1
ATOM 2505 C CA . HIS A 1 319 ? 17.792 2.133 -13.504 1.00 97.00 319 HIS A CA 1
ATOM 2506 C C . HIS A 1 319 ? 19.140 2.592 -12.945 1.00 97.00 319 HIS A C 1
ATOM 2508 O O . HIS A 1 319 ? 19.236 3.715 -12.472 1.00 97.00 319 HIS A O 1
ATOM 2514 N N . ASN A 1 320 ? 20.195 1.785 -13.089 1.00 96.69 320 ASN A N 1
ATOM 2515 C CA . ASN A 1 320 ? 21.530 2.126 -12.595 1.00 96.69 320 ASN A CA 1
ATOM 2516 C C . ASN A 1 320 ? 22.103 3.380 -13.277 1.00 96.69 320 ASN A C 1
ATOM 2518 O O . ASN A 1 320 ? 22.776 4.183 -12.635 1.00 96.69 320 ASN A O 1
ATOM 2522 N N . ILE A 1 321 ? 21.849 3.550 -14.579 1.00 96.81 321 ILE A N 1
ATOM 2523 C CA . ILE A 1 321 ? 22.309 4.723 -15.332 1.00 96.81 321 ILE A CA 1
ATOM 2524 C C . ILE A 1 321 ? 21.554 5.985 -14.894 1.00 96.81 321 ILE A C 1
ATOM 2526 O O . ILE A 1 321 ? 22.168 7.036 -14.713 1.00 96.81 321 ILE A O 1
ATOM 2530 N N . TYR A 1 322 ? 20.237 5.886 -14.703 1.00 96.62 322 TYR A N 1
ATOM 2531 C CA . TYR A 1 322 ? 19.416 6.995 -14.224 1.00 96.62 322 TYR A CA 1
ATOM 2532 C C . TYR A 1 322 ? 19.727 7.364 -12.765 1.00 96.62 322 TYR A C 1
ATOM 2534 O O . TYR A 1 322 ? 19.843 8.550 -12.456 1.00 96.62 322 TYR A O 1
ATOM 2542 N N . ASP A 1 323 ? 19.925 6.378 -11.887 1.00 94.75 323 ASP A N 1
ATOM 2543 C CA . ASP A 1 323 ? 20.265 6.597 -10.477 1.00 94.75 323 ASP A CA 1
ATOM 2544 C C . ASP A 1 323 ? 21.553 7.414 -10.340 1.00 94.75 323 ASP A C 1
ATOM 2546 O O . ASP A 1 323 ? 21.608 8.332 -9.529 1.00 94.75 323 ASP A O 1
ATOM 2550 N N . ALA A 1 324 ? 22.557 7.179 -11.194 1.00 96.31 324 ALA A N 1
ATOM 2551 C CA . ALA A 1 324 ? 23.780 7.983 -11.200 1.00 96.31 324 ALA A CA 1
ATOM 2552 C C . ALA A 1 324 ? 23.518 9.476 -11.493 1.00 96.31 324 ALA A C 1
ATOM 2554 O O . ALA A 1 324 ? 24.163 10.341 -10.899 1.00 96.31 324 ALA A O 1
ATOM 2555 N N . LEU A 1 325 ? 22.569 9.793 -12.384 1.00 95.69 325 LEU A N 1
ATOM 2556 C CA . LEU A 1 325 ? 22.145 11.173 -12.651 1.00 95.69 325 LEU A CA 1
ATOM 2557 C C . LEU A 1 325 ? 21.377 11.765 -11.462 1.00 95.69 325 LEU A C 1
ATOM 2559 O O . LEU A 1 325 ? 21.626 12.907 -11.069 1.00 95.69 325 LEU A O 1
ATOM 2563 N N . GLU A 1 326 ? 20.441 11.000 -10.900 1.00 92.88 326 GLU A N 1
ATOM 2564 C CA . GLU A 1 326 ? 19.597 11.449 -9.792 1.00 92.88 326 GLU A CA 1
ATOM 2565 C C . GLU A 1 326 ? 20.419 11.689 -8.511 1.00 92.88 326 GLU A C 1
ATOM 2567 O O . GLU A 1 326 ? 20.279 12.740 -7.876 1.00 92.88 326 GLU A O 1
ATOM 2572 N N . ASP A 1 327 ? 21.323 10.770 -8.169 1.00 92.75 327 ASP A N 1
ATOM 2573 C CA . ASP A 1 327 ? 22.216 10.884 -7.015 1.00 92.75 327 ASP A CA 1
ATOM 2574 C C . ASP A 1 327 ? 23.147 12.091 -7.159 1.00 92.75 327 ASP A C 1
ATOM 2576 O O . ASP A 1 327 ? 23.192 12.934 -6.260 1.00 92.75 327 ASP A O 1
ATOM 2580 N N . ALA A 1 328 ? 23.808 12.249 -8.312 1.00 93.81 328 ALA A N 1
ATOM 2581 C CA . ALA A 1 328 ? 24.683 13.392 -8.564 1.00 93.81 328 ALA A CA 1
ATOM 2582 C C . ALA A 1 328 ? 23.934 14.729 -8.420 1.00 93.81 328 ALA A C 1
ATOM 2584 O O . ALA A 1 328 ? 24.452 15.679 -7.832 1.00 93.81 328 ALA A O 1
ATOM 2585 N N . HIS A 1 329 ? 22.686 14.807 -8.896 1.00 92.38 329 HIS A N 1
ATOM 2586 C CA . HIS A 1 329 ? 21.858 16.001 -8.741 1.00 92.38 329 HIS A CA 1
ATOM 2587 C C . HIS A 1 329 ? 21.539 16.303 -7.267 1.00 92.38 329 HIS A C 1
ATOM 2589 O O . HIS A 1 329 ? 21.783 17.415 -6.791 1.00 92.38 329 HIS A O 1
ATOM 2595 N N . PHE A 1 330 ? 21.009 15.326 -6.524 1.00 89.62 330 PHE A N 1
ATOM 2596 C CA . PHE A 1 330 ? 20.544 15.549 -5.151 1.00 89.62 330 PHE A CA 1
ATOM 2597 C C . PHE A 1 330 ? 21.667 15.632 -4.116 1.00 89.62 330 PHE A C 1
ATOM 2599 O O . PHE A 1 330 ? 21.477 16.238 -3.059 1.00 89.62 330 PHE A O 1
ATOM 2606 N N . GLU A 1 331 ? 22.825 15.023 -4.358 1.00 89.94 331 GLU A N 1
ATOM 2607 C CA . GLU A 1 331 ? 24.000 15.206 -3.504 1.00 89.94 331 GLU A CA 1
ATOM 2608 C C . GLU A 1 331 ? 24.534 16.636 -3.596 1.00 89.94 331 GLU A C 1
ATOM 2610 O O . GLU A 1 331 ? 24.797 17.255 -2.563 1.00 89.94 331 GLU A O 1
ATOM 2615 N N . ARG A 1 332 ? 24.597 17.191 -4.811 1.00 88.56 332 ARG A N 1
ATOM 2616 C CA . ARG A 1 332 ? 25.026 18.572 -5.057 1.00 88.56 332 ARG A CA 1
ATOM 2617 C C . ARG A 1 332 ? 24.031 19.590 -4.499 1.00 88.56 332 ARG A C 1
ATOM 2619 O O . ARG A 1 332 ? 24.421 20.517 -3.785 1.00 88.56 332 ARG A O 1
ATOM 2626 N N . GLU A 1 333 ? 22.733 19.350 -4.692 1.00 85.06 333 GLU A N 1
ATOM 2627 C CA . GLU A 1 333 ? 21.683 20.186 -4.097 1.00 85.06 333 GLU A CA 1
ATOM 2628 C C . GLU A 1 333 ? 21.805 20.243 -2.561 1.00 85.06 333 GLU A C 1
ATOM 2630 O O . GLU A 1 333 ? 21.713 21.319 -1.968 1.00 85.06 333 GLU A O 1
ATOM 2635 N N . LYS A 1 334 ? 22.105 19.113 -1.898 1.00 84.56 334 LYS A N 1
ATOM 2636 C CA . LYS A 1 334 ? 22.349 19.078 -0.442 1.00 84.56 334 LYS A CA 1
ATOM 2637 C C . LYS A 1 334 ? 23.601 19.845 -0.022 1.00 84.56 334 LYS A C 1
ATOM 2639 O O . LYS A 1 334 ? 23.612 20.390 1.081 1.00 84.56 334 LYS A O 1
ATOM 2644 N N . SER A 1 335 ? 24.643 19.878 -0.854 1.00 86.69 335 SER A N 1
ATOM 2645 C CA . SER A 1 335 ? 25.839 20.688 -0.595 1.00 86.69 335 SER A CA 1
ATOM 2646 C C . SER A 1 335 ? 25.652 22.172 -0.929 1.00 86.69 335 SER A C 1
ATOM 2648 O O . SER A 1 335 ? 26.541 22.965 -0.635 1.00 86.69 335 SER A O 1
ATOM 2650 N N . GLY A 1 336 ? 24.504 22.566 -1.494 1.00 87.31 336 GLY A N 1
ATOM 2651 C CA . GLY A 1 336 ? 24.208 23.948 -1.878 1.00 87.31 336 GLY A CA 1
ATOM 2652 C C . GLY A 1 336 ? 24.870 24.391 -3.186 1.00 87.31 336 GLY A C 1
ATOM 2653 O O . GLY A 1 336 ? 24.917 25.588 -3.462 1.00 87.31 336 GLY A O 1
ATOM 2654 N N . GLU A 1 337 ? 25.368 23.450 -3.989 1.00 87.69 337 GLU A N 1
ATOM 2655 C CA . GLU A 1 337 ? 26.021 23.712 -5.275 1.00 87.69 337 GLU A CA 1
ATOM 2656 C C . GLU A 1 337 ? 25.228 23.030 -6.400 1.00 87.69 337 GLU A C 1
ATOM 2658 O O . GLU A 1 337 ? 24.743 21.918 -6.210 1.00 87.69 337 GLU A O 1
ATOM 2663 N N . PRO A 1 338 ? 25.050 23.644 -7.580 1.00 87.06 338 PRO A N 1
ATOM 2664 C CA . PRO A 1 338 ? 24.442 22.947 -8.708 1.00 87.06 338 PRO A CA 1
ATOM 2665 C C . PRO A 1 338 ? 25.394 21.878 -9.267 1.00 87.06 338 PRO A C 1
ATOM 2667 O O . PRO A 1 338 ? 26.612 22.046 -9.242 1.00 87.06 338 PRO A O 1
ATOM 2670 N N . LEU A 1 339 ? 24.839 20.793 -9.818 1.00 90.69 339 LEU A N 1
ATOM 2671 C CA . LEU A 1 339 ? 25.618 19.809 -10.578 1.00 90.69 339 LEU A CA 1
ATOM 2672 C C . LEU A 1 339 ? 26.274 20.479 -11.793 1.00 90.69 339 LEU A C 1
ATOM 2674 O O . LEU A 1 339 ? 25.593 21.202 -12.530 1.00 90.69 339 LEU A O 1
ATOM 2678 N N . ASP A 1 340 ? 27.565 20.205 -11.994 1.00 92.56 340 ASP A N 1
ATOM 2679 C CA . ASP A 1 340 ? 28.356 20.757 -13.091 1.00 92.56 340 ASP A CA 1
ATOM 2680 C C . ASP A 1 340 ? 27.694 20.473 -14.460 1.00 92.56 340 ASP A C 1
ATOM 2682 O O . ASP A 1 340 ? 27.225 19.353 -14.696 1.00 92.56 340 ASP A O 1
ATOM 2686 N N . PRO A 1 341 ? 27.608 21.462 -15.371 1.00 91.38 341 PRO A N 1
ATOM 2687 C CA . PRO A 1 341 ? 26.943 21.275 -16.658 1.00 91.38 341 PRO A CA 1
ATOM 2688 C C . PRO A 1 341 ? 27.557 20.187 -17.552 1.00 91.38 341 PRO A C 1
ATOM 2690 O O . PRO A 1 341 ? 26.813 19.513 -18.265 1.00 91.38 341 PRO A O 1
ATOM 2693 N N . GLU A 1 342 ? 28.881 20.000 -17.538 1.00 91.31 342 GLU A N 1
ATOM 2694 C CA . GLU A 1 342 ? 29.568 18.987 -18.353 1.00 91.31 342 GLU A CA 1
ATOM 2695 C C . GLU A 1 342 ? 29.368 17.583 -17.767 1.00 91.31 342 GLU A C 1
ATOM 2697 O O . GLU A 1 342 ? 29.061 16.632 -18.499 1.00 91.31 342 GLU A O 1
ATOM 2702 N N . GLU A 1 343 ? 29.452 17.465 -16.438 1.00 93.69 343 GLU A N 1
ATOM 2703 C CA . GLU A 1 343 ? 29.116 16.240 -15.706 1.00 93.69 343 GLU A CA 1
ATOM 2704 C C . GLU A 1 343 ? 27.661 15.827 -15.976 1.00 93.69 343 GLU A C 1
ATOM 2706 O O . GLU A 1 343 ? 27.396 14.697 -16.400 1.00 93.69 343 GLU A O 1
ATOM 2711 N N . ARG A 1 344 ? 26.715 16.766 -15.844 1.00 93.12 344 ARG A N 1
ATOM 2712 C CA . ARG A 1 344 ? 25.296 16.534 -16.145 1.00 93.12 344 ARG A CA 1
ATOM 2713 C C . ARG A 1 344 ? 25.088 16.090 -17.586 1.00 93.12 344 ARG A C 1
ATOM 2715 O O . ARG A 1 344 ? 24.400 15.100 -17.818 1.00 93.12 344 ARG A O 1
ATOM 2722 N N . ALA A 1 345 ? 25.680 16.790 -18.555 1.00 91.19 345 ALA A N 1
ATOM 2723 C CA . ALA A 1 345 ? 25.544 16.444 -19.968 1.00 91.19 345 ALA A CA 1
ATOM 2724 C C . ALA A 1 345 ? 26.066 15.029 -20.270 1.00 91.19 345 ALA A C 1
ATOM 2726 O O . ALA A 1 345 ? 25.515 14.338 -21.127 1.00 91.19 345 ALA A O 1
ATOM 2727 N N . THR A 1 346 ? 27.106 14.583 -19.563 1.00 94.00 346 THR A N 1
ATOM 2728 C CA . THR A 1 346 ? 27.642 13.220 -19.676 1.00 94.00 346 THR A CA 1
ATOM 2729 C C . THR A 1 346 ? 26.678 12.185 -19.097 1.00 94.00 346 THR A C 1
ATOM 2731 O O . THR A 1 346 ? 26.379 11.191 -19.758 1.00 94.00 346 THR A O 1
ATOM 2734 N N . LEU A 1 347 ? 26.138 12.431 -17.901 1.00 95.81 347 LEU A N 1
ATOM 2735 C CA . LEU A 1 347 ? 25.169 11.542 -17.255 1.00 95.81 347 LEU A CA 1
ATOM 2736 C C . LEU A 1 347 ? 23.871 11.427 -18.072 1.00 95.81 347 LEU A C 1
ATOM 2738 O O . LEU A 1 347 ? 23.393 10.321 -18.318 1.00 95.81 347 LEU A O 1
ATOM 2742 N N . VAL A 1 348 ? 23.356 12.547 -18.586 1.00 94.50 348 VAL A N 1
ATOM 2743 C CA . VAL A 1 348 ? 22.193 12.576 -19.490 1.00 94.50 348 VAL A CA 1
ATOM 2744 C C . VAL A 1 348 ? 22.476 11.816 -20.788 1.00 94.50 348 VAL A C 1
ATOM 2746 O O . VAL A 1 348 ? 21.640 11.035 -21.236 1.00 94.50 348 VAL A O 1
ATOM 2749 N N . ALA A 1 349 ? 23.665 11.975 -21.378 1.00 92.69 349 ALA A N 1
ATOM 2750 C CA . ALA A 1 349 ? 24.035 11.236 -22.584 1.00 92.69 349 ALA A CA 1
ATOM 2751 C C . ALA A 1 349 ? 24.070 9.715 -22.358 1.00 92.69 349 ALA A C 1
ATOM 2753 O O . ALA A 1 349 ? 23.688 8.967 -23.256 1.00 92.69 349 ALA A O 1
ATOM 2754 N N . ASN A 1 350 ? 24.467 9.256 -21.166 1.00 95.38 350 ASN A N 1
ATOM 2755 C CA . ASN A 1 350 ? 24.413 7.836 -20.815 1.00 95.38 350 ASN A CA 1
ATOM 2756 C C . ASN A 1 350 ? 22.965 7.332 -20.732 1.00 95.38 350 ASN A C 1
ATOM 2758 O O . ASN A 1 350 ? 22.669 6.264 -21.264 1.00 95.38 350 ASN A O 1
ATOM 2762 N N . VAL A 1 351 ? 22.054 8.112 -20.131 1.00 96.31 351 VAL A N 1
ATOM 2763 C CA . VAL A 1 351 ? 20.615 7.786 -20.111 1.00 96.31 351 VAL A CA 1
ATOM 2764 C C . VAL A 1 351 ? 20.071 7.697 -21.539 1.00 96.31 351 VAL A C 1
ATOM 2766 O O . VAL A 1 351 ? 19.408 6.724 -21.887 1.00 96.31 351 VAL A O 1
ATOM 2769 N N . HIS A 1 352 ? 20.399 8.668 -22.394 1.00 94.81 352 HIS A N 1
ATOM 2770 C CA . HIS A 1 352 ? 19.979 8.679 -23.798 1.00 94.81 352 HIS A CA 1
ATOM 2771 C C . HIS A 1 352 ? 20.514 7.474 -24.581 1.00 94.81 352 HIS A C 1
ATOM 2773 O O . HIS A 1 352 ? 19.771 6.861 -25.343 1.00 94.81 352 HIS A O 1
ATOM 2779 N N . ALA A 1 353 ? 21.782 7.108 -24.381 1.00 94.31 353 ALA A N 1
ATOM 2780 C CA . ALA A 1 353 ? 22.382 5.944 -25.025 1.00 94.31 353 ALA A CA 1
ATOM 2781 C C . ALA A 1 353 ? 21.703 4.634 -24.601 1.00 94.31 353 ALA A C 1
ATOM 2783 O O . ALA A 1 353 ? 21.541 3.737 -25.424 1.00 94.31 353 ALA A O 1
ATOM 2784 N N . GLU A 1 354 ? 21.277 4.525 -23.342 1.00 97.12 354 GLU A N 1
ATOM 2785 C CA . GLU A 1 354 ? 20.502 3.371 -22.894 1.00 97.12 354 GLU A CA 1
ATOM 2786 C C . GLU A 1 354 ? 19.098 3.362 -23.515 1.00 97.12 354 GLU A C 1
ATOM 2788 O O . GLU A 1 354 ? 18.649 2.326 -24.007 1.00 97.12 354 GLU A O 1
ATOM 2793 N N . LEU A 1 355 ? 18.419 4.515 -23.571 1.00 96.69 355 LEU A N 1
ATOM 2794 C CA . LEU A 1 355 ? 17.104 4.641 -24.212 1.00 96.69 355 LEU A CA 1
ATOM 2795 C C . LEU A 1 355 ? 17.127 4.272 -25.700 1.00 96.69 355 LEU A C 1
ATOM 2797 O O . LEU A 1 355 ? 16.141 3.725 -26.191 1.00 96.69 355 LEU A O 1
ATOM 2801 N N . ASP A 1 356 ? 18.248 4.474 -26.397 1.00 95.62 356 ASP A N 1
ATOM 2802 C CA . ASP A 1 356 ? 18.414 4.027 -27.785 1.00 95.62 356 ASP A CA 1
ATOM 2803 C C . ASP A 1 356 ? 18.233 2.498 -27.926 1.00 95.62 356 ASP A C 1
ATOM 2805 O O . ASP A 1 356 ? 17.645 2.039 -28.909 1.00 95.62 356 ASP A O 1
ATOM 2809 N N . TYR A 1 357 ? 18.655 1.688 -26.944 1.00 96.88 357 TYR A N 1
ATOM 2810 C CA . TYR A 1 357 ? 18.388 0.240 -26.951 1.00 96.88 357 TYR A CA 1
ATOM 2811 C C . TYR A 1 357 ? 16.908 -0.073 -26.704 1.00 96.88 357 TYR A C 1
ATOM 2813 O O . TYR A 1 357 ? 16.329 -0.929 -27.378 1.00 96.88 357 TYR A O 1
ATOM 2821 N N . TRP A 1 358 ? 16.274 0.635 -25.767 1.00 97.81 358 TRP A N 1
ATOM 2822 C CA . TRP A 1 358 ? 14.859 0.438 -25.440 1.00 97.81 358 TRP A CA 1
ATOM 2823 C C . TRP A 1 358 ? 13.924 0.880 -26.568 1.00 97.81 358 TRP A C 1
ATOM 2825 O O . TRP A 1 358 ? 12.890 0.250 -26.781 1.00 97.81 358 TRP A O 1
ATOM 2835 N N . GLU A 1 359 ? 14.303 1.892 -27.343 1.00 97.19 359 GLU A N 1
ATOM 2836 C CA . GLU A 1 359 ? 13.591 2.302 -28.554 1.00 97.19 359 GLU A CA 1
ATOM 2837 C C . GLU A 1 359 ? 13.608 1.205 -29.612 1.00 97.19 359 GLU A C 1
ATOM 2839 O O . GLU A 1 359 ? 12.563 0.885 -30.179 1.00 97.19 359 GLU A O 1
ATOM 2844 N N . VAL A 1 360 ? 14.754 0.544 -29.814 1.00 96.94 360 VAL A N 1
ATOM 2845 C CA . VAL A 1 360 ? 14.828 -0.628 -30.697 1.00 96.94 360 VAL A CA 1
ATOM 2846 C C . VAL A 1 360 ? 13.860 -1.713 -30.228 1.00 96.94 360 VAL A C 1
ATOM 2848 O O . VAL A 1 360 ? 13.179 -2.312 -31.061 1.00 96.94 360 VAL A O 1
ATOM 2851 N N . TYR A 1 361 ? 13.740 -1.953 -28.921 1.00 97.38 361 TYR A N 1
ATOM 2852 C CA . TYR A 1 361 ? 12.778 -2.922 -28.386 1.00 97.38 361 TYR A CA 1
ATOM 2853 C C . TYR A 1 361 ? 11.327 -2.478 -28.601 1.00 97.38 361 TYR A C 1
ATOM 2855 O O . TYR A 1 361 ? 10.508 -3.284 -29.036 1.00 97.38 361 TYR A O 1
ATOM 2863 N N . ALA A 1 362 ? 11.021 -1.197 -28.392 1.00 97.62 362 ALA A N 1
ATOM 2864 C CA . ALA A 1 362 ? 9.692 -0.630 -28.606 1.00 97.62 362 ALA A CA 1
ATOM 2865 C C . ALA A 1 362 ? 9.239 -0.666 -30.080 1.00 97.62 362 ALA A C 1
ATOM 2867 O O . ALA A 1 362 ? 8.041 -0.615 -30.349 1.00 97.62 362 ALA A O 1
ATOM 2868 N N . THR A 1 363 ? 10.161 -0.802 -31.043 1.00 97.12 363 THR A N 1
ATOM 2869 C CA . THR A 1 363 ? 9.796 -1.002 -32.461 1.00 97.12 363 THR A CA 1
ATOM 2870 C C . THR A 1 363 ? 9.283 -2.412 -32.779 1.00 97.12 363 THR A C 1
ATOM 2872 O O . THR A 1 363 ? 8.640 -2.612 -33.809 1.00 97.12 363 THR A O 1
ATOM 2875 N N . GLN A 1 364 ? 9.583 -3.405 -31.934 1.00 96.94 364 GLN A N 1
ATOM 2876 C CA . GLN A 1 364 ? 9.380 -4.822 -32.262 1.00 96.94 364 GLN A CA 1
ATOM 2877 C C . GLN A 1 364 ? 7.960 -5.313 -31.975 1.00 96.94 364 GLN A C 1
ATOM 2879 O O . GLN A 1 364 ? 7.503 -6.255 -32.622 1.00 96.94 364 GLN A O 1
ATOM 2884 N N . SER A 1 365 ? 7.273 -4.705 -31.009 1.00 96.69 365 SER A N 1
ATOM 2885 C CA . SER A 1 365 ? 5.960 -5.148 -30.535 1.00 96.69 365 SER A CA 1
ATOM 2886 C C . SER A 1 365 ? 5.200 -4.029 -29.824 1.00 96.69 365 SER A C 1
ATOM 2888 O O . SER A 1 365 ? 5.737 -2.953 -29.572 1.00 96.69 365 SER A O 1
ATOM 2890 N N . ALA A 1 366 ? 3.928 -4.269 -29.492 1.00 96.06 366 ALA A N 1
ATOM 2891 C CA . ALA A 1 366 ? 3.101 -3.288 -28.781 1.00 96.06 366 ALA A CA 1
ATOM 2892 C C . ALA A 1 366 ? 3.646 -2.882 -27.395 1.00 96.06 366 ALA A C 1
ATOM 2894 O O . ALA A 1 366 ? 3.447 -1.739 -26.974 1.00 96.06 366 ALA A O 1
ATOM 2895 N N . TYR A 1 367 ? 4.276 -3.827 -26.698 1.00 97.81 367 TYR A N 1
ATOM 2896 C CA . TYR A 1 367 ? 4.849 -3.714 -25.358 1.00 97.81 367 TYR A CA 1
ATOM 2897 C C . TYR A 1 367 ? 6.298 -4.223 -25.359 1.00 97.81 367 TYR A C 1
ATOM 2899 O O . TYR A 1 367 ? 6.765 -4.765 -26.362 1.00 97.81 367 TYR A O 1
ATOM 2907 N N . ILE A 1 368 ? 7.040 -4.057 -24.259 1.00 97.25 368 ILE A N 1
ATOM 2908 C CA . ILE A 1 368 ? 8.510 -4.170 -24.292 1.00 97.25 368 ILE A CA 1
ATOM 2909 C C . ILE A 1 368 ? 9.032 -5.610 -24.436 1.00 97.25 368 ILE A C 1
ATOM 2911 O O . ILE A 1 368 ? 10.214 -5.831 -24.711 1.00 97.25 368 ILE A O 1
ATOM 2915 N N . ALA A 1 369 ? 8.148 -6.593 -24.253 1.00 97.56 369 ALA A N 1
ATOM 2916 C CA . ALA A 1 369 ? 8.448 -8.019 -24.363 1.00 97.56 369 ALA A CA 1
ATOM 2917 C C . ALA A 1 369 ? 7.454 -8.812 -25.236 1.00 97.56 369 ALA A C 1
ATOM 2919 O O . ALA A 1 369 ? 7.514 -10.043 -25.252 1.00 97.56 369 ALA A O 1
ATOM 2920 N N . GLY A 1 370 ? 6.535 -8.143 -25.937 1.00 96.44 370 GLY A N 1
ATOM 2921 C CA . GLY A 1 370 ? 5.528 -8.797 -26.773 1.00 96.44 370 GLY A CA 1
ATOM 2922 C C . GLY A 1 370 ? 4.318 -7.913 -27.063 1.00 96.44 370 GLY A C 1
ATOM 2923 O O . GLY A 1 370 ? 4.322 -6.716 -26.786 1.00 96.44 370 GLY A O 1
ATOM 2924 N N . ASP A 1 371 ? 3.270 -8.502 -27.638 1.00 95.81 371 ASP A N 1
ATOM 2925 C CA . ASP A 1 371 ? 2.052 -7.763 -28.004 1.00 95.81 371 ASP A CA 1
ATOM 2926 C C . ASP A 1 371 ? 1.026 -7.645 -26.868 1.00 95.81 371 ASP A C 1
ATOM 2928 O O . ASP A 1 371 ? 0.062 -6.882 -26.962 1.00 95.81 371 ASP A O 1
ATOM 2932 N N . GLU A 1 372 ? 1.261 -8.355 -25.766 1.00 95.25 372 GLU A N 1
ATOM 2933 C CA . GLU A 1 372 ? 0.454 -8.296 -24.552 1.00 95.25 372 GLU A CA 1
ATOM 2934 C C . GLU A 1 372 ? 1.220 -7.601 -23.425 1.00 95.25 372 GLU A C 1
ATOM 2936 O O . GLU A 1 372 ? 2.427 -7.784 -23.272 1.00 95.25 372 GLU A O 1
ATOM 2941 N N . PHE A 1 373 ? 0.496 -6.814 -22.626 1.00 96.75 373 PHE A N 1
ATOM 2942 C CA . PHE A 1 373 ? 1.039 -6.165 -21.436 1.00 96.75 373 PHE A CA 1
ATOM 2943 C C . PHE A 1 373 ? 1.402 -7.217 -20.387 1.00 96.75 373 PHE A C 1
ATOM 2945 O O . PHE A 1 373 ? 0.565 -8.054 -20.041 1.00 96.75 373 PHE A O 1
ATOM 2952 N N . GLY A 1 374 ? 2.614 -7.144 -19.847 1.00 96.94 374 GLY A N 1
ATOM 2953 C CA . GLY A 1 374 ? 3.122 -8.148 -18.925 1.00 96.94 374 GLY A CA 1
ATOM 2954 C C . GLY A 1 374 ? 4.063 -7.614 -17.854 1.00 96.94 374 GLY A C 1
ATOM 2955 O O . GLY A 1 374 ? 4.225 -6.416 -17.622 1.00 96.94 374 GLY A O 1
ATOM 2956 N N . LEU A 1 375 ? 4.714 -8.553 -17.170 1.00 97.88 375 LEU A N 1
ATOM 2957 C CA . LEU A 1 375 ? 5.560 -8.273 -16.011 1.00 97.88 375 LEU A CA 1
ATOM 2958 C C . LEU A 1 375 ? 6.797 -7.428 -16.380 1.00 97.88 375 LEU A C 1
ATOM 2960 O O . LEU A 1 375 ? 7.274 -6.651 -15.555 1.00 97.88 375 LEU A O 1
ATOM 2964 N N . ALA A 1 376 ? 7.273 -7.537 -17.626 1.00 98.44 376 ALA A N 1
ATOM 2965 C CA . ALA A 1 376 ? 8.337 -6.694 -18.174 1.00 98.44 376 ALA A CA 1
ATOM 2966 C C . ALA A 1 376 ? 7.930 -5.216 -18.248 1.00 98.44 376 ALA A C 1
ATOM 2968 O O . ALA A 1 376 ? 8.725 -4.346 -17.900 1.00 98.44 376 ALA A O 1
ATOM 2969 N N . ASP A 1 377 ? 6.679 -4.925 -18.602 1.00 98.38 377 ASP A N 1
ATOM 2970 C CA . ASP A 1 377 ? 6.172 -3.554 -18.674 1.00 98.38 377 ASP A CA 1
ATOM 2971 C C . ASP A 1 377 ? 5.973 -2.964 -17.275 1.00 98.38 377 ASP A C 1
ATOM 2973 O O . ASP A 1 377 ? 6.336 -1.814 -17.033 1.00 98.38 377 ASP A O 1
ATOM 2977 N N . CYS A 1 378 ? 5.492 -3.768 -16.316 1.00 97.88 378 CYS A N 1
ATOM 2978 C CA . CYS A 1 378 ? 5.447 -3.386 -14.900 1.00 97.88 378 CYS A CA 1
ATOM 2979 C C . CYS A 1 378 ? 6.839 -3.071 -14.326 1.00 97.88 378 CYS A C 1
ATOM 2981 O O . CYS A 1 378 ? 6.950 -2.239 -13.428 1.00 97.88 378 CYS A O 1
ATOM 2983 N N . ALA A 1 379 ? 7.897 -3.724 -14.820 1.00 98.31 379 ALA A N 1
ATOM 2984 C CA . ALA A 1 379 ? 9.274 -3.450 -14.414 1.00 98.31 379 ALA A CA 1
ATOM 2985 C C . ALA A 1 379 ? 9.842 -2.187 -15.088 1.00 98.31 379 ALA A C 1
ATOM 2987 O O . ALA A 1 379 ? 10.510 -1.386 -14.426 1.00 98.31 379 ALA A O 1
ATOM 2988 N N . PHE A 1 380 ? 9.572 -2.012 -16.386 1.00 98.50 380 PHE A N 1
ATOM 2989 C CA . PHE A 1 380 ? 10.174 -0.975 -17.225 1.00 98.50 380 PHE A CA 1
ATOM 2990 C C . PHE A 1 380 ? 9.459 0.375 -17.120 1.00 98.50 380 PHE A C 1
ATOM 2992 O O . PHE A 1 380 ? 10.103 1.402 -16.918 1.00 98.50 380 PHE A O 1
ATOM 2999 N N . PHE A 1 381 ? 8.126 0.392 -17.214 1.00 97.94 381 PHE A N 1
ATOM 3000 C CA . PHE A 1 381 ? 7.342 1.627 -17.283 1.00 97.94 381 PHE A CA 1
ATOM 3001 C C . PHE A 1 381 ? 7.630 2.624 -16.143 1.00 97.94 381 PHE A C 1
ATOM 3003 O O . PHE A 1 381 ? 7.768 3.814 -16.439 1.00 97.94 381 PHE A O 1
ATOM 3010 N N . PRO A 1 382 ? 7.766 2.202 -14.867 1.00 96.94 382 PRO A N 1
ATOM 3011 C CA . PRO A 1 382 ? 8.066 3.128 -13.779 1.00 96.94 382 PRO A CA 1
ATOM 3012 C C . PRO A 1 382 ? 9.328 3.967 -13.976 1.00 96.94 382 PRO A C 1
ATOM 3014 O O . PRO A 1 382 ? 9.348 5.103 -13.516 1.00 96.94 382 PRO A O 1
ATOM 3017 N N . LEU A 1 383 ? 10.352 3.444 -14.662 1.00 96.25 383 LEU A N 1
ATOM 3018 C CA . LEU A 1 383 ? 11.567 4.200 -14.986 1.00 96.25 383 LEU A CA 1
ATOM 3019 C C . LEU A 1 383 ? 11.234 5.355 -15.925 1.00 96.25 383 LEU A C 1
ATOM 3021 O O . LEU A 1 383 ? 11.489 6.511 -15.604 1.00 96.25 383 LEU A O 1
ATOM 3025 N N . LEU A 1 384 ? 10.589 5.044 -17.050 1.00 95.25 384 LEU A N 1
ATOM 3026 C CA . LEU A 1 384 ? 10.225 6.025 -18.069 1.00 95.25 384 LEU A CA 1
ATOM 3027 C C . LEU A 1 384 ? 9.274 7.092 -17.518 1.00 95.25 384 LEU A C 1
ATOM 3029 O O . LEU A 1 384 ? 9.507 8.287 -17.688 1.00 95.25 384 LEU A O 1
ATOM 3033 N N . GLY A 1 385 ? 8.240 6.668 -16.786 1.00 93.69 385 GLY A N 1
ATOM 3034 C CA . GLY A 1 385 ? 7.320 7.592 -16.133 1.00 93.69 385 GLY A CA 1
ATOM 3035 C C . GLY A 1 385 ? 8.012 8.471 -15.102 1.00 93.69 385 GLY A C 1
ATOM 3036 O O . GLY A 1 385 ? 7.779 9.677 -15.067 1.00 93.69 385 GLY A O 1
ATOM 3037 N N . TYR A 1 386 ? 8.890 7.907 -14.277 1.00 92.44 386 TYR A N 1
ATOM 3038 C CA . TYR A 1 386 ? 9.583 8.693 -13.265 1.00 92.44 386 TYR A CA 1
ATOM 3039 C C . TYR A 1 386 ? 10.597 9.674 -13.873 1.00 92.44 386 TYR A C 1
ATOM 3041 O O . TYR A 1 386 ? 10.666 10.809 -13.412 1.00 92.44 386 TYR A O 1
ATOM 3049 N N . MET A 1 387 ? 11.297 9.305 -14.950 1.00 93.25 387 MET A N 1
ATOM 3050 C CA . MET A 1 387 ? 12.157 10.227 -15.702 1.00 93.25 387 MET A CA 1
ATOM 3051 C C . MET A 1 387 ? 11.366 11.415 -16.265 1.00 93.25 387 MET A C 1
ATOM 3053 O O . MET A 1 387 ? 11.763 12.560 -16.054 1.00 93.25 387 MET A O 1
ATOM 3057 N N . LEU A 1 388 ? 10.209 11.172 -16.898 1.00 91.19 388 LEU A N 1
ATOM 3058 C CA . LEU A 1 388 ? 9.310 12.238 -17.378 1.00 91.19 388 LEU A CA 1
ATOM 3059 C C . LEU A 1 388 ? 8.841 13.134 -16.228 1.00 91.19 388 LEU A C 1
ATOM 3061 O O . LEU A 1 388 ? 8.848 14.360 -16.324 1.00 91.19 388 LEU A O 1
ATOM 3065 N N . HIS A 1 389 ? 8.500 12.523 -15.091 1.00 87.81 389 HIS A N 1
ATOM 3066 C CA . HIS A 1 389 ? 8.156 13.243 -13.863 1.00 87.81 389 HIS A CA 1
ATOM 3067 C C . HIS A 1 389 ? 9.314 14.128 -13.353 1.00 87.81 389 HIS A C 1
ATOM 3069 O O . HIS A 1 389 ? 9.089 15.103 -12.631 1.00 87.81 389 HIS A O 1
ATOM 3075 N N . ARG A 1 390 ? 10.556 13.797 -13.717 1.00 88.88 390 ARG A N 1
ATOM 3076 C CA . ARG A 1 390 ? 11.804 14.472 -13.327 1.00 88.88 390 ARG A CA 1
ATOM 3077 C C . ARG A 1 390 ? 12.407 15.344 -14.429 1.00 88.88 390 ARG A C 1
ATOM 3079 O O . ARG A 1 390 ? 13.547 15.784 -14.302 1.00 88.88 390 ARG A O 1
ATOM 3086 N N . GLY A 1 391 ? 11.618 15.659 -15.453 1.00 89.56 391 GLY A N 1
ATOM 3087 C CA . GLY A 1 391 ? 11.972 16.645 -16.468 1.00 89.56 391 GLY A CA 1
ATOM 3088 C C . GLY A 1 391 ? 12.693 16.085 -17.689 1.00 89.56 391 GLY A C 1
ATOM 3089 O O . GLY A 1 391 ? 13.158 16.885 -18.493 1.00 89.56 391 GLY A O 1
ATOM 3090 N N . PHE A 1 392 ? 12.756 14.757 -17.848 1.00 91.94 392 PHE A N 1
ATOM 3091 C CA . PHE A 1 392 ? 13.046 14.164 -19.152 1.00 91.94 392 PHE A CA 1
ATOM 3092 C C . PHE A 1 392 ? 11.999 14.642 -20.155 1.00 91.94 392 PHE A C 1
ATOM 3094 O O . PHE A 1 392 ? 10.801 14.647 -19.857 1.00 91.94 392 PHE A O 1
ATOM 3101 N N . ASP A 1 393 ? 12.449 15.016 -21.340 1.00 88.69 393 ASP A N 1
ATOM 3102 C CA . ASP A 1 393 ? 11.602 15.275 -22.488 1.00 88.69 393 ASP A CA 1
ATOM 3103 C C . ASP A 1 393 ? 11.964 14.314 -23.620 1.00 88.69 393 ASP A C 1
ATOM 3105 O O . ASP A 1 393 ? 12.960 13.597 -23.586 1.00 88.69 393 ASP A O 1
ATOM 3109 N N . TRP A 1 394 ? 11.106 14.260 -24.632 1.00 90.62 394 TRP A N 1
ATOM 3110 C CA . TRP A 1 394 ? 11.323 13.406 -25.798 1.00 90.62 394 TRP A CA 1
ATOM 3111 C C . TRP A 1 394 ? 12.309 14.030 -26.796 1.00 90.62 394 TRP A C 1
ATOM 3113 O O . TRP A 1 394 ? 12.421 13.550 -27.924 1.00 90.62 394 TRP A O 1
ATOM 3123 N N . GLU A 1 395 ? 13.001 15.104 -26.410 1.00 86.38 395 GLU A N 1
ATOM 3124 C CA . GLU A 1 395 ? 13.902 15.850 -27.276 1.00 86.38 395 GLU A CA 1
ATOM 3125 C C . GLU A 1 395 ? 15.350 15.412 -27.044 1.00 86.38 395 GLU A C 1
ATOM 3127 O O . GLU A 1 395 ? 15.787 15.140 -25.928 1.00 86.38 395 GLU A O 1
ATOM 3132 N N . ARG A 1 396 ? 16.137 15.357 -28.120 1.00 80.19 396 ARG A N 1
ATOM 3133 C CA . ARG A 1 396 ? 17.579 15.117 -28.020 1.00 80.19 396 ARG A CA 1
ATOM 3134 C C . ARG A 1 396 ? 18.339 16.216 -28.731 1.00 80.19 396 ARG A C 1
ATOM 3136 O O . ARG A 1 396 ? 18.277 16.341 -29.956 1.00 80.19 396 ARG A O 1
ATOM 3143 N N . MET A 1 397 ? 19.102 16.974 -27.949 1.00 68.69 397 MET A N 1
ATOM 3144 C CA . MET A 1 397 ? 20.081 17.922 -28.469 1.00 68.69 397 MET A CA 1
ATOM 3145 C C . MET A 1 397 ? 21.236 17.158 -29.123 1.00 68.69 397 MET A C 1
ATOM 3147 O O . MET A 1 397 ? 21.849 16.284 -28.506 1.00 68.69 397 MET A O 1
ATOM 3151 N N . VAL A 1 398 ? 21.535 17.483 -30.379 1.00 60.03 398 VAL A N 1
ATOM 3152 C CA . VAL A 1 398 ? 22.656 16.890 -31.121 1.00 60.03 398 VAL A CA 1
ATOM 3153 C C . VAL A 1 398 ? 23.941 17.614 -30.722 1.00 60.03 398 VAL A C 1
ATOM 3155 O O . VAL A 1 398 ? 24.007 18.841 -30.812 1.00 60.03 398 VAL A O 1
ATOM 3158 N N . LYS A 1 399 ? 24.973 16.875 -30.295 1.00 58.25 399 LYS A N 1
ATOM 3159 C CA . LYS A 1 399 ? 26.315 17.451 -30.098 1.00 58.25 399 LYS A CA 1
ATOM 3160 C C . LYS A 1 399 ? 26.939 17.806 -31.450 1.00 58.25 399 LYS A C 1
ATOM 3162 O O . LYS A 1 399 ? 26.732 17.105 -32.440 1.00 58.25 399 LYS A O 1
ATOM 3167 N N . GLU A 1 400 ? 27.748 18.864 -31.489 1.00 47.88 400 GLU A N 1
ATOM 3168 C CA . GLU A 1 400 ? 28.539 19.214 -32.675 1.00 47.88 400 GLU A CA 1
ATOM 3169 C C . GLU A 1 400 ? 29.364 18.000 -33.148 1.00 47.88 400 GLU A C 1
ATOM 3171 O O . GLU A 1 400 ? 30.190 17.471 -32.405 1.00 47.88 400 GLU A O 1
ATOM 3176 N N . GLY A 1 401 ? 29.110 17.532 -34.376 1.00 54.91 401 GLY A N 1
ATOM 3177 C CA . GLY A 1 401 ? 29.788 16.377 -34.980 1.00 54.91 401 GLY A CA 1
ATOM 3178 C C . GLY A 1 401 ? 29.008 15.054 -34.978 1.00 54.91 401 GLY A C 1
ATOM 3179 O O . GLY A 1 401 ? 29.436 14.118 -35.655 1.00 54.91 401 GLY A O 1
ATOM 3180 N N . GLU A 1 402 ? 27.859 14.955 -34.299 1.00 56.53 402 GLU A N 1
ATOM 3181 C CA . GLU A 1 402 ? 26.962 13.795 -34.425 1.00 56.53 402 GLU A CA 1
ATOM 3182 C C . GLU A 1 402 ? 26.016 13.927 -35.638 1.00 56.53 402 GLU A C 1
ATOM 3184 O O . GLU A 1 402 ? 25.647 15.040 -36.027 1.00 56.53 402 GLU A O 1
ATOM 3189 N N . PRO A 1 403 ? 25.594 12.811 -36.271 1.00 57.56 403 PRO A N 1
ATOM 3190 C CA . PRO A 1 403 ? 24.635 12.871 -37.367 1.00 57.56 403 PRO A CA 1
ATOM 3191 C C . PRO A 1 403 ? 23.317 13.496 -36.893 1.00 57.56 403 PRO A C 1
ATOM 3193 O O . PRO A 1 403 ? 22.729 13.029 -35.919 1.00 57.56 403 PRO A O 1
ATOM 3196 N N . ALA A 1 404 ? 22.799 14.481 -37.635 1.00 57.84 404 ALA A N 1
ATOM 3197 C CA . ALA A 1 404 ? 21.530 15.149 -37.325 1.00 57.84 404 ALA A CA 1
ATOM 3198 C C . ALA A 1 404 ? 20.331 14.184 -37.212 1.00 57.84 404 ALA A C 1
ATOM 3200 O O . ALA A 1 404 ? 19.339 14.517 -36.580 1.00 57.84 404 ALA A O 1
ATOM 3201 N N . SER A 1 405 ? 20.429 12.972 -37.773 1.00 57.62 405 SER A N 1
ATOM 3202 C CA . SER A 1 405 ? 19.421 11.912 -37.642 1.00 57.62 405 SER A CA 1
ATOM 3203 C C . SER A 1 405 ? 19.315 11.305 -36.236 1.00 57.62 405 SER A C 1
ATOM 3205 O O . SER A 1 405 ? 18.419 10.499 -36.010 1.00 57.62 405 SER A O 1
ATOM 3207 N N . ARG A 1 406 ? 20.243 11.615 -35.318 1.00 56.62 406 ARG A N 1
ATOM 3208 C CA . ARG A 1 406 ? 20.237 11.141 -33.921 1.00 56.62 406 ARG A CA 1
ATOM 3209 C C . ARG A 1 406 ? 19.613 12.127 -32.933 1.00 56.62 406 ARG A C 1
ATOM 3211 O O . ARG A 1 406 ? 19.577 11.825 -31.747 1.00 56.62 406 ARG A O 1
ATOM 3218 N N . GLY A 1 407 ? 19.136 13.285 -33.382 1.00 61.41 407 GLY A N 1
ATOM 3219 C CA . GLY A 1 407 ? 18.419 14.214 -32.513 1.00 61.41 407 GLY A CA 1
ATOM 3220 C C . GLY A 1 407 ? 17.287 14.929 -33.224 1.00 61.41 407 GLY A C 1
ATOM 3221 O O . GLY A 1 407 ? 17.078 14.775 -34.426 1.00 61.41 407 GLY A O 1
ATOM 3222 N N . GLY A 1 408 ? 16.514 15.670 -32.444 1.00 70.19 408 GLY A N 1
ATOM 3223 C CA . GLY A 1 408 ? 15.255 16.250 -32.886 1.00 70.19 408 GLY A CA 1
ATOM 3224 C C . GLY A 1 408 ? 14.215 16.303 -31.766 1.00 70.19 408 GLY A C 1
ATOM 3225 O O . GLY A 1 408 ? 14.490 15.850 -30.654 1.00 70.19 408 GLY A O 1
ATOM 3226 N N . PRO A 1 409 ? 13.023 16.849 -32.065 1.00 72.31 409 PRO A N 1
ATOM 3227 C CA . PRO A 1 409 ? 11.963 17.092 -31.082 1.00 72.31 409 PRO A CA 1
ATOM 3228 C C . PRO A 1 409 ? 11.215 15.822 -30.625 1.00 72.31 409 PRO A C 1
ATOM 3230 O O . PRO A 1 409 ? 10.340 15.899 -29.769 1.00 72.31 409 PRO A O 1
ATOM 3233 N N . ASP A 1 410 ? 11.501 14.667 -31.234 1.00 82.25 410 ASP A N 1
ATOM 3234 C CA . ASP A 1 410 ? 10.899 13.372 -30.891 1.00 82.25 410 ASP A CA 1
ATOM 3235 C C . ASP A 1 410 ? 11.921 12.258 -31.176 1.00 82.25 410 ASP A C 1
ATOM 3237 O O . ASP A 1 410 ? 11.866 11.577 -32.198 1.00 82.25 410 ASP A O 1
ATOM 3241 N N . ALA A 1 411 ? 12.941 12.152 -30.322 1.00 87.56 411 ALA A N 1
ATOM 3242 C CA . ALA A 1 411 ? 14.088 11.263 -30.519 1.00 87.56 411 ALA A CA 1
ATOM 3243 C C . ALA A 1 411 ? 13.765 9.774 -30.283 1.00 87.56 411 ALA A C 1
ATOM 3245 O O . ALA A 1 411 ? 14.451 8.914 -30.834 1.00 87.56 411 ALA A O 1
ATOM 3246 N N . TRP A 1 412 ? 12.706 9.474 -29.519 1.00 94.62 412 TRP A N 1
ATOM 3247 C CA . TRP A 1 412 ? 12.248 8.111 -29.210 1.00 94.62 412 TRP A CA 1
ATOM 3248 C C . TRP A 1 412 ? 10.727 7.950 -29.420 1.00 94.62 412 TRP A C 1
ATOM 3250 O O . TRP A 1 412 ? 9.966 7.793 -28.456 1.00 94.62 412 TRP A O 1
ATOM 3260 N N . PRO A 1 413 ? 10.244 8.035 -30.675 1.00 95.19 413 PRO A N 1
ATOM 3261 C CA . PRO A 1 413 ? 8.813 8.029 -30.980 1.00 95.19 413 PRO A CA 1
ATOM 3262 C C . PRO A 1 413 ? 8.106 6.725 -30.574 1.00 95.19 413 PRO A C 1
ATOM 3264 O O . PRO A 1 413 ? 6.929 6.758 -30.200 1.00 95.19 413 PRO A O 1
ATOM 3267 N N . HIS A 1 414 ? 8.784 5.570 -30.612 1.00 96.81 414 HIS A N 1
ATOM 3268 C CA . HIS A 1 414 ? 8.164 4.294 -30.244 1.00 96.81 414 HIS A CA 1
ATOM 3269 C C . HIS A 1 414 ? 8.062 4.139 -28.727 1.00 96.81 414 HIS A C 1
ATOM 3271 O O . HIS A 1 414 ? 7.021 3.694 -28.241 1.00 96.81 414 HIS A O 1
ATOM 3277 N N . LEU A 1 415 ? 9.070 4.571 -27.962 1.00 97.44 415 LEU A N 1
ATOM 3278 C CA . LEU A 1 415 ? 8.980 4.651 -26.502 1.00 97.44 415 LEU A CA 1
ATOM 3279 C C . LEU A 1 415 ? 7.898 5.624 -26.049 1.00 97.44 415 LEU A C 1
ATOM 3281 O O . LEU A 1 415 ? 7.176 5.328 -25.096 1.00 97.44 415 LEU A O 1
ATOM 3285 N N . ARG A 1 416 ? 7.724 6.745 -26.753 1.00 96.25 416 ARG A N 1
ATOM 3286 C CA . ARG A 1 416 ? 6.615 7.667 -26.502 1.00 96.25 416 ARG A CA 1
ATOM 3287 C C . ARG A 1 416 ? 5.263 7.005 -26.754 1.00 96.25 416 ARG A C 1
ATOM 3289 O O . ARG A 1 416 ? 4.381 7.060 -25.900 1.00 96.25 416 ARG A O 1
ATOM 3296 N N . ALA A 1 417 ? 5.102 6.316 -27.883 1.00 96.38 417 ALA A N 1
ATOM 3297 C CA . ALA A 1 417 ? 3.876 5.575 -28.182 1.00 96.38 417 ALA A CA 1
ATOM 3298 C C . ALA A 1 417 ? 3.611 4.438 -27.175 1.00 96.38 417 ALA A C 1
ATOM 3300 O O . ALA A 1 417 ? 2.461 4.185 -26.807 1.00 96.38 417 ALA A O 1
ATOM 3301 N N . TYR A 1 418 ? 4.661 3.757 -26.711 1.00 97.81 418 TYR A N 1
ATOM 3302 C CA . TYR A 1 418 ? 4.598 2.773 -25.631 1.00 97.81 418 TYR A CA 1
ATOM 3303 C C . TYR A 1 418 ? 4.141 3.415 -24.313 1.00 97.81 418 TYR A C 1
ATOM 3305 O O . TYR A 1 418 ? 3.230 2.893 -23.665 1.00 97.81 418 TYR A O 1
ATOM 3313 N N . PHE A 1 419 ? 4.716 4.563 -23.943 1.00 96.31 419 PHE A N 1
ATOM 3314 C CA . PHE A 1 419 ? 4.368 5.289 -22.725 1.00 96.31 419 PHE A CA 1
ATOM 3315 C C . PHE A 1 419 ? 2.877 5.622 -22.685 1.00 96.31 419 PHE A C 1
ATOM 3317 O O . PHE A 1 419 ? 2.192 5.227 -21.742 1.00 96.31 419 PHE A O 1
ATOM 3324 N N . GLU A 1 420 ? 2.358 6.268 -23.733 1.00 94.44 420 GLU A N 1
ATOM 3325 C CA . GLU A 1 420 ? 0.939 6.635 -23.825 1.00 94.44 420 GLU A CA 1
ATOM 3326 C C . GLU A 1 420 ? 0.036 5.397 -23.734 1.00 94.44 420 GLU A C 1
ATOM 3328 O O . GLU A 1 420 ? -0.964 5.382 -23.016 1.00 94.44 420 GLU A O 1
ATOM 3333 N N . ARG A 1 421 ? 0.427 4.300 -24.394 1.00 95.12 421 ARG A N 1
ATOM 3334 C CA . ARG A 1 421 ? -0.326 3.039 -24.373 1.00 95.12 421 ARG A CA 1
ATOM 3335 C C . ARG A 1 421 ? -0.423 2.433 -22.975 1.00 95.12 421 ARG A C 1
ATOM 3337 O O . ARG A 1 421 ? -1.483 1.924 -22.611 1.00 95.12 421 ARG A O 1
ATOM 3344 N N . VAL A 1 422 ? 0.664 2.441 -22.205 1.00 95.94 422 VAL A N 1
ATOM 3345 C CA . VAL A 1 422 ? 0.665 1.925 -20.826 1.00 95.94 422 VAL A CA 1
ATOM 3346 C C . VAL A 1 422 ? -0.053 2.891 -19.881 1.00 95.94 422 VAL A C 1
ATOM 3348 O O . VAL A 1 422 ? -0.810 2.449 -19.014 1.00 95.94 422 VAL A O 1
ATOM 3351 N N . TRP A 1 423 ? 0.127 4.199 -20.068 1.00 93.06 423 TRP A N 1
ATOM 3352 C CA . TRP A 1 423 ? -0.480 5.235 -19.235 1.00 93.06 423 TRP A CA 1
ATOM 3353 C C . TRP A 1 423 ? -2.010 5.278 -19.351 1.00 93.06 423 TRP A C 1
ATOM 3355 O O . TRP A 1 423 ? -2.700 5.407 -18.335 1.00 93.06 423 TRP A O 1
ATOM 3365 N N . GLU A 1 424 ? -2.546 5.117 -20.564 1.00 87.75 424 GLU A N 1
ATOM 3366 C CA . GLU A 1 424 ? -3.989 5.145 -20.855 1.00 87.75 424 GLU A CA 1
ATOM 3367 C C . GLU A 1 424 ? -4.686 3.777 -20.740 1.00 87.75 424 GLU A C 1
ATOM 3369 O O . GLU A 1 424 ? -5.897 3.673 -20.942 1.00 87.75 424 GLU A O 1
ATOM 3374 N N . ARG A 1 425 ? -3.956 2.702 -20.423 1.00 87.44 425 ARG A N 1
ATOM 3375 C CA . ARG A 1 425 ? -4.520 1.345 -20.320 1.00 87.44 425 ARG A CA 1
ATOM 3376 C C . ARG A 1 425 ? -5.660 1.286 -19.281 1.00 87.44 425 ARG A C 1
ATOM 3378 O O . ARG A 1 425 ? -5.512 1.809 -18.191 1.00 87.44 425 ARG A O 1
ATOM 3385 N N . GLY A 1 426 ? -6.763 0.573 -19.549 1.00 71.38 426 GLY A N 1
ATOM 3386 C CA . GLY A 1 426 ? -7.819 0.257 -18.557 1.00 71.38 426 GLY A CA 1
ATOM 3387 C C . GLY A 1 426 ? -9.001 1.245 -18.476 1.00 71.38 426 GLY A C 1
ATOM 3388 O O . GLY A 1 426 ? -8.917 2.379 -18.930 1.00 71.38 426 GLY A O 1
ATOM 3389 N N . ARG A 1 427 ? -10.148 0.805 -17.921 1.00 53.06 427 ARG A N 1
ATOM 3390 C CA . ARG A 1 427 ? -11.428 1.560 -17.965 1.00 53.06 427 ARG A CA 1
ATOM 3391 C C . ARG A 1 427 ? -11.635 2.582 -16.832 1.00 53.06 427 ARG A C 1
ATOM 3393 O O . ARG A 1 427 ? -12.439 3.490 -17.000 1.00 53.06 427 ARG A O 1
ATOM 3400 N N . GLU A 1 428 ? -10.902 2.480 -15.720 1.00 56.38 428 GLU A N 1
ATOM 3401 C CA . GLU A 1 428 ? -11.044 3.346 -14.529 1.00 56.38 428 GLU A CA 1
ATOM 3402 C C . GLU A 1 428 ? -9.670 3.746 -13.950 1.00 56.38 428 GLU A C 1
ATOM 3404 O O . GLU A 1 428 ? -9.385 3.562 -12.768 1.00 56.38 428 GLU A O 1
ATOM 3409 N N . LYS A 1 429 ? -8.819 4.313 -14.822 1.00 65.94 429 LYS A N 1
ATOM 3410 C CA . LYS A 1 429 ? -7.375 4.584 -14.637 1.00 65.94 429 LYS A CA 1
ATOM 3411 C C . LYS A 1 429 ? -6.532 3.301 -14.621 1.00 65.94 429 LYS A C 1
ATOM 3413 O O . LYS A 1 429 ? -6.723 2.422 -13.785 1.00 65.94 429 LYS A O 1
ATOM 3418 N N . GLY A 1 430 ? -5.567 3.215 -15.535 1.00 81.81 430 GLY A N 1
ATOM 3419 C CA . GLY A 1 430 ? -4.643 2.083 -15.626 1.00 81.81 430 GLY A CA 1
ATOM 3420 C C . GLY A 1 430 ? -3.811 1.842 -14.386 1.00 81.81 430 GLY A C 1
ATOM 3421 O O . GLY A 1 430 ? -3.661 2.728 -13.542 1.00 81.81 430 GLY A O 1
ATOM 3422 N N . CYS A 1 431 ? -3.231 0.645 -14.293 1.00 91.69 431 CYS A N 1
ATOM 3423 C CA . CYS A 1 431 ? -2.328 0.266 -13.208 1.00 91.69 431 CYS A CA 1
ATOM 3424 C C . CYS A 1 431 ? -1.197 1.293 -13.015 1.00 91.69 431 CYS A C 1
ATOM 3426 O O . CYS A 1 431 ? -0.915 1.671 -11.880 1.00 91.69 431 CYS A O 1
ATOM 3428 N N . ALA A 1 432 ? -0.645 1.837 -14.107 1.00 92.69 432 ALA A N 1
ATOM 3429 C CA . ALA A 1 432 ? 0.342 2.916 -14.094 1.00 92.69 432 ALA A CA 1
ATOM 3430 C C . ALA A 1 432 ? -0.167 4.179 -13.374 1.00 92.69 432 ALA A C 1
ATOM 3432 O O . ALA A 1 432 ? 0.449 4.620 -12.405 1.00 92.69 432 ALA A O 1
ATOM 3433 N N . ARG A 1 433 ? -1.330 4.708 -13.783 1.00 90.69 433 ARG A N 1
ATOM 3434 C CA . ARG A 1 433 ? -1.962 5.898 -13.179 1.00 90.69 433 ARG A CA 1
ATOM 3435 C C . ARG A 1 433 ? -2.400 5.672 -11.734 1.00 90.69 433 ARG A C 1
ATOM 3437 O O . ARG A 1 433 ? -2.308 6.577 -10.914 1.00 90.69 433 ARG A O 1
ATOM 3444 N N . ARG A 1 434 ? -2.885 4.475 -11.392 1.00 90.94 434 ARG A N 1
ATOM 3445 C CA . ARG A 1 434 ? -3.259 4.123 -10.008 1.00 90.94 434 ARG A CA 1
ATOM 3446 C C . ARG A 1 434 ? -2.044 4.017 -9.090 1.00 90.94 434 ARG A C 1
ATOM 3448 O O . ARG A 1 434 ? -2.152 4.309 -7.902 1.00 90.94 434 ARG A O 1
ATOM 3455 N N . ALA A 1 435 ? -0.906 3.594 -9.634 1.00 92.19 435 ALA A N 1
ATOM 3456 C CA . ALA A 1 435 ? 0.348 3.445 -8.906 1.00 92.19 435 ALA A CA 1
ATOM 3457 C C . ALA A 1 435 ? 1.243 4.690 -8.930 1.00 92.19 435 ALA A C 1
ATOM 3459 O O . ALA A 1 435 ? 2.284 4.691 -8.271 1.00 92.19 435 ALA A O 1
ATOM 3460 N N . GLN A 1 436 ? 0.847 5.739 -9.655 1.00 89.88 436 GLN A N 1
ATOM 3461 C CA . GLN A 1 436 ? 1.651 6.944 -9.792 1.00 89.88 436 GLN A CA 1
ATOM 3462 C C . GLN A 1 436 ? 1.953 7.580 -8.420 1.00 89.88 436 GLN A C 1
ATOM 3464 O O . GLN A 1 436 ? 1.101 7.574 -7.522 1.00 89.88 436 GLN A O 1
ATOM 3469 N N . PRO A 1 437 ? 3.141 8.179 -8.245 1.00 85.94 437 PRO A N 1
ATOM 3470 C CA . PRO A 1 437 ? 3.479 8.923 -7.042 1.00 85.94 437 PRO A CA 1
ATOM 3471 C C . PRO A 1 437 ? 2.416 9.966 -6.662 1.00 85.94 437 PRO A C 1
ATOM 3473 O O . PRO A 1 437 ? 1.954 10.751 -7.488 1.00 85.94 437 PRO A O 1
ATOM 3476 N N . ALA A 1 438 ? 2.080 10.045 -5.375 1.00 83.88 438 ALA A N 1
ATOM 3477 C CA . ALA A 1 438 ? 1.263 11.122 -4.833 1.00 83.88 438 ALA A CA 1
ATOM 3478 C C . ALA A 1 438 ? 1.896 12.484 -5.160 1.00 83.88 438 ALA A C 1
ATOM 3480 O O . ALA A 1 438 ? 3.114 12.661 -5.022 1.00 83.88 438 ALA A O 1
ATOM 3481 N N . GLY A 1 439 ? 1.057 13.436 -5.577 1.00 78.62 439 GLY A N 1
ATOM 3482 C CA . GLY A 1 439 ? 1.500 14.741 -6.066 1.00 78.62 439 GLY A CA 1
ATOM 3483 C C . GLY A 1 439 ? 2.070 14.712 -7.487 1.00 78.62 439 GLY A C 1
ATOM 3484 O O . GLY A 1 439 ? 2.837 15.605 -7.823 1.00 78.62 439 GLY A O 1
ATOM 3485 N N . TRP A 1 440 ? 1.733 13.705 -8.302 1.00 80.19 440 TRP A N 1
ATOM 3486 C CA . TRP A 1 440 ? 2.124 13.621 -9.717 1.00 80.19 440 TRP A CA 1
ATOM 3487 C C . TRP A 1 440 ? 1.868 14.928 -10.485 1.00 80.19 440 TRP A C 1
ATOM 3489 O O . TRP A 1 440 ? 2.772 15.464 -11.112 1.00 80.19 440 TRP A O 1
ATOM 3499 N N . ASP A 1 441 ? 0.671 15.502 -10.343 1.00 78.00 441 ASP A N 1
ATOM 3500 C CA . ASP A 1 441 ? 0.266 16.713 -11.074 1.00 78.00 441 ASP A CA 1
ATOM 3501 C C . ASP A 1 441 ? 0.864 18.018 -10.512 1.00 78.00 441 ASP A C 1
ATOM 3503 O O . ASP A 1 441 ? 0.673 19.095 -11.083 1.00 78.00 441 ASP A O 1
ATOM 3507 N N . GLN A 1 442 ? 1.577 17.964 -9.379 1.00 69.19 442 GLN A N 1
ATOM 3508 C CA . GLN A 1 442 ? 2.205 19.149 -8.797 1.00 69.19 442 GLN A CA 1
ATOM 3509 C C . GLN A 1 442 ? 3.452 19.520 -9.610 1.00 69.19 442 GLN A C 1
ATOM 3511 O O . GLN A 1 442 ? 4.516 18.915 -9.471 1.00 69.19 442 GLN A O 1
ATOM 3516 N N . ARG A 1 443 ? 3.313 20.544 -10.461 1.00 47.62 443 ARG A N 1
ATOM 3517 C CA . ARG A 1 443 ? 4.429 21.169 -11.183 1.00 47.62 443 ARG A CA 1
ATOM 3518 C C . ARG A 1 443 ? 5.352 21.865 -10.177 1.00 47.62 443 ARG A C 1
ATOM 3520 O O . ARG A 1 443 ? 4.895 22.722 -9.426 1.00 47.62 443 ARG A O 1
ATOM 3527 N N . GLY A 1 444 ? 6.629 21.477 -10.157 1.00 47.69 444 GLY A N 1
ATOM 3528 C CA . GLY A 1 444 ? 7.639 22.023 -9.238 1.00 47.69 444 GLY A CA 1
ATOM 3529 C C . GLY A 1 444 ? 8.643 21.016 -8.661 1.00 47.69 444 GLY A C 1
ATOM 3530 O O . GLY A 1 444 ? 9.407 21.388 -7.776 1.00 47.69 444 GLY A O 1
ATOM 3531 N N . LYS A 1 445 ? 8.667 19.750 -9.110 1.00 56.75 445 LYS A N 1
ATOM 3532 C CA . LYS A 1 445 ? 9.772 18.840 -8.755 1.00 56.75 445 LYS A CA 1
ATOM 3533 C C . LYS A 1 445 ? 11.021 19.191 -9.568 1.00 56.75 445 LYS A C 1
ATOM 3535 O O . LYS A 1 445 ? 10.898 19.551 -10.734 1.00 56.75 445 LYS A O 1
ATOM 3540 N N . ALA A 1 446 ? 12.186 19.080 -8.929 1.00 73.75 446 ALA A N 1
ATOM 3541 C CA . ALA A 1 446 ? 13.489 19.353 -9.529 1.00 73.75 446 ALA A CA 1
ATOM 3542 C C . ALA A 1 446 ? 13.639 18.656 -10.890 1.00 73.75 446 ALA A C 1
ATOM 3544 O O . ALA A 1 446 ? 13.360 17.455 -10.996 1.00 73.75 446 ALA A O 1
ATOM 3545 N N . ASN A 1 447 ? 14.052 19.425 -11.901 1.00 87.12 447 ASN A N 1
ATOM 3546 C CA . ASN A 1 447 ? 14.450 18.894 -13.196 1.00 87.12 447 ASN A CA 1
ATOM 3547 C C . ASN A 1 447 ? 15.882 18.358 -13.068 1.00 87.12 447 ASN A C 1
ATOM 3549 O O . ASN A 1 447 ? 16.817 19.112 -12.792 1.00 87.12 447 ASN A O 1
ATOM 3553 N N . VAL A 1 448 ? 16.049 17.043 -13.214 1.00 90.69 448 VAL A N 1
ATOM 3554 C CA . VAL A 1 448 ? 17.374 16.411 -13.096 1.00 90.69 448 VAL A CA 1
ATOM 3555 C C . VAL A 1 448 ? 18.119 16.401 -14.433 1.00 90.69 448 VAL A C 1
ATOM 3557 O O . VAL A 1 448 ? 19.349 16.396 -14.447 1.00 90.69 448 VAL A O 1
ATOM 3560 N N . PHE A 1 449 ? 17.397 16.489 -15.551 1.00 89.06 449 PHE A N 1
ATOM 3561 C CA . PHE A 1 449 ? 17.955 16.446 -16.903 1.00 89.06 449 PHE A CA 1
ATOM 3562 C C . PHE A 1 449 ? 18.515 17.799 -17.346 1.00 89.06 449 PHE A C 1
ATOM 3564 O O . PHE A 1 449 ? 19.578 17.857 -17.962 1.00 89.06 449 PHE A O 1
ATOM 3571 N N . TYR A 1 450 ? 17.851 18.890 -16.964 1.00 83.75 450 TYR A N 1
ATOM 3572 C CA . TYR A 1 450 ? 18.160 20.239 -17.432 1.00 83.75 450 TYR A CA 1
ATOM 3573 C C . TYR A 1 450 ? 18.311 21.232 -16.264 1.00 83.75 450 TYR A C 1
ATOM 3575 O O . TYR A 1 450 ? 17.692 21.022 -15.217 1.00 83.75 450 TYR A O 1
ATOM 3583 N N . PRO A 1 451 ? 19.183 22.253 -16.403 1.00 73.00 451 PRO A N 1
ATOM 3584 C CA . PRO A 1 451 ? 19.439 23.260 -15.370 1.00 73.00 451 PRO A CA 1
ATOM 3585 C C . PRO A 1 451 ? 18.252 24.186 -15.083 1.00 73.00 451 PRO A C 1
ATOM 3587 O O . PRO A 1 451 ? 17.392 24.373 -15.976 1.00 73.00 451 PRO A O 1
#

Mean predicted aligned error: 11.72 Å

Radius of gyration: 27.29 Å; Cα contacts (8 Å, |Δi|>4): 749; chains: 1; bounding box: 63×55×81 Å

Foldseek 3Di:
DPDAAEEEEAEALFCLAQPPPHPHHFDPVQNVLQLVQVLVLLVQCVVVVHAYEYEFEAEDEQDDDDPPDDQLAAFDRHNDDALHPPDNRRHRPPSVVVSDDPRHHYWYDRGLASPPPTCVVVVCVVVSHQEYEYAYDAQLTSRLSNQLVCVVVRHQYEYALSNHTHRDVVSNVVSLVVCVVSVHHYDHSPVVGQPPFKEKEAEFLDLLSLLLLLLCVQLVGDYHYDYWACPDVVGSLPDPVNCVLPVVSDDTKMWGQDAQPPPPDPPDDRPTDIDDTSLRSLVVCQVRPNVVRHQADDPVCVVLNVLLVVLLVCLVVLVVLVVVLVCQQVVCVVVVHGRDPVNLVVSLVSNLVSVVVQLVQLVPELENRHPDHHSSCSRNLSSVLSLVLQADAQFDDDDPPDPPLCTDRHNRVSVVSSNCCQQPPDDPGHSSRVSHGPCSVPPDHHRSNDD

Organism: NCBI:txid230812

pLDDT: mean 88.5, std 12.52, range [36.47, 98.69]

Solvent-accessible surface area (backbone atoms only — not comparable to full-atom values): 24497 Å² total; per-residue (Å²): 129,83,79,80,38,43,32,41,40,36,25,42,68,20,21,20,35,74,30,94,86,25,86,58,44,43,39,74,91,39,48,63,57,20,54,54,39,41,54,51,48,55,52,49,34,52,76,71,76,28,48,50,34,42,34,39,50,39,31,62,64,58,48,85,70,74,92,83,60,54,78,55,72,34,55,69,50,47,84,65,68,53,22,33,77,95,37,75,32,38,33,60,39,69,82,51,52,74,70,60,57,94,87,46,48,78,46,70,23,62,37,35,7,52,64,50,95,41,66,49,61,58,55,39,53,76,71,56,44,46,34,41,37,37,29,27,29,39,36,60,46,28,34,41,26,27,50,55,52,41,41,76,72,69,34,47,42,34,37,25,63,51,25,34,37,40,72,46,70,68,52,33,56,51,33,53,51,53,41,44,75,72,73,34,46,74,41,44,59,74,80,74,41,82,53,92,44,34,37,37,39,26,42,80,75,36,51,45,26,30,24,43,41,21,47,36,51,68,55,66,52,74,64,48,79,44,78,51,50,76,86,46,89,74,30,47,45,72,36,68,79,42,30,74,77,32,79,83,44,64,66,21,34,41,36,37,38,66,60,73,90,79,65,94,50,100,76,66,72,67,65,66,43,71,40,69,47,35,72,56,41,48,53,49,43,55,68,76,47,56,66,93,54,64,39,62,58,56,86,88,41,54,68,53,30,49,44,26,56,50,44,38,59,52,37,51,58,54,47,57,42,45,47,55,39,51,51,51,40,54,55,25,54,74,72,74,40,81,59,54,70,68,61,47,53,50,38,49,49,52,40,52,59,49,47,55,56,52,29,59,39,29,69,75,33,70,30,70,49,32,78,60,85,31,54,25,42,35,50,39,48,36,53,59,53,50,41,46,68,26,50,49,69,57,54,32,88,68,57,94,90,58,66,71,90,74,27,42,82,61,58,44,61,41,44,51,55,37,48,54,53,52,50,65,31,68,95,81,65,8,32,52,58,70,34,48,41,85,67,70,87,56,87,82,62,70,47,69,69,50,135

Nearest PDB structures (foldseek):
  3o90-assembly1_B  TM=8.666E-01  e=1.593E-12  Streptococcus pneumoniae TIGR4
  6a8l-assembly1_B  TM=8.212E-01  e=5.355E-13  Bacillus subtilis
  1nba-assembly1_B  TM=8.576E-01  e=2.521E-12  Arthrobacter sp.
  3o91-assembly1_D  TM=8.343E-01  e=5.316E-12  Streptococcus pneumoniae TIGR4
  3s2s-assembly1_D  TM=8.410E-01  e=1.121E-11  Streptococcus mutans